Protein AF-0000000080768657 (afdb_homodimer)

Organism: Ralstonia nicotianae (strain ATCC BAA-1114 / GMI1000) (NCBI:txid267608)

pLDDT: mean 95.1, std 9.4, range [29.75, 98.92]

Secondary structure (DSSP, 8-state):
-EEEE-GGGGTTS-GGGHHHHHHHTT-SEEEE---TTSS-TTS-----HHHHHHHHHHHHHHT-EEEEE-----TT-SSHHHHHHHHHHHHHHHHHHHHTT--EEEEES--SS-HHHHHTS-TTSS-HHHHHHHHHHHHHHHHHHHHHHTPEEEEE--TTSS---HHHHHHHHHHH--TTEEEEEEGGGHHHH-S-HHHHHHHHGGGEEEEEE-B---TTSTTTTSSEEESTT-TT-EEE--BPTTSSS--HHHHHHHHHHTT--SEEEE---TTGGGHHHHHHHHHHHHHHHHHHHSGGG--/-EEEE-GGGGTTS-GGGHHHHHHHTT-SEEEE---TTSS-TTS-----HHHHHHHHHHHHHHT-EEEEE-----TT-SSHHHHHHHHHHHHHHHHHHHHHT--EEEEES--SS-HHHHHTS-TTSS-HHHHHHHHHHHHHHHHHHHHHHTPEEEEE--TTSS---HHHHHHHHHHH--TTEEEEEEGGGHHHH-S-HHHHHHHHGGGEEEEEE-B---TTSTTTTSSEEESTT-TT-EEE--BPTTSS---HHHHHHHHHHTT--SEEEE---TTGGGHHHHHHHHHHHHHHHHHHHSGGGG-

Sequence (606 aa):
MKIALDPYMIRHLPLDALPGAVAELGYDQIELSPRSDFLDWWVMPRATRERMAAFKQAMRSSGVGLASLQPMYRWASPFEDERQWAVRCWRKAIEVAVEMECGLMVSEFGRGASPERSVGERPGANPREMCEAAWFRSMDELLPMFEREGITLSVEPHPEDWIEQMQSAVDIVKNIGSTALKLSYIAPHTFYYGDDMAAMIREAAPVLAHVRVADTFDHRKSSQLRYIVNPPGSTHIRVHQHLDIGQGEIDWDVFFGALGEVGFDGVMSSCVFAWEDRAEASSRFMRGELQRYIDRYFRGAVRMKIALDPYMIRHLPLDALPGAVAELGYDQIELSPRSDFLDWWVMPRATRERMAAFKQAMRSSGVGLASLQPMYRWASPFEDERQWAVRCWRKAIEVAVEMECGLMVSEFGRGASPERSVGERPGANPREMCEAAWFRSMDELLPMFEREGITLSVEPHPEDWIEQMQSAVDIVKNIGSTALKLSYIAPHTFYYGDDMAAMIREAAPVLAHVRVADTFDHRKSSQLRYIVNPPGSTHIRVHQHLDIGQGEIDWDVFFGALGEVGFDGVMSSCVFAWEDRAEASSRFMRGELQRYIDRYFRGAVR

Foldseek 3Di:
DAEEAALQLVLVDDLLCVLQVRVVLPHQEYEYEADDCAAHAAAAGNNDPVNLVSNLVSSVVNNHAYAEYEHAHQCLALDVVRNVRRLVNVVRVLVSCLSSVHQEYEYALRLYDDPVVVVPDDPPNGALVSSVVSSVVSCVVCVVVLVVSNHAYAYEQDQNGSGLALVVVLVVQVVVPDLNYAYEAEQQSQLSHDDQLLVSCLSRLVRYAYYEDFAWANCPPPVSVVPDDPPPPPPSDDDIFGHAPPPYDGDVLSNLQSCQVSQHDHYYYYDHDPPSVPSSVRSSSNVVVVVVSCVVRNVVPVD/DAEEAALQLVLVDDLLCVLQVRVVLPHQEYEYEADDCAAHAAAAGNNDPVNLVSNLVSSVVNNHAYAEYEHAHQCLALDVVRNVRRLVNLVRVLVSCLSSVHQEYEYALRLYDDPVVVVPDDPPNGALVSSVVSSVVSCVVCVVVLVVSNHAYAYEQDQNGSGLALVVVLVVQVVVPDLSYAYEAEQQSQLSHDDQLLVSCLSRLVRYAYYEDFAWANCPPPVSVVPDDPPPPPPSDDDIFGHAPPPYDGDVLSNLQSCQVSQHDHYYYYDHDPPSVPSSVRSSSNVVVVVVSCVVRNVVPVD

Radius of gyration: 27.23 Å; Cα contacts (8 Å, |Δi|>4): 1254; chains: 2; bounding box: 53×78×62 Å

Structure (mmCIF, N/CA/C/O backbone):
data_AF-0000000080768657-model_v1
#
loop_
_entity.id
_entity.type
_entity.pdbx_description
1 polymer 'Xylose isomerase-like TIM barrel domain-containing protein'
#
loop_
_atom_site.group_PDB
_atom_site.id
_atom_site.type_symbol
_atom_site.label_atom_id
_atom_site.label_alt_id
_atom_site.label_comp_id
_atom_site.label_asym_id
_atom_site.label_entity_id
_atom_site.label_seq_id
_atom_site.pdbx_PDB_ins_code
_atom_site.Cartn_x
_atom_site.Cartn_y
_atom_site.Cartn_z
_atom_site.occupancy
_atom_site.B_iso_or_equiv
_atom_site.auth_seq_id
_atom_site.auth_comp_id
_atom_site.auth_asym_id
_atom_site.auth_atom_id
_atom_site.pdbx_PDB_model_num
ATOM 1 N N . MET A 1 1 ? -13.764 -29.087 -10.458 1 93.43 1 MET A N 1
ATOM 2 C CA . MET A 1 1 ? -13.054 -27.931 -9.918 1 93.43 1 MET A CA 1
ATOM 3 C C . MET A 1 1 ? -12.518 -28.226 -8.521 1 93.43 1 MET A C 1
ATOM 5 O O . MET A 1 1 ? -13.205 -28.843 -7.705 1 93.43 1 MET A O 1
ATOM 9 N N . LYS A 1 2 ? -11.27 -27.897 -8.261 1 97.14 2 LYS A N 1
ATOM 10 C CA . LYS A 1 2 ? -10.654 -28.035 -6.945 1 97.14 2 LYS A CA 1
ATOM 11 C C . LYS A 1 2 ? -10.623 -26.698 -6.21 1 97.14 2 LYS A C 1
ATOM 13 O O . LYS A 1 2 ? -10.279 -25.669 -6.795 1 97.14 2 LYS A O 1
ATOM 18 N N . ILE A 1 3 ? -11.057 -26.707 -5.004 1 98.34 3 ILE A N 1
ATOM 19 C CA . ILE A 1 3 ? -10.962 -25.529 -4.15 1 98.34 3 ILE A CA 1
ATOM 20 C C . ILE A 1 3 ? -9.815 -25.703 -3.157 1 98.34 3 ILE A C 1
ATOM 22 O O . ILE A 1 3 ? -9.862 -26.58 -2.292 1 98.34 3 ILE A O 1
ATOM 26 N N . ALA A 1 4 ? -8.809 -24.89 -3.244 1 98.85 4 ALA A N 1
ATOM 27 C CA . ALA A 1 4 ? -7.585 -25.079 -2.469 1 98.85 4 ALA A CA 1
ATOM 28 C C . ALA A 1 4 ? -7.352 -23.908 -1.519 1 98.85 4 ALA A C 1
ATOM 30 O O . ALA A 1 4 ? -7.932 -22.834 -1.693 1 98.85 4 ALA A O 1
ATOM 31 N N . LEU A 1 5 ? -6.589 -24.165 -0.498 1 98.89 5 LEU A N 1
ATOM 32 C CA . LEU A 1 5 ? -6.07 -23.132 0.392 1 98.89 5 LEU A CA 1
ATOM 33 C C . LEU A 1 5 ? -4.573 -22.932 0.178 1 98.89 5 LEU A C 1
ATOM 35 O O . LEU A 1 5 ? -3.808 -23.899 0.179 1 98.89 5 LEU A O 1
ATOM 39 N N . ASP A 1 6 ? -4.141 -21.775 -0.136 1 98.75 6 ASP A N 1
ATOM 40 C CA . ASP A 1 6 ? -2.75 -21.406 0.112 1 98.75 6 ASP A CA 1
ATOM 41 C C . ASP A 1 6 ? -2.501 -21.172 1.601 1 98.75 6 ASP A C 1
ATOM 43 O O . ASP A 1 6 ? -2.979 -20.188 2.168 1 98.75 6 ASP A O 1
ATOM 47 N N . PRO A 1 7 ? -1.81 -22.008 2.213 1 97.98 7 PRO A N 1
ATOM 48 C CA . PRO A 1 7 ? -1.713 -21.948 3.673 1 97.98 7 PRO A CA 1
ATOM 49 C C . PRO A 1 7 ? -0.631 -20.983 4.154 1 97.98 7 PRO A C 1
ATOM 51 O O . PRO A 1 7 ? 0.009 -21.229 5.179 1 97.98 7 PRO A O 1
ATOM 54 N N . TYR A 1 8 ? -0.363 -19.968 3.42 1 97.71 8 TYR A N 1
ATOM 55 C CA . TYR A 1 8 ? 0.682 -19.012 3.771 1 97.71 8 TYR A CA 1
ATOM 56 C C . TYR A 1 8 ? 0.482 -18.48 5.185 1 97.71 8 TYR A C 1
ATOM 58 O O . TYR A 1 8 ? 1.446 -18.317 5.936 1 97.71 8 TYR A O 1
ATOM 66 N N . MET A 1 9 ? -0.751 -18.232 5.603 1 98.29 9 MET A N 1
ATOM 67 C CA . MET A 1 9 ? -1.009 -17.568 6.877 1 98.29 9 MET A CA 1
ATOM 68 C C . MET A 1 9 ? -0.802 -18.528 8.043 1 98.29 9 MET A C 1
ATOM 70 O O . MET A 1 9 ? -0.797 -18.111 9.203 1 98.29 9 MET A O 1
ATOM 74 N N . ILE A 1 10 ? -0.571 -19.814 7.784 1 98.18 10 ILE A N 1
ATOM 75 C CA . ILE A 1 10 ? -0.295 -20.785 8.838 1 98.18 10 ILE A CA 1
ATOM 76 C C . ILE A 1 10 ? 1.019 -21.505 8.545 1 98.18 10 ILE A C 1
ATOM 78 O O . ILE A 1 10 ? 1.213 -22.649 8.962 1 98.18 10 ILE A O 1
ATOM 82 N N . ARG A 1 11 ? 1.902 -20.84 7.843 1 96.03 11 ARG A N 1
ATOM 83 C CA . ARG A 1 11 ? 3.159 -21.431 7.395 1 96.03 11 ARG A CA 1
ATOM 84 C C . ARG A 1 11 ? 4.083 -21.714 8.575 1 96.03 11 ARG A C 1
ATOM 86 O O . ARG A 1 11 ? 5.089 -22.41 8.429 1 96.03 11 ARG A O 1
ATOM 93 N N . HIS A 1 12 ? 3.758 -21.231 9.726 1 95.97 12 HIS A N 1
ATOM 94 C CA . HIS A 1 12 ? 4.548 -21.539 10.913 1 95.97 12 HIS A CA 1
ATOM 95 C C . HIS A 1 12 ? 4.46 -23.02 11.265 1 95.97 12 HIS A C 1
ATOM 97 O O . HIS A 1 12 ? 5.312 -23.542 11.987 1 95.97 12 HIS A O 1
ATOM 103 N N . LEU A 1 13 ? 3.446 -23.695 10.793 1 97.42 13 LEU A N 1
ATOM 104 C CA . LEU A 1 13 ? 3.31 -25.131 11.014 1 97.42 13 LEU A CA 1
ATOM 105 C C . LEU A 1 13 ? 4.317 -25.908 10.172 1 97.42 13 LEU A C 1
ATOM 107 O O . LEU A 1 13 ? 4.608 -25.527 9.036 1 97.42 13 LEU A O 1
ATOM 111 N N . PRO A 1 14 ? 4.777 -26.974 10.726 1 96.97 14 PRO A N 1
ATOM 112 C CA . PRO A 1 14 ? 5.638 -27.825 9.902 1 96.97 14 PRO A CA 1
ATOM 113 C C . PRO A 1 14 ? 4.9 -28.434 8.711 1 96.97 14 PRO A C 1
ATOM 115 O O . PRO A 1 14 ? 3.674 -28.57 8.744 1 96.97 14 PRO A O 1
ATOM 118 N N . LEU A 1 15 ? 5.651 -28.734 7.782 1 97.26 15 LEU A N 1
ATOM 119 C CA . LEU A 1 15 ? 5.118 -29.222 6.515 1 97.26 15 LEU A CA 1
ATOM 120 C C . LEU A 1 15 ? 4.162 -30.389 6.741 1 97.26 15 LEU A C 1
ATOM 122 O O . LEU A 1 15 ? 3.11 -30.467 6.104 1 97.26 15 LEU A O 1
ATOM 126 N N . ASP A 1 16 ? 4.463 -31.332 7.623 1 97.3 16 ASP A N 1
ATOM 127 C CA . ASP A 1 16 ? 3.668 -32.544 7.797 1 97.3 16 ASP A CA 1
ATOM 128 C C . ASP A 1 16 ? 2.452 -32.281 8.683 1 97.3 16 ASP A C 1
ATOM 130 O O . ASP A 1 16 ? 1.596 -33.153 8.846 1 97.3 16 ASP A O 1
ATOM 134 N N . ALA A 1 17 ? 2.291 -31.092 9.205 1 98.26 17 ALA A N 1
ATOM 135 C CA . ALA A 1 17 ? 1.113 -30.715 9.983 1 98.26 17 ALA A CA 1
ATOM 136 C C . ALA A 1 17 ? 0.123 -29.925 9.132 1 98.26 17 ALA A C 1
ATOM 138 O O . ALA A 1 17 ? -1.036 -29.752 9.517 1 98.26 17 ALA A O 1
ATOM 139 N N . LEU A 1 18 ? 0.543 -29.494 8.017 1 98.01 18 LEU A N 1
ATOM 140 C CA . LEU A 1 18 ? -0.237 -28.577 7.192 1 98.01 18 LEU A CA 1
ATOM 141 C C . LEU A 1 18 ? -1.511 -29.249 6.689 1 98.01 18 LEU A C 1
ATOM 143 O O . LEU A 1 18 ? -2.596 -28.668 6.767 1 98.01 18 LEU A O 1
ATOM 147 N N . PRO A 1 19 ? -1.409 -30.505 6.166 1 98.58 19 PRO A N 1
ATOM 148 C CA . PRO A 1 19 ? -2.623 -31.125 5.633 1 98.58 19 PRO A CA 1
ATOM 149 C C . PRO A 1 19 ? -3.727 -31.257 6.68 1 98.58 19 PRO A C 1
ATOM 151 O O . PRO A 1 19 ? -4.894 -30.978 6.391 1 98.58 19 PRO A O 1
ATOM 154 N N . GLY A 1 20 ? -3.395 -31.644 7.872 1 98.68 20 GLY A N 1
ATOM 155 C CA . GLY A 1 20 ? -4.381 -31.72 8.938 1 98.68 20 GLY A CA 1
ATOM 156 C C . GLY A 1 20 ? -5.022 -30.382 9.255 1 98.68 20 GLY A C 1
ATOM 157 O O . GLY A 1 20 ? -6.242 -30.294 9.414 1 98.68 20 GLY A O 1
ATOM 158 N N . ALA A 1 21 ? -4.207 -29.344 9.347 1 98.76 21 ALA A N 1
ATOM 159 C CA . ALA A 1 21 ? -4.706 -28 9.631 1 98.76 21 ALA A CA 1
ATOM 160 C C . ALA A 1 21 ? -5.627 -27.511 8.517 1 98.76 21 ALA A C 1
ATOM 162 O O . ALA A 1 21 ? -6.663 -26.897 8.784 1 98.76 21 ALA A O 1
ATOM 163 N N . VAL A 1 22 ? -5.237 -27.752 7.297 1 98.76 22 VAL A N 1
ATOM 164 C CA . VAL A 1 22 ? -6.021 -27.349 6.134 1 98.76 22 VAL A CA 1
ATOM 165 C C . VAL A 1 22 ? -7.378 -28.05 6.157 1 98.76 22 VAL A C 1
ATOM 167 O O . VAL A 1 22 ? -8.411 -27.424 5.909 1 98.76 22 VAL A O 1
ATOM 170 N N . ALA A 1 23 ? -7.399 -29.341 6.459 1 98.72 23 ALA A N 1
ATOM 171 C CA . ALA A 1 23 ? -8.642 -30.098 6.58 1 98.72 23 ALA A CA 1
ATOM 172 C C . ALA A 1 23 ? -9.55 -29.493 7.646 1 98.72 23 ALA A C 1
ATOM 174 O O . ALA A 1 23 ? -10.762 -29.376 7.445 1 98.72 23 ALA A O 1
ATOM 175 N N . GLU A 1 24 ? -8.959 -29.111 8.74 1 98.46 24 GLU A N 1
ATOM 176 C CA . GLU A 1 24 ? -9.719 -28.525 9.841 1 98.46 24 GLU A CA 1
ATOM 177 C C . GLU A 1 24 ? -10.364 -27.206 9.425 1 98.46 24 GLU A C 1
ATOM 179 O O . GLU A 1 24 ? -11.42 -26.836 9.942 1 98.46 24 GLU A O 1
ATOM 184 N N . LEU A 1 25 ? -9.769 -26.567 8.484 1 98.65 25 LEU A N 1
ATOM 185 C CA . LEU A 1 25 ? -10.266 -25.273 8.029 1 98.65 25 LEU A CA 1
ATOM 186 C C . LEU A 1 25 ? -11.333 -25.449 6.953 1 98.65 25 LEU A C 1
ATOM 188 O O . LEU A 1 25 ? -11.918 -24.469 6.487 1 98.65 25 LEU A O 1
ATOM 192 N N . GLY A 1 26 ? -11.516 -26.648 6.488 1 98.17 26 GLY A N 1
ATOM 193 C CA . GLY A 1 26 ? -12.628 -26.934 5.596 1 98.17 26 GLY A CA 1
ATOM 194 C C . GLY A 1 26 ? -12.201 -27.127 4.153 1 98.17 26 GLY A C 1
ATOM 195 O O . GLY A 1 26 ? -13.043 -27.207 3.257 1 98.17 26 GLY A O 1
ATOM 196 N N . TYR A 1 27 ? -10.889 -27.231 3.925 1 98.68 27 TYR A N 1
ATOM 197 C CA . TYR A 1 27 ? -10.383 -27.424 2.57 1 98.68 27 TYR A CA 1
ATOM 198 C C . TYR A 1 27 ? -9.901 -28.855 2.366 1 98.68 27 TYR A C 1
ATOM 200 O O . TYR A 1 27 ? -9.49 -29.52 3.32 1 98.68 27 TYR A O 1
ATOM 208 N N . ASP A 1 28 ? -9.916 -29.304 1.146 1 97.75 28 ASP A N 1
ATOM 209 C CA . ASP A 1 28 ? -9.418 -30.647 0.866 1 97.75 28 ASP A CA 1
ATOM 210 C C . ASP A 1 28 ? -8.274 -30.609 -0.144 1 97.75 28 ASP A C 1
ATOM 212 O O . ASP A 1 28 ? -7.833 -31.652 -0.631 1 97.75 28 ASP A O 1
ATOM 216 N N . GLN A 1 29 ? -7.862 -29.446 -0.489 1 98.73 29 GLN A N 1
ATOM 217 C CA . GLN A 1 29 ? -6.739 -29.245 -1.398 1 98.73 29 GLN A CA 1
ATOM 218 C C . GLN A 1 29 ? -5.8 -28.159 -0.881 1 98.73 29 GLN A C 1
ATOM 220 O O . GLN A 1 29 ? -6.245 -27.186 -0.269 1 98.73 29 GLN A O 1
ATOM 225 N N . ILE A 1 30 ? -4.491 -28.312 -1.172 1 98.84 30 ILE A N 1
ATOM 226 C CA . ILE A 1 30 ? -3.467 -27.34 -0.804 1 98.84 30 ILE A CA 1
ATOM 227 C C . ILE A 1 30 ? -2.816 -26.774 -2.063 1 98.84 30 ILE A C 1
ATOM 229 O O . ILE A 1 30 ? -2.511 -27.517 -3 1 98.84 30 ILE A O 1
ATOM 233 N N . GLU A 1 31 ? -2.766 -25.549 -2.207 1 98.78 31 GLU A N 1
ATOM 234 C CA . GLU A 1 31 ? -1.75 -24.904 -3.033 1 98.78 31 GLU A CA 1
ATOM 235 C C . GLU A 1 31 ? -0.514 -24.549 -2.212 1 98.78 31 GLU A C 1
ATOM 237 O O . GLU A 1 31 ? -0.57 -23.681 -1.339 1 98.78 31 GLU A O 1
ATOM 242 N N . LEU A 1 32 ? 0.555 -25.163 -2.496 1 98.58 32 LEU A N 1
ATOM 243 C CA . LEU A 1 32 ? 1.722 -24.971 -1.643 1 98.58 32 LEU A CA 1
ATOM 244 C C . LEU A 1 32 ? 2.612 -23.856 -2.182 1 98.58 32 LEU A C 1
ATOM 246 O O . LEU A 1 32 ? 3.386 -24.07 -3.117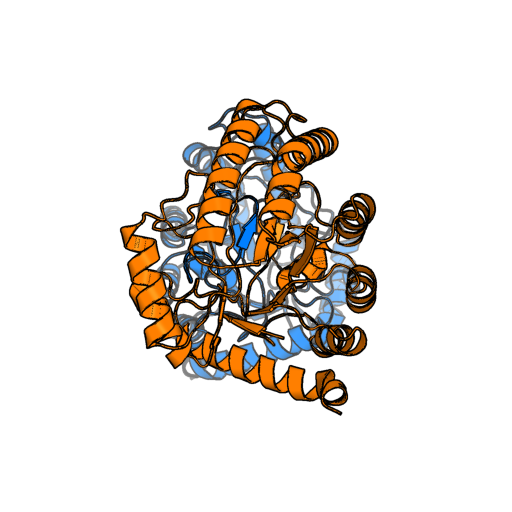 1 98.58 32 LEU A O 1
ATOM 250 N N . SER A 1 33 ? 2.527 -22.741 -1.606 1 96.65 33 SER A N 1
ATOM 251 C CA . SER A 1 33 ? 3.404 -21.615 -1.907 1 96.65 33 SER A CA 1
ATOM 252 C C . SER A 1 33 ? 4.815 -21.858 -1.382 1 96.65 33 SER A C 1
ATOM 254 O O . SER A 1 33 ? 5.036 -22.767 -0.578 1 96.65 33 SER A O 1
ATOM 256 N N . PRO A 1 34 ? 5.717 -21.041 -1.808 1 96.21 34 PRO A N 1
ATOM 257 C CA . PRO A 1 34 ? 7.11 -21.262 -1.411 1 96.21 34 PRO A CA 1
ATOM 258 C C . PRO A 1 34 ? 7.298 -21.263 0.104 1 96.21 34 PRO A C 1
ATOM 260 O O . PRO A 1 34 ? 6.679 -20.461 0.807 1 96.21 34 PRO A O 1
ATOM 263 N N . ARG A 1 35 ? 8.064 -22.11 0.535 1 96.53 35 ARG A N 1
ATOM 264 C CA . ARG A 1 35 ? 8.476 -22.202 1.932 1 96.53 35 ARG A CA 1
ATOM 265 C C . ARG A 1 35 ? 9.892 -22.754 2.051 1 96.53 35 ARG A C 1
ATOM 267 O O . ARG A 1 35 ? 10.331 -23.538 1.206 1 96.53 35 ARG A O 1
ATOM 274 N N . SER A 1 36 ? 10.532 -22.482 3.057 1 95.06 36 SER A N 1
ATOM 275 C CA . SER A 1 36 ? 11.964 -22.72 3.204 1 95.06 36 SER A CA 1
ATOM 276 C C . SER A 1 36 ? 12.269 -24.211 3.301 1 95.06 36 SER A C 1
ATOM 278 O O . SER A 1 36 ? 13.378 -24.646 2.984 1 95.06 36 SER A O 1
ATOM 280 N N . ASP A 1 37 ? 11.295 -25.023 3.67 1 96.49 37 ASP A N 1
ATOM 281 C CA . ASP A 1 37 ? 11.572 -26.438 3.902 1 96.49 37 ASP A CA 1
ATOM 282 C C . ASP A 1 37 ? 11.051 -27.295 2.751 1 96.49 37 ASP A C 1
ATOM 284 O O . ASP A 1 37 ? 10.912 -28.512 2.889 1 96.49 37 ASP A O 1
ATOM 288 N N . PHE A 1 38 ? 10.73 -26.701 1.598 1 97.89 38 PHE A N 1
ATOM 289 C CA . PHE A 1 38 ? 10.24 -27.469 0.46 1 97.89 38 PHE A CA 1
ATOM 290 C C . PHE A 1 38 ? 10.666 -26.822 -0.853 1 97.89 38 PHE A C 1
ATOM 292 O O . PHE A 1 38 ? 11.807 -26.984 -1.29 1 97.89 38 PHE A O 1
ATOM 299 N N . LEU A 1 39 ? 9.867 -25.91 -1.426 1 97.62 39 LEU A N 1
ATOM 300 C CA . LEU A 1 39 ? 10.313 -25.065 -2.527 1 97.62 39 LEU A CA 1
ATOM 301 C C . LEU A 1 39 ? 10.563 -23.638 -2.051 1 97.62 39 LEU A C 1
ATOM 303 O O . LEU A 1 39 ? 9.627 -22.842 -1.944 1 97.62 39 LEU A O 1
ATOM 307 N N . ASP A 1 40 ? 11.825 -23.312 -1.801 1 95.07 40 ASP A N 1
ATOM 308 C CA . ASP A 1 40 ? 12.202 -21.99 -1.31 1 95.07 40 ASP A CA 1
ATOM 309 C C . ASP A 1 40 ? 12.345 -20.996 -2.46 1 95.07 40 ASP A C 1
ATOM 311 O O . ASP A 1 40 ? 12.536 -21.395 -3.611 1 95.07 40 ASP A O 1
ATOM 315 N N . TRP A 1 41 ? 12.28 -19.724 -2.159 1 92.6 41 TRP A N 1
ATOM 316 C CA . TRP A 1 41 ? 12.355 -18.668 -3.163 1 92.6 41 TRP A CA 1
ATOM 317 C C . TRP A 1 41 ? 13.727 -18.648 -3.83 1 92.6 41 TRP A C 1
ATOM 319 O O . TRP A 1 41 ? 14.747 -18.474 -3.16 1 92.6 41 TRP A O 1
ATOM 329 N N . TRP A 1 42 ? 13.82 -18.891 -5.11 1 93.08 42 TRP A N 1
ATOM 330 C CA . TRP A 1 42 ? 14.922 -18.546 -6.003 1 93.08 42 TRP A CA 1
ATOM 331 C C . TRP A 1 42 ? 16.07 -19.538 -5.859 1 93.08 42 TRP A C 1
ATOM 333 O O . TRP A 1 42 ? 17.099 -19.408 -6.526 1 93.08 42 TRP A O 1
ATOM 343 N N . VAL A 1 43 ? 15.897 -20.538 -4.905 1 95.89 43 VAL A N 1
ATOM 344 C CA . VAL A 1 43 ? 17.029 -21.428 -4.665 1 95.89 43 VAL A CA 1
ATOM 345 C C . VAL A 1 43 ? 16.604 -22.877 -4.89 1 95.89 43 VAL A C 1
ATOM 347 O O . VAL A 1 43 ? 15.434 -23.151 -5.17 1 95.89 43 VAL A O 1
ATOM 350 N N . MET A 1 44 ? 17.554 -23.744 -4.762 1 97.43 44 MET A N 1
ATOM 351 C CA . MET A 1 44 ? 17.353 -25.175 -4.97 1 97.43 44 MET A CA 1
ATOM 352 C C . MET A 1 44 ? 16.305 -25.723 -4.007 1 97.43 44 MET A C 1
ATOM 354 O O . MET A 1 44 ? 16.324 -25.408 -2.816 1 97.43 44 MET A O 1
ATOM 358 N N . PRO A 1 45 ? 15.349 -26.475 -4.559 1 97.31 45 PRO A N 1
ATOM 359 C CA . PRO A 1 45 ? 14.327 -27.079 -3.701 1 97.31 45 PRO A CA 1
ATOM 360 C C . PRO A 1 45 ? 14.92 -27.789 -2.486 1 97.31 45 PRO A C 1
ATOM 362 O O . PRO A 1 45 ? 15.96 -28.442 -2.595 1 97.31 45 PRO A O 1
ATOM 365 N N . ARG A 1 46 ? 14.291 -27.692 -1.379 1 97.04 46 ARG A N 1
ATOM 366 C CA . ARG A 1 46 ? 14.669 -28.339 -0.127 1 97.04 46 ARG A CA 1
ATOM 367 C C . ARG A 1 46 ? 13.757 -29.524 0.173 1 97.04 46 ARG A C 1
ATOM 369 O O . ARG A 1 46 ? 13.757 -30.047 1.29 1 97.04 46 ARG A O 1
ATOM 376 N N . ALA A 1 47 ? 13.029 -29.902 -0.783 1 97.9 47 ALA A N 1
ATOM 377 C CA . ALA A 1 47 ? 12.13 -31.05 -0.694 1 97.9 47 ALA A CA 1
ATOM 378 C C . ALA A 1 47 ? 12.913 -32.36 -0.677 1 97.9 47 ALA A C 1
ATOM 380 O O . ALA A 1 47 ? 12.919 -33.099 -1.664 1 97.9 47 ALA A O 1
ATOM 381 N N . THR A 1 48 ? 13.439 -32.746 0.441 1 97.3 48 THR A N 1
ATOM 382 C CA . THR A 1 48 ? 14.173 -34 0.577 1 97.3 48 THR A CA 1
ATOM 383 C C . THR A 1 48 ? 13.225 -35.193 0.506 1 97.3 48 THR A C 1
ATOM 385 O O . THR A 1 48 ? 12.009 -35.034 0.633 1 97.3 48 THR A O 1
ATOM 388 N N . ARG A 1 49 ? 13.803 -36.373 0.308 1 97.71 49 ARG A N 1
ATOM 389 C CA . ARG A 1 49 ? 13.006 -37.595 0.259 1 97.71 49 ARG A CA 1
ATOM 390 C C . ARG A 1 49 ? 12.195 -37.771 1.538 1 97.71 49 ARG A C 1
ATOM 392 O O . ARG A 1 49 ? 11.033 -38.179 1.49 1 97.71 49 ARG A O 1
ATOM 399 N N . GLU A 1 50 ? 12.851 -37.43 2.637 1 97.64 50 GLU A N 1
ATOM 400 C CA . GLU A 1 50 ? 12.197 -37.565 3.936 1 97.64 50 GLU A CA 1
ATOM 401 C C . GLU A 1 50 ? 11.029 -36.592 4.069 1 97.64 50 GLU A C 1
ATOM 403 O O . GLU A 1 50 ? 9.955 -36.965 4.546 1 97.64 50 GLU A O 1
ATOM 408 N N . ARG A 1 51 ? 11.215 -35.37 3.645 1 98.04 51 ARG A N 1
ATOM 409 C CA . ARG A 1 51 ? 10.171 -34.354 3.732 1 98.04 51 ARG A CA 1
ATOM 410 C C . ARG A 1 51 ? 8.995 -34.699 2.824 1 98.04 51 ARG A C 1
ATOM 412 O O . ARG A 1 51 ? 7.837 -34.571 3.226 1 98.04 51 ARG A O 1
ATOM 419 N N . MET A 1 52 ? 9.284 -35.114 1.63 1 98.54 52 MET A N 1
ATOM 420 C CA . MET A 1 52 ? 8.231 -35.493 0.692 1 98.54 52 MET A CA 1
ATOM 421 C C . MET A 1 52 ? 7.436 -36.683 1.218 1 98.54 52 MET A C 1
ATOM 423 O O . MET A 1 52 ? 6.206 -36.696 1.143 1 98.54 52 MET A O 1
ATOM 427 N N . ALA A 1 53 ? 8.144 -37.654 1.742 1 98.37 53 ALA A N 1
ATOM 428 C CA . ALA A 1 53 ? 7.476 -38.837 2.279 1 98.37 53 ALA A CA 1
ATOM 429 C C . ALA A 1 53 ? 6.551 -38.466 3.435 1 98.37 53 ALA A C 1
ATOM 431 O O . ALA A 1 53 ? 5.409 -38.929 3.498 1 98.37 53 ALA A O 1
ATOM 432 N N . ALA A 1 54 ? 7.104 -37.681 4.328 1 98.35 54 ALA A N 1
ATOM 433 C CA . ALA A 1 54 ? 6.315 -37.254 5.481 1 98.35 54 ALA A CA 1
ATOM 434 C C . ALA A 1 54 ? 5.097 -36.446 5.043 1 98.35 54 ALA A C 1
ATOM 436 O O . ALA A 1 54 ? 4.007 -36.606 5.597 1 98.35 54 ALA A O 1
ATOM 437 N N . PHE A 1 55 ? 5.286 -35.594 4.134 1 98.47 55 PHE A N 1
ATOM 438 C CA . PHE A 1 55 ? 4.211 -34.758 3.614 1 98.47 55 PHE A CA 1
ATOM 439 C C . PHE A 1 55 ? 3.139 -35.609 2.944 1 98.47 55 PHE A C 1
ATOM 441 O O . PHE A 1 55 ? 1.946 -35.421 3.19 1 98.47 55 PHE A O 1
ATOM 448 N N . LYS A 1 56 ? 3.502 -36.546 2.136 1 98.34 56 LYS A N 1
ATOM 449 C CA . LYS A 1 56 ? 2.568 -37.458 1.482 1 98.34 56 LYS A CA 1
ATOM 450 C C . LYS A 1 56 ? 1.765 -38.252 2.508 1 98.34 56 LYS A C 1
ATOM 452 O O . LYS A 1 56 ? 0.557 -38.438 2.349 1 98.34 56 LYS A O 1
ATOM 457 N N . GLN A 1 57 ? 2.464 -38.701 3.474 1 98.51 57 GLN A N 1
ATOM 458 C CA . GLN A 1 57 ? 1.784 -39.459 4.519 1 98.51 57 GLN A CA 1
ATOM 459 C C . GLN A 1 57 ? 0.743 -38.601 5.233 1 98.51 57 GLN A C 1
ATOM 461 O O . GLN A 1 57 ? -0.358 -39.069 5.527 1 98.51 57 GLN A O 1
ATOM 466 N N . ALA A 1 58 ? 1.124 -37.407 5.57 1 98.61 58 ALA A N 1
ATOM 467 C CA . ALA A 1 58 ? 0.205 -36.485 6.232 1 98.61 58 ALA A CA 1
ATOM 468 C C . ALA A 1 58 ? -1.01 -36.196 5.355 1 98.61 58 ALA A C 1
ATOM 470 O O . ALA A 1 58 ? -2.135 -36.106 5.852 1 98.61 58 ALA A O 1
ATOM 471 N N . MET A 1 59 ? -0.784 -36.016 4.084 1 98.59 59 MET A N 1
ATOM 472 C CA . MET A 1 59 ? -1.875 -35.78 3.143 1 98.59 59 MET A CA 1
ATOM 473 C C . MET A 1 59 ? -2.821 -36.975 3.095 1 98.59 59 MET A C 1
ATOM 475 O O . MET A 1 59 ? -4.04 -36.809 3.153 1 98.59 59 MET A O 1
ATOM 479 N N . ARG A 1 60 ? -2.303 -38.185 3.012 1 98 60 ARG A N 1
ATOM 480 C CA . ARG A 1 60 ? -3.113 -39.399 3.002 1 98 60 ARG A CA 1
ATOM 481 C C . ARG A 1 60 ? -3.947 -39.512 4.274 1 98 60 ARG A C 1
ATOM 483 O O . ARG A 1 60 ? -5.135 -39.834 4.217 1 98 60 ARG A O 1
ATOM 490 N N . SER A 1 61 ? -3.328 -39.213 5.351 1 98.18 61 SER A N 1
ATOM 491 C CA . SER A 1 61 ? -3.981 -39.361 6.647 1 98.18 61 SER A CA 1
ATOM 492 C C . SER A 1 61 ? -5.113 -38.353 6.815 1 98.18 61 SER A C 1
ATOM 494 O O . SER A 1 61 ? -6.104 -38.631 7.493 1 98.18 61 SER A O 1
ATOM 496 N N . SER A 1 62 ? -4.984 -37.201 6.243 1 98.16 62 SER A N 1
ATOM 497 C CA . SER A 1 62 ? -5.957 -36.131 6.442 1 98.16 62 SER A CA 1
ATOM 498 C C . SER A 1 62 ? -6.973 -36.091 5.306 1 98.16 62 SER A C 1
ATOM 500 O O . SER A 1 62 ? -7.987 -35.395 5.398 1 98.16 62 SER A O 1
ATOM 502 N N . GLY A 1 63 ? -6.612 -36.771 4.222 1 97.84 63 GLY A N 1
ATOM 503 C CA . GLY A 1 63 ? -7.488 -36.747 3.062 1 97.84 63 GLY A CA 1
ATOM 504 C C . GLY A 1 63 ? -7.388 -35.46 2.265 1 97.84 63 GLY A C 1
ATOM 505 O O . GLY A 1 63 ? -8.343 -35.065 1.592 1 97.84 63 GLY A O 1
ATOM 506 N N . VAL A 1 64 ? -6.352 -34.768 2.426 1 98.42 64 VAL A N 1
ATOM 507 C CA . VAL A 1 64 ? -6.125 -33.505 1.732 1 98.42 64 VAL A CA 1
ATOM 508 C C . VAL A 1 64 ? -5.149 -33.717 0.577 1 98.42 64 VAL A C 1
ATOM 510 O O . VAL A 1 64 ? -4.153 -34.431 0.721 1 98.42 64 VAL A O 1
ATOM 513 N N . GLY A 1 65 ? -5.495 -33.225 -0.579 1 98.47 65 GLY A N 1
ATOM 514 C CA . GLY A 1 65 ? -4.644 -33.363 -1.75 1 98.47 65 GLY A CA 1
ATOM 515 C C . GLY A 1 65 ? -3.761 -32.154 -1.992 1 98.47 65 GLY A C 1
ATOM 516 O O . GLY A 1 65 ? -3.911 -31.126 -1.328 1 98.47 65 GLY A O 1
ATOM 517 N N . LEU A 1 66 ? -2.866 -32.255 -2.87 1 98.75 66 LEU A N 1
ATOM 518 C CA . LEU A 1 66 ? -1.979 -31.194 -3.335 1 98.75 66 LEU A CA 1
ATOM 519 C C . LEU A 1 66 ? -2.399 -30.7 -4.715 1 98.75 66 LEU A C 1
ATOM 521 O O . LEU A 1 66 ? -2.128 -31.356 -5.724 1 98.75 66 LEU A O 1
ATOM 525 N N . ALA A 1 67 ? -3.027 -29.553 -4.703 1 98.79 67 ALA A N 1
ATOM 526 C CA . ALA A 1 67 ? -3.624 -29.049 -5.937 1 98.79 67 ALA A CA 1
ATOM 527 C C . ALA A 1 67 ? -2.565 -28.435 -6.848 1 98.79 67 ALA A C 1
ATOM 529 O O . ALA A 1 67 ? -2.677 -28.505 -8.075 1 98.79 67 ALA A O 1
ATOM 530 N N . SER A 1 68 ? -1.611 -27.812 -6.225 1 98.84 68 SER A N 1
ATOM 531 C CA . SER A 1 68 ? -0.586 -27.15 -7.026 1 98.84 68 SER A CA 1
ATOM 532 C C . SER A 1 68 ? 0.656 -26.849 -6.194 1 98.84 68 SER A C 1
ATOM 534 O O . SER A 1 68 ? 0.582 -26.762 -4.966 1 98.84 68 SER A O 1
ATOM 536 N N . LEU A 1 69 ? 1.776 -26.788 -6.842 1 98.79 69 LEU A N 1
ATOM 537 C CA . LEU A 1 69 ? 3.043 -26.296 -6.314 1 98.79 69 LEU A CA 1
ATOM 538 C C . LEU A 1 69 ? 3.418 -24.963 -6.954 1 98.79 69 LEU A C 1
ATOM 540 O O . LEU A 1 69 ? 3.187 -24.756 -8.147 1 98.79 69 LEU A O 1
ATOM 544 N N . GLN A 1 70 ? 4.035 -24.14 -6.176 1 98.31 70 GLN A N 1
ATOM 545 C CA . GLN A 1 70 ? 4.338 -22.811 -6.695 1 98.31 70 GLN A CA 1
ATOM 546 C C . GLN A 1 70 ? 5.835 -22.52 -6.621 1 98.31 70 GLN A C 1
ATOM 548 O O . GLN A 1 70 ? 6.284 -21.769 -5.752 1 98.31 70 GLN A O 1
ATOM 55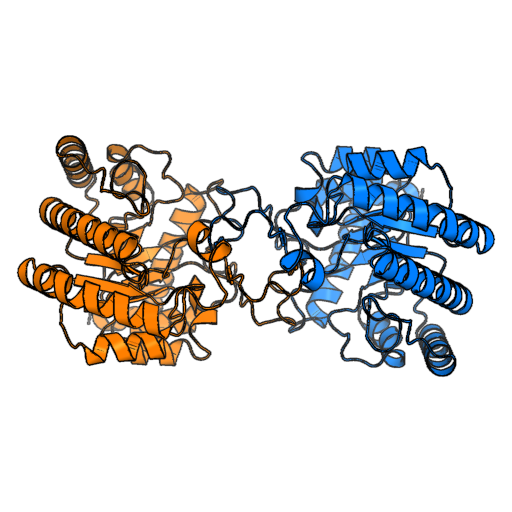3 N N . PRO A 1 71 ? 6.604 -22.968 -7.549 1 97.97 71 PRO A N 1
ATOM 554 C CA . PRO A 1 71 ? 8.004 -22.544 -7.622 1 97.97 71 PRO A CA 1
ATOM 555 C C . PRO A 1 71 ? 8.163 -21.122 -8.156 1 97.97 71 PRO A C 1
ATOM 557 O O . PRO A 1 71 ? 7.412 -20.704 -9.04 1 97.97 71 PRO A O 1
ATOM 560 N N . MET A 1 72 ? 9.096 -20.422 -7.608 1 96.72 72 MET A N 1
ATOM 561 C CA . MET A 1 72 ? 9.427 -19.073 -8.058 1 96.72 72 MET A CA 1
ATOM 562 C C . MET A 1 72 ? 10.917 -18.95 -8.357 1 96.72 72 MET A C 1
ATOM 564 O O . MET A 1 72 ? 11.747 -19.042 -7.451 1 96.72 72 MET A O 1
ATOM 568 N N . TYR A 1 73 ? 11.239 -18.745 -9.622 1 97.08 73 TYR A N 1
ATOM 569 C CA . TYR A 1 73 ? 12.628 -18.649 -10.057 1 97.08 73 TYR A CA 1
ATOM 570 C C . TYR A 1 73 ? 12.8 -17.541 -11.089 1 97.08 73 TYR A C 1
ATOM 572 O O . TYR A 1 73 ? 11.84 -17.153 -11.758 1 97.08 73 TYR A O 1
ATOM 580 N N . ARG A 1 74 ? 14.006 -17.072 -11.304 1 95.76 74 ARG A N 1
ATOM 581 C CA . ARG A 1 74 ? 14.307 -15.962 -12.203 1 95.76 74 ARG A CA 1
ATOM 582 C C . ARG A 1 74 ? 14.659 -16.467 -13.598 1 95.76 74 ARG A C 1
ATOM 584 O O . ARG A 1 74 ? 15.705 -16.113 -14.146 1 95.76 74 ARG A O 1
ATOM 591 N N . TRP A 1 75 ? 13.742 -17.135 -14.165 1 97.66 75 TRP A N 1
ATOM 592 C CA . TRP A 1 75 ? 14.006 -17.819 -15.426 1 97.66 75 TRP A CA 1
ATOM 593 C C . TRP A 1 75 ? 13.824 -16.873 -16.608 1 97.66 75 TRP A C 1
ATOM 595 O O . TRP A 1 75 ? 14.047 -17.257 -17.758 1 97.66 75 TRP A O 1
ATOM 605 N N . ALA A 1 76 ? 13.486 -15.56 -16.352 1 96.53 76 ALA A N 1
ATOM 606 C CA . ALA A 1 76 ? 13.431 -14.516 -17.372 1 96.53 76 ALA A CA 1
ATOM 607 C C . ALA A 1 76 ? 14.56 -13.506 -17.185 1 96.53 76 ALA A C 1
ATOM 609 O O . ALA A 1 76 ? 14.543 -12.429 -17.785 1 96.53 76 ALA A O 1
ATOM 610 N N . SER A 1 77 ? 15.516 -13.829 -16.352 1 94.63 77 SER A N 1
ATOM 611 C CA . SER A 1 77 ? 16.626 -12.905 -16.148 1 94.63 77 SER A CA 1
ATOM 612 C C . SER A 1 77 ? 17.472 -12.77 -17.41 1 94.63 77 SER A C 1
ATOM 614 O O . SER A 1 77 ? 17.836 -13.771 -18.03 1 94.63 77 SER A O 1
ATOM 616 N N . PRO A 1 78 ? 17.822 -11.532 -17.764 1 92.22 78 PRO A N 1
ATOM 617 C CA . PRO A 1 78 ? 18.714 -11.356 -18.912 1 92.22 78 PRO A CA 1
ATOM 618 C C . PRO A 1 78 ? 20.161 -11.73 -18.598 1 92.22 78 PRO A C 1
ATOM 620 O O . PRO A 1 78 ? 20.99 -11.82 -19.507 1 92.22 78 PRO A O 1
ATOM 623 N N . PHE A 1 79 ? 20.427 -11.895 -17.368 1 92.18 79 PHE A N 1
ATOM 624 C CA . PHE A 1 79 ? 21.749 -12.364 -16.97 1 92.18 79 PHE A CA 1
ATOM 625 C C . PHE A 1 79 ? 21.819 -13.886 -17.014 1 92.18 79 PHE A C 1
ATOM 627 O O . PHE A 1 79 ? 21.196 -14.565 -16.194 1 92.18 79 PHE A O 1
ATOM 634 N N . GLU A 1 80 ? 22.695 -14.338 -17.793 1 94.67 80 GLU A N 1
ATOM 635 C CA . GLU A 1 80 ? 22.679 -15.748 -18.172 1 94.67 80 GLU A CA 1
ATOM 636 C C . GLU A 1 80 ? 22.995 -16.644 -16.979 1 94.67 80 GLU A C 1
ATOM 638 O O . GLU A 1 80 ? 22.454 -17.746 -16.862 1 94.67 80 GLU A O 1
ATOM 643 N N . ASP A 1 81 ? 23.83 -16.203 -16.098 1 95.3 81 ASP A N 1
ATOM 644 C CA . ASP A 1 81 ? 24.139 -17.019 -14.928 1 95.3 81 ASP A CA 1
ATOM 645 C C . ASP A 1 81 ? 22.913 -17.181 -14.032 1 95.3 81 ASP A C 1
ATOM 647 O O . ASP A 1 81 ? 22.644 -18.275 -13.531 1 95.3 81 ASP A O 1
ATOM 651 N N . GLU A 1 82 ? 22.107 -16.142 -13.876 1 94.91 82 GLU A N 1
ATOM 652 C CA . GLU A 1 82 ? 20.862 -16.213 -13.117 1 94.91 82 GLU A CA 1
ATOM 653 C C . GLU A 1 82 ? 19.841 -17.109 -13.814 1 94.91 82 GLU A C 1
ATOM 655 O O . GLU A 1 82 ? 19.187 -17.931 -13.169 1 94.91 82 GLU A O 1
ATOM 660 N N . ARG A 1 83 ? 19.743 -16.92 -15.086 1 97 83 ARG A N 1
ATOM 661 C CA . ARG A 1 83 ? 18.774 -17.703 -15.845 1 97 83 ARG A CA 1
ATOM 662 C C . ARG A 1 83 ? 19.105 -19.19 -15.787 1 97 83 ARG A C 1
ATOM 664 O O . ARG A 1 83 ? 18.221 -20.02 -15.565 1 97 83 ARG A O 1
ATOM 671 N N . GLN A 1 84 ? 20.353 -19.542 -15.95 1 97.95 84 GLN A N 1
ATOM 672 C CA . GLN A 1 84 ? 20.778 -20.938 -15.941 1 97.95 84 GLN A CA 1
ATOM 673 C C . GLN A 1 84 ? 20.551 -21.574 -14.572 1 97.95 84 GLN A C 1
ATOM 675 O O . GLN A 1 84 ? 20.154 -22.737 -14.48 1 97.95 84 GLN A O 1
ATOM 680 N N . TRP A 1 85 ? 20.868 -20.814 -13.573 1 97.6 85 TRP A N 1
ATOM 681 C CA . TRP A 1 85 ? 20.602 -21.302 -12.224 1 97.6 85 TRP A CA 1
ATOM 682 C C . TRP A 1 85 ? 19.114 -21.57 -12.026 1 97.6 85 TRP A C 1
ATOM 684 O O . TRP A 1 85 ? 18.73 -22.616 -11.496 1 97.6 85 TRP A O 1
ATOM 694 N N . ALA A 1 86 ? 18.299 -20.651 -12.5 1 98.14 86 ALA A N 1
ATOM 695 C CA . ALA A 1 86 ? 16.85 -20.797 -12.389 1 98.14 86 ALA A CA 1
ATOM 696 C C . ALA A 1 86 ? 16.367 -22.046 -13.12 1 98.14 86 ALA A C 1
ATOM 698 O O . ALA A 1 86 ? 15.546 -22.802 -12.595 1 98.14 86 ALA A O 1
ATOM 699 N N . VAL A 1 87 ? 16.89 -22.292 -14.268 1 98.51 87 VAL A N 1
ATOM 700 C CA . VAL A 1 87 ? 16.508 -23.453 -15.065 1 98.51 87 VAL A CA 1
ATOM 701 C C . VAL A 1 87 ? 16.903 -24.734 -14.334 1 98.51 87 VAL A C 1
ATOM 703 O O . VAL A 1 87 ? 16.148 -25.71 -14.325 1 98.51 87 VAL A O 1
ATOM 706 N N . ARG A 1 88 ? 18.015 -24.715 -13.742 1 98.5 88 ARG A N 1
ATOM 707 C CA . ARG A 1 88 ? 18.447 -25.865 -12.954 1 98.5 88 ARG A CA 1
ATOM 708 C C . ARG A 1 88 ? 17.492 -26.124 -11.794 1 98.5 88 ARG A C 1
ATOM 710 O O . ARG A 1 88 ? 17.137 -27.272 -11.519 1 98.5 88 ARG A O 1
ATOM 717 N N . CYS A 1 89 ? 17.131 -25.108 -11.128 1 98.56 89 CYS A N 1
ATOM 718 C CA . CYS A 1 89 ? 16.191 -25.233 -10.021 1 98.56 89 CYS A CA 1
ATOM 719 C C . CYS A 1 89 ? 14.839 -25.741 -10.508 1 98.56 89 CYS A C 1
ATOM 721 O O . CYS A 1 89 ? 14.207 -26.568 -9.849 1 98.56 89 CYS A O 1
ATOM 723 N N . TRP A 1 90 ? 14.425 -25.288 -11.667 1 98.66 90 TRP A N 1
ATOM 724 C CA . TRP A 1 90 ? 13.171 -25.734 -12.266 1 98.66 90 TRP A CA 1
ATOM 725 C C . TRP A 1 90 ? 13.197 -27.236 -12.526 1 98.66 90 TRP A C 1
ATOM 727 O O . TRP A 1 90 ? 12.221 -27.937 -12.249 1 98.66 90 TRP A O 1
ATOM 737 N N . ARG A 1 91 ? 14.243 -27.729 -13.064 1 98.58 91 ARG A N 1
ATOM 738 C CA . ARG A 1 91 ? 14.337 -29.158 -13.342 1 98.58 91 ARG A CA 1
ATOM 739 C C . ARG A 1 91 ? 14.112 -29.978 -12.076 1 98.58 91 ARG A C 1
ATOM 741 O O . ARG A 1 91 ? 13.361 -30.956 -12.089 1 98.58 91 ARG A O 1
ATOM 748 N N . LYS A 1 92 ? 14.768 -29.49 -11.044 1 98.53 92 LYS A N 1
ATOM 749 C CA . LYS A 1 92 ? 14.59 -30.189 -9.775 1 98.53 92 LYS A CA 1
ATOM 750 C C . LYS A 1 92 ? 13.156 -30.057 -9.27 1 98.53 92 LYS A C 1
ATOM 752 O O . LYS A 1 92 ? 12.598 -31.005 -8.713 1 98.53 92 LYS A O 1
ATOM 757 N N . ALA A 1 93 ? 12.542 -28.901 -9.4 1 98.76 93 ALA A N 1
ATOM 758 C CA . ALA A 1 93 ? 11.165 -28.685 -8.964 1 98.76 93 ALA A CA 1
ATOM 759 C C . ALA A 1 93 ? 10.201 -29.599 -9.716 1 98.76 93 ALA A C 1
ATOM 761 O O . ALA A 1 93 ? 9.225 -30.088 -9.142 1 98.76 93 ALA A O 1
ATOM 762 N N . ILE A 1 94 ? 10.446 -29.826 -11.002 1 98.77 94 ILE A N 1
ATOM 763 C CA . ILE A 1 94 ? 9.623 -30.725 -11.805 1 98.77 94 ILE A CA 1
ATOM 764 C C . ILE A 1 94 ? 9.744 -32.15 -11.271 1 98.77 94 ILE A C 1
ATOM 766 O O . ILE A 1 94 ? 8.744 -32.861 -11.148 1 98.77 94 ILE A O 1
ATOM 770 N N . GLU A 1 95 ? 10.937 -32.517 -10.906 1 98.62 95 GLU A N 1
ATOM 771 C CA . GLU A 1 95 ? 11.124 -33.829 -10.293 1 98.62 95 GLU A CA 1
ATOM 772 C C . GLU A 1 95 ? 10.31 -33.959 -9.008 1 98.62 95 GLU A C 1
ATOM 774 O O . GLU A 1 95 ? 9.719 -35.008 -8.745 1 98.62 95 GLU A O 1
ATOM 779 N N . VAL A 1 96 ? 10.356 -32.936 -8.24 1 98.77 96 VAL A N 1
ATOM 780 C CA . VAL A 1 96 ? 9.6 -32.914 -6.992 1 98.77 96 VAL A CA 1
ATOM 781 C C . VAL A 1 96 ? 8.11 -33.067 -7.288 1 98.77 96 VAL A C 1
ATOM 783 O O . VAL A 1 96 ? 7.413 -33.831 -6.616 1 98.77 96 VAL A O 1
ATOM 786 N N . ALA A 1 97 ? 7.622 -32.338 -8.281 1 98.8 97 ALA A N 1
ATOM 787 C CA . ALA A 1 97 ? 6.212 -32.419 -8.653 1 98.8 97 ALA A CA 1
ATOM 788 C C . ALA A 1 97 ? 5.83 -33.841 -9.054 1 98.8 97 ALA A C 1
ATOM 790 O O . ALA A 1 97 ? 4.763 -34.332 -8.681 1 98.8 97 ALA A O 1
ATOM 791 N N . VAL A 1 98 ? 6.68 -34.495 -9.848 1 98.65 98 VAL A N 1
ATOM 792 C CA . VAL A 1 98 ? 6.447 -35.874 -10.263 1 98.65 98 VAL A CA 1
ATOM 793 C C . VAL A 1 98 ? 6.362 -36.776 -9.034 1 98.65 98 VAL A C 1
ATOM 795 O O . VAL A 1 98 ? 5.417 -37.556 -8.893 1 98.65 98 VAL A O 1
ATOM 798 N N . GLU A 1 99 ? 7.331 -36.638 -8.179 1 98.42 99 GLU A N 1
ATOM 799 C CA . GLU A 1 99 ? 7.375 -37.463 -6.975 1 98.42 99 GLU A CA 1
ATOM 800 C C . GLU A 1 99 ? 6.146 -37.23 -6.101 1 98.42 99 GLU A C 1
ATOM 802 O O . GLU A 1 99 ? 5.611 -38.171 -5.51 1 98.42 99 GLU A O 1
ATOM 807 N N . MET A 1 100 ? 5.684 -36.047 -5.994 1 98.63 100 MET A N 1
ATOM 808 C CA . MET A 1 100 ? 4.553 -35.671 -5.15 1 98.63 100 MET A CA 1
ATOM 809 C C . MET A 1 100 ? 3.231 -35.944 -5.859 1 98.63 100 MET A C 1
ATOM 811 O O . MET A 1 100 ? 2.16 -35.75 -5.281 1 98.63 100 MET A O 1
ATOM 815 N N . GLU A 1 101 ? 3.332 -36.315 -7.117 1 97.76 101 GLU A N 1
ATOM 816 C CA . GLU A 1 101 ? 2.159 -36.577 -7.947 1 97.76 101 GLU A CA 1
ATOM 817 C C . GLU A 1 101 ? 1.273 -35.339 -8.056 1 97.76 101 GLU A C 1
ATOM 819 O O . GLU A 1 101 ? 0.053 -35.428 -7.91 1 97.76 101 GLU A O 1
ATOM 824 N N . CYS A 1 102 ? 1.879 -34.217 -8.145 1 98.44 102 CYS A N 1
ATOM 825 C CA . CYS A 1 102 ? 1.191 -32.948 -8.359 1 98.44 102 CYS A CA 1
ATOM 826 C C . CYS A 1 102 ? 1.233 -32.546 -9.828 1 98.44 102 CYS A C 1
ATOM 828 O O . CYS A 1 102 ? 2.299 -32.224 -10.358 1 98.44 102 CYS A O 1
ATOM 830 N N . GLY A 1 103 ? 0.163 -32.454 -10.459 1 98.45 103 GLY A N 1
ATOM 831 C CA . GLY A 1 103 ? 0.101 -32.291 -11.903 1 98.45 103 GLY A CA 1
ATOM 832 C C . GLY A 1 103 ? 0.057 -30.838 -12.338 1 98.45 103 GLY A C 1
ATOM 833 O O . GLY A 1 103 ? 0.085 -30.542 -13.534 1 98.45 103 GLY A O 1
ATOM 834 N N . LEU A 1 104 ? -0.001 -29.893 -11.388 1 98.88 104 LEU A N 1
ATOM 835 C CA . LEU A 1 104 ? -0.117 -28.477 -11.716 1 98.88 104 LEU A CA 1
ATOM 836 C C . LEU A 1 104 ? 0.929 -27.658 -10.966 1 98.88 104 LEU A C 1
ATOM 838 O O . LEU A 1 104 ? 1.023 -27.738 -9.74 1 98.88 104 LEU A O 1
ATOM 842 N N . MET A 1 105 ? 1.756 -26.987 -11.685 1 98.89 105 MET A N 1
ATOM 843 C CA . MET A 1 105 ? 2.692 -26.016 -11.126 1 98.89 105 MET A CA 1
ATOM 844 C C . MET A 1 105 ? 2.32 -24.598 -11.544 1 98.89 105 MET A C 1
ATOM 846 O O . MET A 1 105 ? 1.99 -24.355 -12.706 1 98.89 105 MET A O 1
ATOM 850 N N . VAL A 1 106 ? 2.283 -23.69 -10.592 1 98.81 106 VAL A N 1
ATOM 851 C CA . VAL A 1 106 ? 1.905 -22.302 -10.836 1 98.81 106 VAL A CA 1
ATOM 852 C C . VAL A 1 106 ? 3.114 -21.393 -10.63 1 98.81 106 VAL A C 1
ATOM 854 O O . VAL A 1 106 ? 3.823 -21.51 -9.627 1 98.81 106 VAL A O 1
ATOM 857 N N . SER A 1 107 ? 3.371 -20.525 -11.557 1 98.2 107 SER A N 1
ATOM 858 C CA . SER A 1 107 ? 4.485 -19.591 -11.427 1 98.2 107 SER A CA 1
ATOM 859 C C . SER A 1 107 ? 4.195 -18.28 -12.15 1 98.2 107 SER A C 1
ATOM 861 O O . SER A 1 107 ? 3.088 -18.074 -12.652 1 98.2 107 SER A O 1
ATOM 863 N N . GLU A 1 108 ? 5.076 -17.36 -12.039 1 97.55 108 GLU A N 1
ATOM 864 C CA . GLU A 1 108 ? 5.065 -16.118 -12.806 1 97.55 108 GLU A CA 1
ATOM 865 C C . GLU A 1 108 ? 5.952 -16.225 -14.043 1 97.55 108 GLU A C 1
ATOM 867 O O . GLU A 1 108 ? 6.471 -17.3 -14.35 1 97.55 108 GLU A O 1
ATOM 872 N N . PHE A 1 109 ? 6.061 -15.125 -14.791 1 96.78 109 PHE A N 1
ATOM 873 C CA . PHE A 1 109 ? 6.891 -15.127 -15.99 1 96.78 109 PHE A CA 1
ATOM 874 C C . PHE A 1 109 ? 8.355 -14.894 -15.636 1 96.78 109 PHE A C 1
ATOM 876 O O . PHE A 1 109 ? 9.157 -14.53 -16.498 1 96.78 109 PHE A O 1
ATOM 883 N N . GLY A 1 110 ? 8.699 -15.02 -14.343 1 93.36 110 GLY A N 1
ATOM 884 C CA . GLY A 1 110 ? 10.088 -15.093 -13.918 1 93.36 110 GLY A CA 1
ATOM 885 C C . GLY A 1 110 ? 10.651 -13.752 -13.487 1 93.36 110 GLY A C 1
ATOM 886 O O . GLY A 1 110 ? 11.82 -13.657 -13.105 1 93.36 110 GLY A O 1
ATOM 887 N N . ARG A 1 111 ? 10.051 -12.466 -13.38 1 85.8 111 ARG A N 1
ATOM 888 C CA . ARG A 1 111 ? 10.316 -11.139 -12.833 1 85.8 111 ARG A CA 1
ATOM 889 C C . ARG A 1 111 ? 11.61 -10.562 -13.399 1 85.8 111 ARG A C 1
ATOM 891 O O . ARG A 1 111 ? 12.036 -9.476 -13.004 1 85.8 111 ARG A O 1
ATOM 898 N N . GLY A 1 112 ? 12.338 -11.147 -14.183 1 87.45 112 GLY A N 1
ATOM 899 C CA . GLY A 1 112 ? 13.599 -10.64 -14.699 1 87.45 112 GLY A CA 1
ATOM 900 C C . GLY A 1 112 ? 14.756 -10.825 -13.735 1 87.45 112 GLY A C 1
ATOM 901 O O . GLY A 1 112 ? 14.839 -11.843 -13.045 1 87.45 112 GLY A O 1
ATOM 902 N N . ALA A 1 113 ? 15.619 -9.722 -13.641 1 86.52 113 ALA A N 1
ATOM 903 C CA . ALA A 1 113 ? 16.828 -9.795 -12.826 1 86.52 113 ALA A CA 1
ATOM 904 C C . ALA A 1 113 ? 16.518 -9.519 -11.357 1 86.52 113 ALA A C 1
ATOM 906 O O . ALA A 1 113 ? 15.519 -8.871 -11.038 1 86.52 113 ALA A O 1
ATOM 907 N N . SER A 1 114 ? 17.452 -10.015 -10.474 1 84.39 114 SER A N 1
ATOM 908 C CA . SER A 1 114 ? 17.323 -9.693 -9.056 1 84.39 114 SER A CA 1
ATOM 909 C C . SER A 1 114 ? 17.415 -8.19 -8.82 1 84.39 114 SER A C 1
ATOM 911 O O . SER A 1 114 ? 18.161 -7.492 -9.51 1 84.39 114 SER A O 1
ATOM 913 N N . PRO A 1 115 ? 16.651 -7.756 -7.879 1 76.91 115 PRO A N 1
ATOM 914 C CA . PRO A 1 115 ? 16.714 -6.324 -7.58 1 76.91 115 PRO A CA 1
ATOM 915 C C . PRO A 1 115 ? 18.125 -5.856 -7.23 1 76.91 115 PRO A C 1
ATOM 917 O O . PRO A 1 115 ? 18.526 -4.753 -7.611 1 76.91 115 PRO A O 1
ATOM 920 N N . GLU A 1 116 ? 18.823 -6.633 -6.518 1 73.6 116 GLU A N 1
ATOM 921 C CA . GLU A 1 116 ? 20.182 -6.28 -6.118 1 73.6 116 GLU A CA 1
ATOM 922 C C . GLU A 1 116 ? 21.077 -6.064 -7.335 1 73.6 116 GLU A C 1
ATOM 924 O O . GLU A 1 116 ? 21.954 -5.197 -7.322 1 73.6 116 GLU A O 1
ATOM 929 N N . ARG A 1 117 ? 20.837 -6.86 -8.268 1 76.92 117 ARG A N 1
ATOM 930 C CA . ARG A 1 117 ? 21.646 -6.758 -9.478 1 76.92 117 ARG A CA 1
ATOM 931 C C . ARG A 1 117 ? 21.195 -5.585 -10.342 1 76.92 117 ARG A C 1
ATOM 933 O O . ARG A 1 117 ? 22.018 -4.925 -10.98 1 76.92 117 ARG A O 1
ATOM 940 N N . SER A 1 118 ? 19.963 -5.251 -10.329 1 69.01 118 SER A N 1
ATOM 941 C CA . SER A 1 118 ? 19.39 -4.2 -11.164 1 69.01 118 SER A CA 1
ATOM 942 C C . SER A 1 118 ? 19.773 -2.816 -10.65 1 69.01 118 SER A C 1
ATOM 944 O O . SER A 1 118 ? 19.903 -1.872 -11.432 1 69.01 118 SER A O 1
ATOM 946 N N . VAL A 1 119 ? 19.774 -2.59 -9.344 1 61.52 119 VAL A N 1
ATOM 947 C CA . VAL A 1 119 ? 20.141 -1.301 -8.767 1 61.52 119 VAL A CA 1
ATOM 948 C C . VAL A 1 119 ? 21.553 -0.921 -9.207 1 61.52 119 VAL A C 1
ATOM 950 O O . VAL A 1 119 ? 21.835 0.252 -9.465 1 61.52 119 VAL A O 1
ATOM 953 N N . GLY A 1 120 ? 22.387 -1.915 -9.32 1 56.95 120 GLY A N 1
ATOM 954 C CA . GLY A 1 120 ? 23.776 -1.652 -9.66 1 56.95 120 GLY A CA 1
ATOM 955 C C . GLY A 1 120 ? 24.017 -1.555 -11.154 1 56.95 120 GLY A C 1
ATOM 956 O O . GLY A 1 120 ? 25.106 -1.176 -11.589 1 56.95 120 GLY A O 1
ATOM 957 N N . GLU A 1 121 ? 22.952 -1.856 -11.775 1 60.6 121 GLU A N 1
ATOM 958 C CA . GLU A 1 121 ? 23.21 -1.929 -13.21 1 60.6 121 GLU A CA 1
ATOM 959 C C . GLU A 1 121 ? 22.746 -0.661 -13.92 1 60.6 121 GLU A C 1
ATOM 961 O O . GLU A 1 121 ? 22.007 0.143 -13.347 1 60.6 121 GLU A O 1
ATOM 966 N N . ARG A 1 122 ? 23.303 -0.487 -14.996 1 57.18 122 ARG A N 1
ATOM 967 C CA . ARG A 1 122 ? 22.95 0.659 -15.827 1 57.18 122 ARG A CA 1
ATOM 968 C C . ARG A 1 122 ? 21.459 0.666 -16.147 1 57.18 122 ARG A C 1
ATOM 970 O O . ARG A 1 122 ? 20.827 -0.391 -16.206 1 57.18 122 ARG A O 1
ATOM 977 N N . PRO A 1 123 ? 20.891 1.832 -16.176 1 59.53 123 PRO A N 1
ATOM 978 C CA . PRO A 1 123 ? 19.52 1.903 -16.689 1 59.53 123 PRO A CA 1
ATOM 979 C C . PRO A 1 123 ? 19.326 1.091 -17.967 1 59.53 123 PRO A C 1
ATOM 981 O O . PRO A 1 123 ? 20.193 1.098 -18.845 1 59.53 123 PRO A O 1
ATOM 984 N N . GLY A 1 124 ? 18.425 0.152 -17.939 1 63.11 124 GLY A N 1
ATOM 985 C CA . GLY A 1 124 ? 18.166 -0.636 -19.133 1 63.11 124 GLY A CA 1
ATOM 986 C C . GLY A 1 124 ? 18.7 -2.053 -19.041 1 63.11 124 GLY A C 1
ATOM 987 O O . GLY A 1 124 ? 18.648 -2.807 -20.015 1 63.11 124 GLY A O 1
ATOM 988 N N . ALA A 1 125 ? 19.228 -2.381 -17.98 1 65.11 125 ALA A N 1
ATOM 989 C CA . ALA A 1 125 ? 19.849 -3.698 -17.861 1 65.11 125 ALA A CA 1
ATOM 990 C C . ALA A 1 125 ? 18.794 -4.797 -17.786 1 65.11 125 ALA A C 1
ATOM 992 O O . ALA A 1 125 ? 19.085 -5.966 -18.052 1 65.11 125 ALA A O 1
ATOM 993 N N . ASN A 1 126 ? 17.551 -4.385 -17.596 1 79.65 126 ASN A N 1
ATOM 994 C CA . ASN A 1 126 ? 16.469 -5.353 -17.453 1 79.65 126 ASN A CA 1
ATOM 995 C C . ASN A 1 126 ? 15.257 -4.968 -18.296 1 79.65 126 ASN A C 1
ATOM 997 O O . ASN A 1 126 ? 14.145 -4.857 -17.777 1 79.65 126 ASN A O 1
ATOM 1001 N N . PRO A 1 127 ? 15.628 -4.806 -19.587 1 82.41 127 PRO A N 1
ATOM 1002 C CA . PRO A 1 127 ? 14.503 -4.386 -20.425 1 82.41 127 PRO A CA 1
ATOM 1003 C C . PRO A 1 127 ? 13.521 -5.521 -20.707 1 82.41 127 PRO A C 1
ATOM 1005 O O . PRO A 1 127 ? 13.909 -6.692 -20.709 1 82.41 127 PRO A O 1
ATOM 1008 N N . ARG A 1 128 ? 12.365 -5.197 -20.989 1 88.28 128 ARG A N 1
ATOM 1009 C CA . ARG A 1 128 ? 11.282 -6.14 -21.25 1 88.28 128 ARG A CA 1
ATOM 1010 C C . ARG A 1 128 ? 11.668 -7.127 -22.346 1 88.28 128 ARG A C 1
ATOM 1012 O O . ARG A 1 128 ? 11.441 -8.331 -22.212 1 88.28 128 ARG A O 1
ATOM 1019 N N . GLU A 1 129 ? 12.246 -6.666 -23.416 1 91.94 129 GLU A N 1
ATOM 1020 C CA . GLU A 1 129 ? 12.582 -7.5 -24.566 1 91.94 129 GLU A CA 1
ATOM 1021 C C . GLU A 1 129 ? 13.605 -8.569 -24.192 1 91.94 129 GLU A C 1
ATOM 1023 O O . GLU A 1 129 ? 13.52 -9.707 -24.657 1 91.94 129 GLU A O 1
ATOM 1028 N N . MET A 1 130 ? 14.526 -8.187 -23.364 1 92.2 130 MET A N 1
ATOM 1029 C CA . MET A 1 130 ? 15.56 -9.14 -22.973 1 92.2 130 MET A CA 1
ATOM 1030 C C . MET A 1 130 ? 15.016 -10.153 -21.972 1 92.2 130 MET A C 1
ATOM 1032 O O . MET A 1 130 ? 15.437 -11.311 -21.963 1 92.2 130 MET A O 1
ATOM 1036 N N . CYS A 1 131 ? 14.12 -9.74 -21.151 1 94.5 131 CYS A N 1
ATOM 1037 C CA . CYS A 1 131 ? 13.469 -10.663 -20.228 1 94.5 131 CYS A CA 1
ATOM 1038 C C . CYS A 1 131 ? 12.625 -11.683 -20.983 1 94.5 131 CYS A C 1
ATOM 1040 O O . CYS A 1 131 ? 12.671 -12.878 -20.682 1 94.5 131 CYS A O 1
ATOM 1042 N N . GLU A 1 132 ? 11.887 -11.172 -21.958 1 95.83 132 GLU A N 1
ATOM 1043 C CA . GLU A 1 132 ? 11.086 -12.079 -22.775 1 95.83 132 GLU A CA 1
ATOM 1044 C C . GLU A 1 132 ? 11.967 -13.097 -23.493 1 95.83 132 GLU A C 1
ATOM 1046 O O . GLU A 1 132 ? 11.656 -14.29 -23.514 1 95.83 132 GLU A O 1
ATOM 1051 N N . ALA A 1 133 ? 13.027 -12.62 -24.098 1 96.35 133 ALA A N 1
ATOM 1052 C CA . ALA A 1 133 ? 13.955 -13.506 -24.795 1 96.35 133 ALA A CA 1
ATOM 1053 C C . ALA A 1 133 ? 14.495 -14.582 -23.858 1 96.35 133 ALA A C 1
ATOM 1055 O O . ALA A 1 133 ? 14.577 -15.755 -24.23 1 96.35 133 ALA A O 1
ATOM 1056 N N . ALA A 1 134 ? 14.861 -14.138 -22.704 1 97.21 134 ALA A N 1
ATOM 1057 C CA . ALA A 1 134 ? 15.387 -15.073 -21.712 1 97.21 134 ALA A CA 1
ATOM 1058 C C . ALA A 1 134 ? 14.331 -16.1 -21.312 1 97.21 134 ALA A C 1
ATOM 1060 O O . ALA A 1 134 ? 14.626 -17.291 -21.197 1 97.21 134 ALA A O 1
ATOM 1061 N N . TRP A 1 135 ? 13.146 -15.661 -21.132 1 97.93 135 TRP A N 1
ATOM 1062 C CA . TRP A 1 135 ? 12.057 -16.559 -20.759 1 97.93 135 TRP A CA 1
ATOM 1063 C C . TRP A 1 135 ? 11.832 -17.616 -21.834 1 97.93 135 TRP A C 1
ATOM 1065 O O . TRP A 1 135 ? 11.664 -18.799 -21.525 1 97.93 135 TRP A O 1
ATOM 1075 N N . PHE A 1 136 ? 11.838 -17.257 -23.065 1 97.83 136 PHE A N 1
ATOM 1076 C CA . PHE A 1 136 ? 11.637 -18.197 -24.162 1 97.83 136 PHE A CA 1
ATOM 1077 C C . PHE A 1 136 ? 12.779 -19.204 -24.228 1 97.83 136 PHE A C 1
ATOM 1079 O O . PHE A 1 136 ? 12.556 -20.386 -24.497 1 97.83 136 PHE A O 1
ATOM 1086 N N . ARG A 1 137 ? 13.964 -18.778 -23.967 1 98.06 137 ARG A N 1
ATOM 1087 C CA . ARG A 1 137 ? 15.084 -19.713 -23.913 1 98.06 137 ARG A CA 1
ATOM 1088 C C . ARG A 1 137 ? 14.884 -20.744 -22.808 1 98.06 137 ARG A C 1
ATOM 1090 O O . ARG A 1 137 ? 15.175 -21.927 -22.996 1 98.06 137 ARG A O 1
ATOM 1097 N N . SER A 1 138 ? 14.432 -20.251 -21.7 1 98.54 138 SER A N 1
ATOM 1098 C CA . SER A 1 138 ? 14.141 -21.162 -20.598 1 98.54 138 SER A CA 1
ATOM 1099 C C . SER A 1 138 ? 13.034 -22.143 -20.968 1 98.54 138 SER A C 1
ATOM 1101 O O . SER A 1 138 ? 13.135 -23.338 -20.683 1 98.54 138 SER A O 1
ATOM 1103 N N . MET A 1 139 ? 12.01 -21.65 -21.654 1 98.03 139 MET A N 1
ATOM 1104 C CA . MET A 1 139 ? 10.883 -22.487 -22.056 1 98.03 139 MET A CA 1
ATOM 1105 C C . MET A 1 139 ? 11.316 -23.521 -23.091 1 98.03 139 MET A C 1
ATOM 1107 O O . MET A 1 139 ? 10.813 -24.646 -23.099 1 98.03 139 MET A O 1
ATOM 1111 N N . ASP A 1 140 ? 12.211 -23.148 -23.931 1 97.89 140 ASP A N 1
ATOM 1112 C CA . ASP A 1 140 ? 12.737 -24.1 -24.904 1 97.89 140 ASP A CA 1
ATOM 1113 C C . ASP A 1 140 ? 13.333 -25.322 -24.209 1 97.89 140 ASP A C 1
ATOM 1115 O O . ASP A 1 140 ? 13.234 -26.441 -24.716 1 97.89 140 ASP A O 1
ATOM 1119 N N . GLU A 1 141 ? 13.858 -25.102 -23.095 1 98.12 141 GLU A N 1
ATOM 1120 C CA . GLU A 1 141 ? 14.514 -26.176 -22.354 1 98.12 141 GLU A CA 1
ATOM 1121 C C . GLU A 1 141 ? 13.519 -26.926 -21.473 1 98.12 141 GLU A C 1
ATOM 1123 O O . GLU A 1 141 ? 13.611 -28.146 -21.323 1 98.12 141 GLU A O 1
ATOM 1128 N N . LEU A 1 142 ? 12.616 -26.221 -20.9 1 98.75 142 LEU A N 1
ATOM 1129 C CA . LEU A 1 142 ? 11.817 -26.783 -19.816 1 98.75 142 LEU A CA 1
ATOM 1130 C C . LEU A 1 142 ? 10.496 -27.332 -20.343 1 98.75 142 LEU A C 1
ATOM 1132 O O . LEU A 1 142 ? 9.954 -28.293 -19.791 1 98.75 142 LEU A O 1
ATOM 1136 N N . LEU A 1 143 ? 9.943 -26.746 -21.408 1 98.56 143 LEU A N 1
ATOM 1137 C CA . LEU A 1 143 ? 8.618 -27.121 -21.89 1 98.56 143 LEU A CA 1
ATOM 1138 C C . LEU A 1 143 ? 8.576 -28.598 -22.27 1 98.56 143 LEU A C 1
ATOM 1140 O O . LEU A 1 143 ? 7.635 -29.309 -21.91 1 98.56 143 LEU A O 1
ATOM 1144 N N . PRO A 1 144 ? 9.576 -29.118 -22.94 1 98.55 144 PRO A N 1
ATOM 1145 C CA . PRO A 1 144 ? 9.567 -30.548 -23.255 1 98.55 144 PRO A CA 1
ATOM 1146 C C . PRO A 1 144 ? 9.516 -31.427 -22.007 1 98.55 144 PRO A C 1
ATOM 1148 O O . PRO A 1 144 ? 8.934 -32.514 -22.036 1 98.55 144 PRO A O 1
ATOM 1151 N N . MET A 1 145 ? 10.125 -30.982 -20.996 1 98.45 145 MET A N 1
ATOM 1152 C CA . MET A 1 145 ? 10.097 -31.742 -19.749 1 98.45 145 MET A CA 1
ATOM 1153 C C . MET A 1 145 ? 8.693 -31.761 -19.154 1 98.45 145 MET A C 1
ATOM 1155 O O . MET A 1 145 ? 8.225 -32.803 -18.692 1 98.45 145 MET A O 1
ATOM 1159 N N . PHE A 1 146 ? 8.036 -30.624 -19.134 1 98.74 146 PHE A N 1
ATOM 1160 C CA . PHE A 1 146 ? 6.652 -30.56 -18.678 1 98.74 146 PHE A CA 1
ATOM 1161 C C . PHE A 1 146 ? 5.772 -31.507 -19.484 1 98.74 146 PHE A C 1
ATOM 1163 O O . PHE A 1 146 ? 4.979 -32.261 -18.916 1 98.74 146 PHE A O 1
ATOM 1170 N N . GLU A 1 147 ? 5.932 -31.513 -20.782 1 98.56 147 GLU A N 1
ATOM 1171 C CA . GLU A 1 147 ? 5.144 -32.353 -21.678 1 98.56 147 GLU A CA 1
ATOM 1172 C C . GLU A 1 147 ? 5.408 -33.834 -21.422 1 98.56 147 GLU A C 1
ATOM 1174 O O . GLU A 1 147 ? 4.471 -34.629 -21.323 1 98.56 147 GLU A O 1
ATOM 1179 N N . ARG A 1 148 ? 6.609 -34.136 -21.263 1 98.42 148 ARG A N 1
ATOM 1180 C CA . ARG A 1 148 ? 7.001 -35.527 -21.057 1 98.42 148 ARG A CA 1
ATOM 1181 C C . ARG A 1 148 ? 6.43 -36.068 -19.751 1 98.42 148 ARG A C 1
ATOM 1183 O O . ARG A 1 148 ? 5.972 -37.211 -19.694 1 98.42 148 ARG A O 1
ATOM 1190 N N . GLU A 1 149 ? 6.471 -35.229 -18.732 1 98.39 149 GLU A N 1
ATOM 1191 C CA . GLU A 1 149 ? 6.078 -35.684 -17.401 1 98.39 149 GLU A CA 1
ATOM 1192 C C . GLU A 1 149 ? 4.578 -35.514 -17.18 1 98.39 149 GLU A C 1
ATOM 1194 O O . GLU A 1 149 ? 4.046 -35.93 -16.149 1 98.39 149 GLU A O 1
ATOM 1199 N N . GLY A 1 150 ? 3.91 -34.883 -18.13 1 98.1 150 GLY A N 1
ATOM 1200 C CA . GLY A 1 150 ? 2.477 -34.671 -18.003 1 98.1 150 GLY A CA 1
ATOM 1201 C C . GLY A 1 150 ? 2.116 -33.647 -16.944 1 98.1 150 GLY A C 1
ATOM 1202 O O . GLY A 1 150 ? 1.12 -33.803 -16.235 1 98.1 150 GLY A O 1
ATOM 1203 N N . ILE A 1 151 ? 2.932 -32.721 -16.695 1 98.68 151 ILE A N 1
ATOM 1204 C CA . ILE A 1 151 ? 2.711 -31.646 -15.734 1 98.68 151 ILE A CA 1
ATOM 1205 C C . ILE A 1 151 ? 2.272 -30.381 -16.467 1 98.68 151 ILE A C 1
ATOM 1207 O O . ILE A 1 151 ? 2.823 -30.041 -17.517 1 98.68 151 ILE A O 1
ATOM 1211 N N . THR A 1 152 ? 1.277 -29.737 -15.995 1 98.85 152 THR A N 1
ATOM 1212 C CA . THR A 1 152 ? 0.836 -28.452 -16.525 1 98.85 152 THR A CA 1
ATOM 1213 C C . THR A 1 152 ? 1.513 -27.301 -15.787 1 98.85 152 THR A C 1
ATOM 1215 O O . THR A 1 152 ? 1.527 -27.269 -14.555 1 98.85 152 THR A O 1
ATOM 1218 N N . LEU A 1 153 ? 2.161 -26.453 -16.486 1 98.89 153 LEU A N 1
ATOM 1219 C CA . LEU A 1 153 ? 2.65 -25.181 -15.966 1 98.89 153 LEU A CA 1
ATOM 1220 C C . LEU A 1 153 ? 1.637 -24.068 -16.209 1 98.89 153 LEU A C 1
ATOM 1222 O O . LEU A 1 153 ? 1.236 -23.825 -17.35 1 98.89 153 LEU A O 1
ATOM 1226 N N . SER A 1 154 ? 1.178 -23.476 -15.198 1 98.85 154 SER A N 1
ATOM 1227 C CA . SER A 1 154 ? 0.295 -22.32 -15.299 1 98.85 154 SER A CA 1
ATOM 1228 C C . SER A 1 154 ? 1.02 -21.034 -14.915 1 98.85 154 SER A C 1
ATOM 1230 O O . SER A 1 154 ? 1.436 -20.87 -13.766 1 98.85 154 SER A O 1
ATOM 1232 N N . VAL A 1 155 ? 1.162 -20.055 -15.816 1 98.72 155 VAL A N 1
ATOM 1233 C CA . VAL A 1 155 ? 1.904 -18.828 -15.548 1 98.72 155 VAL A CA 1
ATOM 1234 C C . VAL A 1 155 ? 0.934 -17.657 -15.41 1 98.72 155 VAL A C 1
ATOM 1236 O O . VAL A 1 155 ? -0.139 -17.656 -16.019 1 98.72 155 VAL A O 1
ATOM 1239 N N . GLU A 1 156 ? 1.327 -16.711 -14.63 1 98.06 156 GLU A N 1
ATOM 1240 C CA . GLU A 1 156 ? 0.516 -15.511 -14.445 1 98.06 156 GLU A CA 1
ATOM 1241 C C . GLU A 1 156 ? 1.316 -14.25 -14.758 1 98.06 156 GLU A C 1
ATOM 1243 O O . GLU A 1 156 ? 2.51 -14.175 -14.458 1 98.06 156 GLU A O 1
ATOM 1248 N N . PRO A 1 157 ? 0.653 -13.27 -15.409 1 97.7 157 PRO A N 1
ATOM 1249 C CA . PRO A 1 157 ? 1.226 -11.926 -15.319 1 97.7 157 PRO A CA 1
ATOM 1250 C C . PRO A 1 157 ? 1.198 -11.366 -13.898 1 97.7 157 PRO A C 1
ATOM 1252 O O . PRO A 1 157 ? 0.249 -11.615 -13.151 1 97.7 157 PRO A O 1
ATOM 1255 N N . HIS A 1 158 ? 2.201 -10.749 -13.52 1 96.91 158 HIS A N 1
ATOM 1256 C CA . HIS A 1 158 ? 2.345 -10.309 -12.137 1 96.91 158 HIS A CA 1
ATOM 1257 C C . HIS A 1 158 ? 2.806 -8.857 -12.065 1 96.91 158 HIS A C 1
ATOM 1259 O O . HIS A 1 158 ? 3.667 -8.436 -12.841 1 96.91 158 HIS A O 1
ATOM 1265 N N . PRO A 1 159 ? 2.225 -8.071 -11.07 1 94.88 159 PRO A N 1
ATOM 1266 C CA . PRO A 1 159 ? 2.75 -6.717 -10.885 1 94.88 159 PRO A CA 1
ATOM 1267 C C . PRO A 1 159 ? 4.265 -6.693 -10.692 1 94.88 159 PRO A C 1
ATOM 1269 O O . PRO A 1 159 ? 4.796 -7.424 -9.853 1 94.88 159 PRO A O 1
ATOM 1272 N N . GLU A 1 160 ? 5.012 -5.848 -11.405 1 89.97 160 GLU A N 1
ATOM 1273 C CA . GLU A 1 160 ? 6.46 -5.661 -11.382 1 89.97 160 GLU A CA 1
ATOM 1274 C C . GLU A 1 160 ? 7.15 -6.571 -12.394 1 89.97 160 GLU A C 1
ATOM 1276 O O . GLU A 1 160 ? 8.31 -6.349 -12.747 1 89.97 160 GLU A O 1
ATOM 1281 N N . ASP A 1 161 ? 6.475 -7.681 -12.808 1 92.81 161 ASP A N 1
ATOM 1282 C CA . ASP A 1 161 ? 7.071 -8.544 -13.824 1 92.81 161 ASP A CA 1
ATOM 1283 C C . ASP A 1 161 ? 7.178 -7.821 -15.165 1 92.81 161 ASP A C 1
ATOM 1285 O O . ASP A 1 161 ? 6.604 -6.745 -15.343 1 92.81 161 ASP A O 1
ATOM 1289 N N . TRP A 1 162 ? 7.945 -8.37 -16.098 1 92.4 162 TRP A N 1
ATOM 1290 C CA . TRP A 1 162 ? 8.104 -7.751 -17.41 1 92.4 162 TRP A CA 1
ATOM 1291 C C . TRP A 1 162 ? 6.819 -7.86 -18.222 1 92.4 162 TRP A C 1
ATOM 1293 O O . TRP A 1 162 ? 6.665 -7.188 -19.245 1 92.4 162 TRP A O 1
ATOM 1303 N N . ILE A 1 163 ? 5.874 -8.651 -17.757 1 95.01 163 ILE A N 1
ATOM 1304 C CA . ILE A 1 163 ? 4.516 -8.738 -18.282 1 95.01 163 ILE A CA 1
ATOM 1305 C C . ILE A 1 163 ? 3.511 -8.573 -17.144 1 95.01 163 ILE A C 1
ATOM 1307 O O . ILE A 1 163 ? 3.493 -9.371 -16.203 1 95.01 163 ILE A O 1
ATOM 1311 N N . GLU A 1 164 ? 2.647 -7.579 -17.23 1 95.85 164 GLU A N 1
ATOM 1312 C CA . GLU A 1 164 ? 1.677 -7.334 -16.166 1 95.85 164 GLU A CA 1
ATOM 1313 C C . GLU A 1 164 ? 0.247 -7.445 -16.687 1 95.85 164 GLU A C 1
ATOM 1315 O O . GLU A 1 164 ? -0.683 -7.69 -15.915 1 95.85 164 GLU A O 1
ATOM 1320 N N . GLN A 1 165 ? 0.095 -7.358 -17.988 1 97.09 165 GLN A N 1
ATOM 1321 C CA . GLN A 1 165 ? -1.232 -7.332 -18.595 1 97.09 165 GLN A CA 1
ATOM 1322 C C . GLN A 1 165 ? -1.68 -8.734 -18.999 1 97.09 165 GLN A C 1
ATOM 1324 O O . GLN A 1 165 ? -0.876 -9.533 -19.484 1 97.09 165 GLN A O 1
ATOM 1329 N N . MET A 1 166 ? -2.953 -8.981 -18.844 1 97.98 166 MET A N 1
ATOM 1330 C CA . MET A 1 166 ? -3.508 -10.306 -19.107 1 97.98 166 MET A CA 1
ATOM 1331 C C . MET A 1 166 ? -3.463 -10.628 -20.597 1 97.98 166 MET A C 1
ATOM 1333 O O . MET A 1 166 ? -3.091 -11.737 -20.985 1 97.98 166 MET A O 1
ATOM 1337 N N . GLN A 1 167 ? -3.834 -9.655 -21.456 1 97.25 167 GLN A N 1
ATOM 1338 C CA . GLN A 1 167 ? -3.897 -9.909 -22.892 1 97.25 167 GLN A CA 1
ATOM 1339 C C . GLN A 1 167 ? -2.544 -10.365 -23.43 1 97.25 167 GLN A C 1
ATOM 1341 O O . GLN A 1 167 ? -2.472 -11.302 -24.227 1 97.25 167 GLN A O 1
ATOM 1346 N N . SER A 1 168 ? -1.489 -9.695 -23.008 1 96.96 168 SER A N 1
ATOM 1347 C CA . SER A 1 168 ? -0.146 -10.053 -23.452 1 96.96 168 SER A CA 1
ATOM 1348 C C . SER A 1 168 ? 0.219 -11.47 -23.023 1 96.96 168 SER A C 1
ATOM 1350 O O . SER A 1 168 ? 0.848 -12.212 -23.781 1 96.96 168 SER A O 1
ATOM 1352 N N . ALA A 1 169 ? -0.153 -11.828 -21.812 1 98.15 169 ALA A N 1
ATOM 1353 C CA . ALA A 1 169 ? 0.116 -13.168 -21.298 1 98.15 169 ALA A CA 1
ATOM 1354 C C . ALA A 1 169 ? -0.646 -14.225 -22.093 1 98.15 169 ALA A C 1
ATOM 1356 O O . ALA A 1 169 ? -0.082 -15.256 -22.466 1 98.15 169 ALA A O 1
ATOM 1357 N N . VAL A 1 170 ? -1.903 -13.925 -22.368 1 98.37 170 VAL A N 1
ATOM 1358 C CA . VAL A 1 170 ? -2.744 -14.83 -23.144 1 98.37 170 VAL A CA 1
ATOM 1359 C C . VAL A 1 170 ? -2.129 -15.051 -24.524 1 98.37 170 VAL A C 1
ATOM 1361 O O . VAL A 1 170 ? -2.032 -16.187 -24.993 1 98.37 170 VAL A O 1
ATOM 1364 N N . ASP A 1 171 ? -1.693 -13.993 -25.16 1 97.95 171 ASP A N 1
ATOM 1365 C CA . ASP A 1 171 ? -1.111 -14.068 -26.496 1 97.95 171 ASP A CA 1
ATOM 1366 C C . ASP A 1 171 ? 0.112 -14.983 -26.511 1 97.95 171 ASP A C 1
ATOM 1368 O O . ASP A 1 171 ? 0.266 -15.808 -27.414 1 97.95 171 ASP A O 1
ATOM 1372 N N . ILE A 1 172 ? 0.914 -14.879 -25.51 1 97.85 172 ILE A N 1
ATOM 1373 C CA . ILE A 1 172 ? 2.142 -15.663 -25.444 1 97.85 172 ILE A CA 1
ATOM 1374 C C . ILE A 1 172 ? 1.801 -17.142 -25.276 1 97.85 172 ILE A C 1
ATOM 1376 O O . ILE A 1 172 ? 2.311 -17.99 -26.012 1 97.85 172 ILE A O 1
ATOM 1380 N N . VAL A 1 173 ? 0.936 -17.45 -24.363 1 98.47 173 VAL A N 1
ATOM 1381 C CA . VAL A 1 173 ? 0.601 -18.832 -24.035 1 98.47 173 VAL A CA 1
ATOM 1382 C C . VAL A 1 173 ? -0.107 -19.488 -25.218 1 98.47 173 VAL A C 1
ATOM 1384 O O . VAL A 1 173 ? 0.219 -20.615 -25.599 1 98.47 173 VAL A O 1
ATOM 1387 N N . LYS A 1 174 ? -1.008 -18.77 -25.847 1 97.59 174 LYS A N 1
ATOM 1388 C CA . LYS A 1 174 ? -1.728 -19.304 -27 1 97.59 174 LYS A CA 1
ATOM 1389 C C . LYS A 1 174 ? -0.796 -19.484 -28.195 1 97.59 174 LYS A C 1
ATOM 1391 O O . LYS A 1 174 ? -0.947 -20.431 -28.97 1 97.59 174 LYS A O 1
ATOM 1396 N N . ASN A 1 175 ? 0.109 -18.599 -28.341 1 96.68 175 ASN A N 1
ATOM 1397 C CA . ASN A 1 175 ? 1.057 -18.693 -29.445 1 96.68 175 ASN A CA 1
ATOM 1398 C C . ASN A 1 175 ? 1.928 -19.941 -29.332 1 96.68 175 ASN A C 1
ATOM 1400 O O . ASN A 1 175 ? 2.206 -20.602 -30.334 1 96.68 175 ASN A O 1
ATOM 1404 N N . ILE A 1 176 ? 2.407 -20.208 -28.147 1 97.35 176 ILE A N 1
ATOM 1405 C CA . ILE A 1 176 ? 3.199 -21.414 -27.929 1 97.35 176 ILE A CA 1
ATOM 1406 C C . ILE A 1 176 ? 2.337 -22.65 -28.175 1 97.35 176 ILE A C 1
ATOM 1408 O O . ILE A 1 176 ? 2.798 -23.628 -28.767 1 97.35 176 ILE A O 1
ATOM 1412 N N . GLY A 1 177 ? 1.115 -22.642 -27.659 1 96.84 177 GLY A N 1
ATOM 1413 C CA . GLY A 1 177 ? 0.094 -23.606 -28.04 1 96.84 177 GLY A CA 1
ATOM 1414 C C . GLY A 1 177 ? 0.3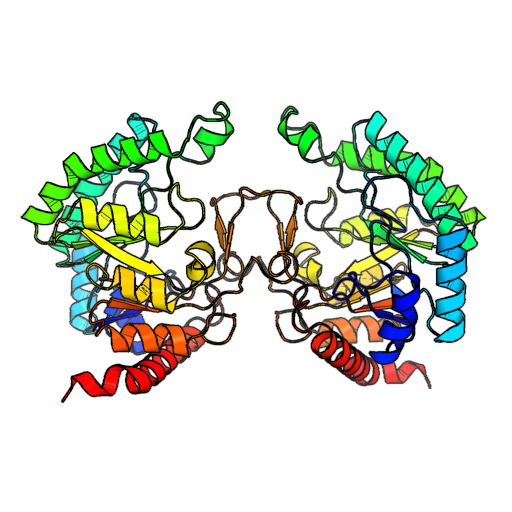15 -24.979 -27.435 1 96.84 177 GLY A C 1
ATOM 1415 O O . GLY A 1 177 ? -0.19 -25.979 -27.951 1 96.84 177 GLY A O 1
ATOM 1416 N N . SER A 1 178 ? 1.149 -25.118 -26.462 1 97.86 178 SER A N 1
ATOM 1417 C CA . SER A 1 178 ? 1.354 -26.395 -25.785 1 97.86 178 SER A CA 1
ATOM 1418 C C . SER A 1 178 ? 0.231 -26.68 -24.793 1 97.86 178 SER A C 1
ATOM 1420 O O . SER A 1 178 ? -0.231 -25.776 -24.093 1 97.86 178 SER A O 1
ATOM 1422 N N . THR A 1 179 ? -0.174 -27.873 -24.683 1 96.69 179 THR A N 1
ATOM 1423 C CA . THR A 1 179 ? -1.193 -28.269 -23.717 1 96.69 179 THR A CA 1
ATOM 1424 C C . THR A 1 179 ? -0.625 -28.27 -22.301 1 96.69 179 THR A C 1
ATOM 1426 O O . THR A 1 179 ? -1.377 -28.3 -21.325 1 96.69 179 THR A O 1
ATOM 1429 N N . ALA A 1 180 ? 0.712 -28.256 -22.152 1 98.68 180 ALA A N 1
ATOM 1430 C CA . ALA A 1 180 ? 1.367 -28.272 -20.847 1 98.68 180 ALA A CA 1
ATOM 1431 C C . ALA A 1 180 ? 1.547 -26.857 -20.305 1 98.68 180 ALA A C 1
ATOM 1433 O O . ALA A 1 180 ? 2 -26.672 -19.173 1 98.68 180 ALA A O 1
ATOM 1434 N N . LEU A 1 181 ? 1.259 -25.867 -21.077 1 98.79 181 LEU A N 1
ATOM 1435 C CA . LEU A 1 181 ? 1.404 -24.472 -20.675 1 98.79 181 LEU A CA 1
ATOM 1436 C C . LEU A 1 181 ? 0.049 -23.771 -20.648 1 98.79 181 LEU A C 1
ATOM 1438 O O . LEU A 1 181 ? -0.649 -23.722 -21.663 1 98.79 181 LEU A O 1
ATOM 1442 N N . LYS A 1 182 ? -0.305 -23.278 -19.523 1 98.83 182 LYS A N 1
ATOM 1443 C CA . LYS A 1 182 ? -1.596 -22.638 -19.288 1 98.83 182 LYS A CA 1
ATOM 1444 C C . LYS A 1 182 ? -1.426 -21.313 -18.55 1 98.83 182 LYS A C 1
ATOM 1446 O O . LYS A 1 182 ? -0.308 -20.811 -18.413 1 98.83 182 LYS A O 1
ATOM 1451 N N . LEU A 1 183 ? -2.586 -20.716 -18.142 1 98.72 183 LEU A N 1
ATOM 1452 C CA . LEU A 1 183 ? -2.566 -19.407 -17.497 1 98.72 183 LEU A CA 1
ATOM 1453 C C . LEU A 1 183 ? -3.276 -19.455 -16.148 1 98.72 183 LEU A C 1
ATOM 1455 O O . LEU A 1 183 ? -4.195 -20.254 -15.953 1 98.72 183 LEU A O 1
ATOM 1459 N N . SER A 1 184 ? -2.798 -18.623 -15.301 1 98.75 184 SER A N 1
ATOM 1460 C CA . SER A 1 184 ? -3.469 -18.362 -14.032 1 98.75 184 SER A CA 1
ATOM 1461 C C . SER A 1 184 ? -4.045 -16.95 -13.992 1 98.75 184 SER A C 1
ATOM 1463 O O . SER A 1 184 ? -3.416 -16.003 -14.467 1 98.75 184 SER A O 1
ATOM 1465 N N . TYR A 1 185 ? -5.202 -16.79 -13.501 1 98.78 185 TYR A N 1
ATOM 1466 C CA . TYR A 1 185 ? -5.784 -15.484 -13.212 1 98.78 185 TYR A CA 1
ATOM 1467 C C . TYR A 1 185 ? -5.78 -15.204 -11.714 1 98.78 185 TYR A C 1
ATOM 1469 O O . TYR A 1 185 ? -6.459 -15.89 -10.947 1 98.78 185 TYR A O 1
ATOM 1477 N N . ILE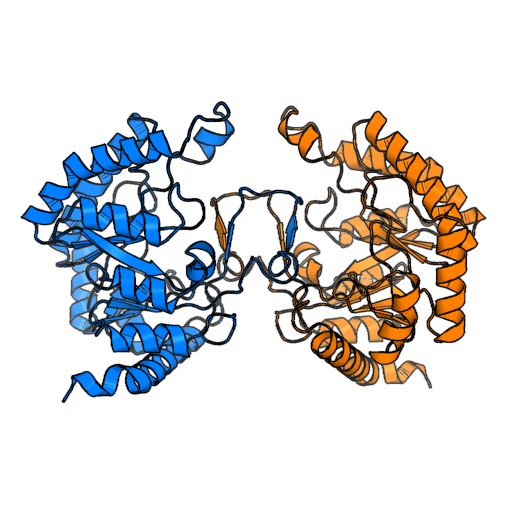 A 1 186 ? -5.084 -14.266 -11.316 1 98.73 186 ILE A N 1
ATOM 1478 C CA . ILE A 1 186 ? -4.962 -13.879 -9.915 1 98.73 186 ILE A CA 1
ATOM 1479 C C . ILE A 1 186 ? -5.831 -12.654 -9.64 1 98.73 186 ILE A C 1
ATOM 1481 O O . ILE A 1 186 ? -5.458 -11.53 -9.984 1 98.73 186 ILE A O 1
ATOM 1485 N N . ALA A 1 187 ? -6.885 -12.798 -8.988 1 98.76 187 ALA A N 1
ATOM 1486 C CA . ALA A 1 187 ? -7.896 -11.756 -8.835 1 98.76 187 ALA A CA 1
ATOM 1487 C C . ALA A 1 187 ? -7.307 -10.513 -8.174 1 98.76 187 ALA A C 1
ATOM 1489 O O . ALA A 1 187 ? -7.584 -9.387 -8.595 1 98.76 187 ALA A O 1
ATOM 1490 N N . PRO A 1 188 ? -6.472 -10.647 -7.174 1 98.51 188 PRO A N 1
ATOM 1491 C CA . PRO A 1 188 ? -5.952 -9.445 -6.518 1 98.51 188 PRO A CA 1
ATOM 1492 C C . PRO A 1 188 ? -5.018 -8.639 -7.418 1 98.51 188 PRO A C 1
ATOM 1494 O O . PRO A 1 188 ? -4.619 -7.527 -7.062 1 98.51 188 PRO A O 1
ATOM 1497 N N . HIS A 1 189 ? -4.673 -9.163 -8.598 1 98.55 189 HIS A N 1
ATOM 1498 C CA . HIS A 1 189 ? -3.839 -8.449 -9.558 1 98.55 189 HIS A CA 1
ATOM 1499 C C . HIS A 1 189 ? -4.68 -7.853 -10.682 1 98.55 189 HIS A C 1
ATOM 1501 O O . HIS A 1 189 ? -4.141 -7.252 -11.614 1 98.55 189 HIS A O 1
ATOM 1507 N N . THR A 1 190 ? -5.944 -7.938 -10.606 1 98.56 190 THR A N 1
ATOM 1508 C CA . THR A 1 190 ? -6.838 -7.679 -11.729 1 98.56 190 THR A CA 1
ATOM 1509 C C . THR A 1 190 ? -6.678 -6.246 -12.228 1 98.56 190 THR A C 1
ATOM 1511 O O . THR A 1 190 ? -6.761 -5.989 -13.431 1 98.56 190 THR A O 1
ATOM 1514 N N . PHE A 1 191 ? -6.386 -5.359 -11.38 1 98.47 191 PHE A N 1
ATOM 1515 C CA . PHE A 1 191 ? -6.362 -3.953 -11.768 1 98.47 191 PHE A CA 1
ATOM 1516 C C . PHE A 1 191 ? -5.062 -3.612 -12.485 1 98.47 191 PHE A C 1
ATOM 1518 O O . PHE A 1 191 ? -4.932 -2.532 -13.065 1 98.47 191 PHE A O 1
ATOM 1525 N N . TYR A 1 192 ? -4.126 -4.502 -12.447 1 97.94 192 TYR A N 1
ATOM 1526 C CA . TYR A 1 192 ? -2.924 -4.371 -13.263 1 97.94 192 TYR A CA 1
ATOM 1527 C C . TYR A 1 192 ? -3.111 -5.034 -14.622 1 97.94 192 TYR A C 1
ATOM 1529 O O . TYR A 1 192 ? -2.371 -4.75 -15.566 1 97.94 192 TYR A O 1
ATOM 1537 N N . TYR A 1 193 ? -4.1 -5.935 -14.681 1 98.09 193 TYR A N 1
ATOM 1538 C CA . TYR A 1 193 ? -4.29 -6.764 -15.866 1 98.09 193 TYR A CA 1
ATOM 1539 C C . TYR A 1 193 ? -4.926 -5.963 -16.996 1 98.09 193 TYR A C 1
ATOM 1541 O O . TYR A 1 193 ? -4.621 -6.184 -18.17 1 98.09 193 TYR A O 1
ATOM 1549 N N . GLY A 1 194 ? -5.894 -5.138 -16.671 1 96.07 194 GLY A N 1
ATOM 1550 C CA . GLY A 1 194 ? -6.715 -4.407 -17.622 1 96.07 194 GLY A CA 1
ATOM 1551 C C . GLY A 1 194 ? -8.017 -3.905 -17.026 1 96.07 194 GLY A C 1
ATOM 1552 O O . GLY A 1 194 ? -8.204 -3.946 -15.808 1 96.07 194 GLY A O 1
ATOM 1553 N N . ASP A 1 195 ? -8.953 -3.533 -17.827 1 95.12 195 ASP A N 1
ATOM 1554 C CA . ASP A 1 195 ? -10.101 -2.775 -17.338 1 95.12 195 ASP A CA 1
ATOM 1555 C C . ASP A 1 195 ? -11.354 -3.647 -17.291 1 95.12 195 ASP A C 1
ATOM 1557 O O . ASP A 1 195 ? -12.266 -3.391 -16.501 1 95.12 195 ASP A O 1
ATOM 1561 N N . ASP A 1 196 ? -11.437 -4.666 -18.131 1 97.81 196 ASP A N 1
ATOM 1562 C CA . ASP A 1 196 ? -12.646 -5.477 -18.24 1 97.81 196 ASP A CA 1
ATOM 1563 C C . ASP A 1 196 ? -12.392 -6.907 -17.77 1 97.81 196 ASP A C 1
ATOM 1565 O O . ASP A 1 196 ? -12.004 -7.767 -18.563 1 97.81 196 ASP A O 1
ATOM 1569 N N . MET A 1 197 ? -12.665 -7.117 -16.547 1 98.36 197 MET A N 1
ATOM 1570 C CA . MET A 1 197 ? -12.367 -8.393 -15.902 1 98.36 197 MET A CA 1
ATOM 1571 C C . MET A 1 197 ? -13.076 -9.541 -16.614 1 98.36 197 MET A C 1
ATOM 1573 O O . MET A 1 197 ? -12.462 -10.569 -16.907 1 98.36 197 MET A O 1
ATOM 1577 N N . ALA A 1 198 ? -14.334 -9.395 -16.892 1 98.57 198 ALA A N 1
ATOM 1578 C CA . ALA A 1 198 ? -15.097 -10.447 -17.56 1 98.57 198 ALA A CA 1
ATOM 1579 C C . ALA A 1 198 ? -14.497 -10.776 -18.925 1 98.57 198 ALA A C 1
ATOM 1581 O O . ALA A 1 198 ? -14.349 -11.948 -19.278 1 98.57 198 ALA A O 1
ATOM 1582 N N . ALA A 1 199 ? -14.168 -9.738 -19.674 1 98.39 199 ALA A N 1
ATOM 1583 C CA . ALA A 1 199 ? -13.573 -9.939 -20.993 1 98.39 199 ALA A CA 1
ATOM 1584 C C . ALA A 1 199 ? -12.234 -10.662 -20.886 1 98.39 199 ALA A C 1
ATOM 1586 O O . ALA A 1 199 ? -11.924 -11.532 -21.703 1 98.39 199 ALA A O 1
ATOM 1587 N N . MET A 1 200 ? -11.437 -10.279 -19.903 1 98.49 200 MET A N 1
ATOM 1588 C CA . MET A 1 200 ? -10.129 -10.9 -19.717 1 98.49 200 MET A CA 1
ATOM 1589 C C . MET A 1 200 ? -10.273 -12.381 -19.382 1 98.49 200 MET A C 1
ATOM 1591 O O . MET A 1 200 ? -9.536 -13.216 -19.91 1 98.49 200 MET A O 1
ATOM 1595 N N . ILE A 1 201 ? -11.241 -12.699 -18.511 1 98.64 201 ILE A N 1
ATOM 1596 C CA . ILE A 1 201 ? -11.471 -14.087 -18.126 1 98.64 201 ILE A CA 1
ATOM 1597 C C . ILE A 1 201 ? -11.958 -14.884 -19.334 1 98.64 201 ILE A C 1
ATOM 1599 O O . ILE A 1 201 ? -11.486 -15.995 -19.584 1 98.64 201 ILE A O 1
ATOM 1603 N N . ARG A 1 202 ? -12.845 -14.332 -20.13 1 98.14 202 ARG A N 1
ATOM 1604 C CA . ARG A 1 202 ? -13.353 -14.998 -21.325 1 98.14 202 ARG A CA 1
ATOM 1605 C C . ARG A 1 202 ? -12.229 -15.268 -22.32 1 98.14 202 ARG A C 1
ATOM 1607 O O . ARG A 1 202 ? -12.161 -16.349 -22.909 1 98.14 202 ARG A O 1
ATOM 1614 N N . GLU A 1 203 ? -11.427 -14.295 -22.444 1 97.28 203 GLU A N 1
ATOM 1615 C CA . GLU A 1 203 ? -10.321 -14.432 -23.387 1 97.28 203 GLU A CA 1
ATOM 1616 C C . GLU A 1 203 ? -9.321 -15.484 -22.915 1 97.28 203 GLU A C 1
ATOM 1618 O O . GLU A 1 203 ? -8.738 -16.203 -23.729 1 97.28 203 GLU A O 1
ATOM 1623 N N . ALA A 1 204 ? -9.096 -15.585 -21.636 1 98.34 204 ALA A N 1
ATOM 1624 C CA . ALA A 1 204 ? -8.126 -16.511 -21.057 1 98.34 204 ALA A CA 1
ATOM 1625 C C . ALA A 1 204 ? -8.706 -17.918 -20.954 1 98.34 204 ALA A C 1
ATOM 1627 O O . ALA A 1 204 ? -7.968 -18.888 -20.763 1 98.34 204 ALA A O 1
ATOM 1628 N N . ALA A 1 205 ? -10.008 -18.08 -21.116 1 98.18 205 ALA A N 1
ATOM 1629 C CA . ALA A 1 205 ? -10.766 -19.281 -20.778 1 98.18 205 ALA A CA 1
ATOM 1630 C C . ALA A 1 205 ? -10.153 -20.518 -21.429 1 98.18 205 ALA A C 1
ATOM 1632 O O . ALA A 1 205 ? -9.955 -21.541 -20.769 1 98.18 205 ALA A O 1
ATOM 1633 N N . PRO A 1 206 ? -9.707 -20.466 -22.691 1 97.81 206 PRO A N 1
ATOM 1634 C CA . PRO A 1 206 ? -9.219 -21.685 -23.34 1 97.81 206 PRO A CA 1
ATOM 1635 C C . PRO A 1 206 ? -7.92 -22.201 -22.725 1 97.81 206 PRO A C 1
ATOM 1637 O O . PRO A 1 206 ? -7.568 -23.369 -22.907 1 97.81 206 PRO A O 1
ATOM 1640 N N . VAL A 1 207 ? -7.208 -21.308 -21.996 1 98.5 207 VAL A N 1
ATOM 1641 C CA . VAL A 1 207 ? -5.919 -21.717 -21.447 1 98.5 207 VAL A CA 1
ATOM 1642 C C . VAL A 1 207 ? -5.895 -21.462 -19.942 1 98.5 207 VAL A C 1
ATOM 1644 O O . VAL A 1 207 ? -4.825 -21.429 -19.329 1 98.5 207 VAL A O 1
ATOM 1647 N N . LEU A 1 208 ? -7.012 -21.261 -19.323 1 98.71 208 LEU A N 1
ATOM 1648 C CA . LEU A 1 208 ? -7.098 -20.946 -17.902 1 98.71 208 LEU A CA 1
ATOM 1649 C C . LEU A 1 208 ? -7.154 -22.219 -17.065 1 98.71 208 LEU A C 1
ATOM 1651 O O . LEU A 1 208 ? -8.096 -23.006 -17.185 1 98.71 208 LEU A O 1
ATOM 1655 N N . ALA A 1 209 ? -6.177 -22.414 -16.235 1 98.75 209 ALA A N 1
ATOM 1656 C CA . ALA A 1 209 ? -6.12 -23.651 -15.461 1 98.75 209 ALA A CA 1
ATOM 1657 C C . ALA A 1 209 ? -6.249 -23.37 -13.966 1 98.75 209 ALA A C 1
ATOM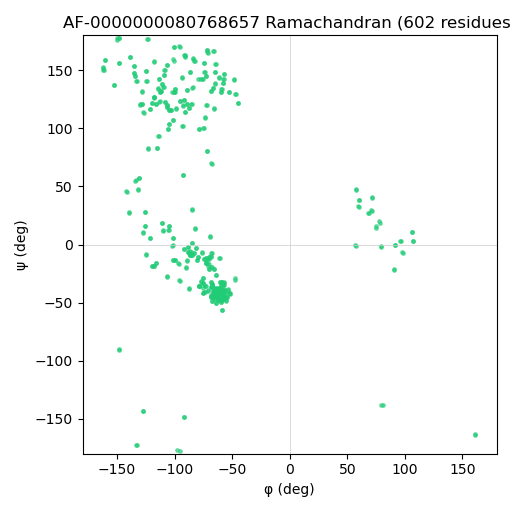 1659 O O . ALA A 1 209 ? -6.509 -24.281 -13.177 1 98.75 209 ALA A O 1
ATOM 1660 N N . HIS A 1 210 ? -6.063 -22.122 -13.594 1 98.81 210 HIS A N 1
ATOM 1661 C CA . HIS A 1 210 ? -5.882 -21.79 -12.186 1 98.81 210 HIS A CA 1
ATOM 1662 C C . HIS A 1 210 ? -6.339 -20.365 -11.892 1 98.81 210 HIS A C 1
ATOM 1664 O O . HIS A 1 210 ? -6.09 -19.453 -12.684 1 98.81 210 HIS A O 1
ATOM 1670 N N . VAL A 1 211 ? -7.046 -20.149 -10.776 1 98.88 211 VAL A N 1
ATOM 1671 C CA . VAL A 1 211 ? -7.412 -18.808 -10.331 1 98.88 211 VAL A CA 1
ATOM 1672 C C . VAL A 1 211 ? -7.134 -18.665 -8.837 1 98.88 211 VAL A C 1
ATOM 1674 O O . VAL A 1 211 ? -7.289 -19.623 -8.076 1 98.88 211 VAL A O 1
ATOM 1677 N N . ARG A 1 212 ? -6.736 -17.517 -8.413 1 98.84 212 ARG A N 1
ATOM 1678 C CA . ARG A 1 212 ? -6.585 -17.188 -6.999 1 98.84 212 ARG A CA 1
ATOM 1679 C C . ARG A 1 212 ? -7.595 -16.128 -6.573 1 98.84 212 ARG A C 1
ATOM 1681 O O . ARG A 1 212 ? -7.879 -15.195 -7.327 1 98.84 212 ARG A O 1
ATOM 1688 N N . VAL A 1 213 ? -8.052 -16.33 -5.37 1 98.92 213 VAL A N 1
ATOM 1689 C CA . VAL A 1 213 ? -9.11 -15.455 -4.875 1 98.92 213 VAL A CA 1
ATOM 1690 C C . VAL A 1 213 ? -8.646 -14.751 -3.602 1 98.92 213 VAL A C 1
ATOM 1692 O O . VAL A 1 213 ? -8.385 -15.4 -2.586 1 98.92 213 VAL A O 1
ATOM 1695 N N . ALA A 1 214 ? -8.54 -13.536 -3.601 1 98.9 214 ALA A N 1
ATOM 1696 C CA . ALA A 1 214 ? -8.344 -12.547 -2.545 1 98.9 214 ALA A CA 1
ATOM 1697 C C . ALA A 1 214 ? -8.732 -11.15 -3.021 1 98.9 214 ALA A C 1
ATOM 1699 O O . ALA A 1 214 ? -8.638 -10.846 -4.213 1 98.9 214 ALA A O 1
ATOM 1700 N N . ASP A 1 215 ? -9.164 -10.356 -2.172 1 98.79 215 ASP A N 1
ATOM 1701 C CA . ASP A 1 215 ? -9.656 -9.032 -2.542 1 98.79 215 ASP A CA 1
ATOM 1702 C C . ASP A 1 215 ? -8.536 -7.996 -2.494 1 98.79 215 ASP A C 1
ATOM 1704 O O . ASP A 1 215 ? -7.475 -8.248 -1.92 1 98.79 215 ASP A O 1
ATOM 1708 N N . THR A 1 216 ? -8.739 -6.876 -3.149 1 98.63 216 THR A N 1
ATOM 1709 C CA . THR A 1 216 ? -7.748 -5.808 -3.228 1 98.63 216 THR A CA 1
ATOM 1710 C C . THR A 1 216 ? -8.406 -4.486 -3.611 1 98.63 216 THR A C 1
ATOM 1712 O O . THR A 1 216 ? -9.547 -4.467 -4.077 1 98.63 216 THR A O 1
ATOM 1715 N N . PHE A 1 217 ? -7.754 -3.382 -3.317 1 98.27 217 PHE A N 1
ATOM 1716 C CA . PHE A 1 217 ? -8.217 -2.08 -3.783 1 98.27 217 PHE A CA 1
ATOM 1717 C C . PHE A 1 217 ? -7.68 -1.781 -5.177 1 98.27 217 PHE A C 1
ATOM 1719 O O . PHE A 1 217 ? -6.614 -2.273 -5.556 1 98.27 217 PHE A O 1
ATOM 1726 N N . ASP A 1 218 ? -8.467 -1.036 -5.956 1 98.1 218 ASP A N 1
ATOM 1727 C CA . ASP A 1 218 ? -8.029 -0.562 -7.266 1 98.1 218 ASP A CA 1
ATOM 1728 C C . ASP A 1 218 ? -7.033 0.588 -7.129 1 98.1 218 ASP A C 1
ATOM 1730 O O . ASP A 1 218 ? -7.429 1.739 -6.933 1 98.1 218 ASP A O 1
ATOM 1734 N N . HIS A 1 219 ? -5.728 0.31 -7.264 1 96.95 219 HIS A N 1
ATOM 1735 C CA . HIS A 1 219 ? -4.64 1.25 -7.019 1 96.95 219 HIS A CA 1
ATOM 1736 C C . HIS A 1 219 ? -4.734 2.456 -7.948 1 96.95 219 HIS A C 1
ATOM 1738 O O . HIS A 1 219 ? -4.095 3.482 -7.706 1 96.95 219 HIS A O 1
ATOM 1744 N N . ARG A 1 220 ? -5.583 2.472 -9.015 1 96.66 220 ARG A N 1
ATOM 1745 C CA . ARG A 1 220 ? -5.675 3.528 -10.018 1 96.66 220 ARG A CA 1
ATOM 1746 C C . ARG A 1 220 ? -6.672 4.601 -9.594 1 96.66 220 ARG A C 1
ATOM 1748 O O . ARG A 1 220 ? -6.729 5.676 -10.196 1 96.66 220 ARG A O 1
ATOM 1755 N N . LYS A 1 221 ? -7.45 4.267 -8.609 1 97.39 221 LYS A N 1
ATOM 1756 C CA . LYS A 1 221 ? -8.582 5.129 -8.281 1 97.39 221 LYS A CA 1
ATOM 1757 C C . LYS A 1 221 ? -8.196 6.17 -7.235 1 97.39 221 LYS A C 1
ATOM 1759 O O . LYS A 1 221 ? -7.129 6.077 -6.623 1 97.39 221 LYS A O 1
ATOM 1764 N N . SER A 1 222 ? -9.031 7.223 -7.117 1 97.32 222 SER A N 1
ATOM 1765 C CA . SER A 1 222 ? -8.894 8.337 -6.186 1 97.32 222 SER A CA 1
ATOM 1766 C C . SER A 1 222 ? -7.561 9.053 -6.371 1 97.32 222 SER A C 1
ATOM 1768 O O . SER A 1 222 ? -6.802 9.221 -5.414 1 97.32 222 SER A O 1
ATOM 1770 N N . SER A 1 223 ? -7.247 9.343 -7.62 1 95.18 223 SER A N 1
ATOM 1771 C CA . SER A 1 223 ? -5.994 10.005 -7.969 1 95.18 223 SER A CA 1
ATOM 1772 C C . SER A 1 223 ? -4.791 9.18 -7.525 1 95.18 223 SER A C 1
ATOM 1774 O O . SER A 1 223 ? -3.806 9.727 -7.025 1 95.18 223 SER A O 1
ATOM 1776 N N . GLN A 1 224 ? -4.941 7.757 -7.555 1 95.02 224 GLN A N 1
ATOM 1777 C CA . GLN A 1 224 ? -3.926 6.765 -7.219 1 95.02 224 GLN A CA 1
ATOM 1778 C C . GLN A 1 224 ? -3.598 6.796 -5.729 1 95.02 224 GLN A C 1
ATOM 1780 O O . GLN A 1 224 ? -2.468 6.505 -5.33 1 95.02 224 GLN A O 1
ATOM 1785 N N . LEU A 1 225 ? -4.619 7.234 -4.924 1 96.4 225 LEU A N 1
ATOM 1786 C CA . LEU A 1 225 ? -4.356 7.364 -3.495 1 96.4 225 LEU A CA 1
ATOM 1787 C C . LEU A 1 225 ? -5.127 6.315 -2.702 1 96.4 225 LEU A C 1
ATOM 1789 O O . LEU A 1 225 ? -5.355 6.481 -1.501 1 96.4 225 LEU A O 1
ATOM 1793 N N . ARG A 1 226 ? -5.555 5.242 -3.486 1 97.61 226 ARG A N 1
ATOM 1794 C CA . ARG A 1 226 ? -5.961 4.081 -2.7 1 97.61 226 ARG A CA 1
ATOM 1795 C C . ARG A 1 226 ? -4.837 3.625 -1.776 1 97.61 226 ARG A C 1
ATOM 1797 O O . ARG A 1 226 ? -5.089 3.2 -0.646 1 97.61 226 ARG A O 1
ATOM 1804 N N . TYR A 1 227 ? -3.655 3.67 -2.347 1 97.08 227 TYR A N 1
ATOM 1805 C CA . TYR A 1 227 ? -2.408 3.471 -1.618 1 97.08 227 TYR A CA 1
ATOM 1806 C C . TYR A 1 227 ? -1.516 4.703 -1.716 1 97.08 227 TYR A C 1
ATOM 1808 O O . TYR A 1 227 ? -1.192 5.156 -2.816 1 97.08 227 TYR A O 1
ATOM 1816 N N . ILE A 1 228 ? -1.182 5.24 -0.612 1 96.87 228 ILE A N 1
ATOM 1817 C CA . ILE A 1 228 ? -0.215 6.332 -0.615 1 96.87 228 ILE A CA 1
ATOM 1818 C C . ILE A 1 228 ? 1.199 5.769 -0.493 1 96.87 228 ILE A C 1
ATOM 1820 O O . ILE A 1 228 ? 1.518 5.082 0.481 1 96.87 228 ILE A O 1
ATOM 1824 N N . VAL A 1 229 ? 1.995 6.038 -1.436 1 95.43 229 VAL A N 1
ATOM 1825 C CA . VAL A 1 229 ? 3.353 5.511 -1.517 1 95.43 229 VAL A CA 1
ATOM 1826 C C . VAL A 1 229 ? 4.36 6.648 -1.352 1 95.43 229 VAL A C 1
ATOM 1828 O O . VAL A 1 229 ? 4.291 7.654 -2.062 1 95.43 229 VAL A O 1
ATOM 1831 N N . ASN A 1 230 ? 5.191 6.564 -0.449 1 92.97 230 ASN A N 1
ATOM 1832 C CA . ASN A 1 230 ? 6.281 7.507 -0.226 1 92.97 230 ASN A CA 1
ATOM 1833 C C . ASN A 1 230 ? 7.642 6.853 -0.446 1 92.97 230 ASN A C 1
ATOM 1835 O O . ASN A 1 230 ? 7.886 5.743 0.03 1 92.97 230 ASN A O 1
ATOM 1839 N N . PRO A 1 231 ? 8.533 7.467 -1.13 1 89.62 231 PRO A N 1
ATOM 1840 C CA . PRO A 1 231 ? 8.47 8.829 -1.665 1 89.62 231 PRO A CA 1
ATOM 1841 C C . PRO A 1 231 ? 7.532 8.949 -2.864 1 89.62 231 PRO A C 1
ATOM 1843 O O . PRO A 1 231 ? 7.385 7.997 -3.635 1 89.62 231 PRO A O 1
ATOM 1846 N N . PRO A 1 232 ? 6.97 10.07 -2.961 1 84 232 PRO A N 1
ATOM 1847 C CA . PRO A 1 232 ? 6.141 10.289 -4.15 1 84 232 PRO A CA 1
ATOM 1848 C C . PRO A 1 232 ? 6.914 10.093 -5.452 1 84 232 PRO A C 1
ATOM 1850 O O . PRO A 1 232 ? 8.116 10.368 -5.508 1 84 232 PRO A O 1
ATOM 1853 N N . GLY A 1 233 ? 6.271 9.619 -6.466 1 79.59 233 GLY A N 1
ATOM 1854 C CA . GLY A 1 233 ? 6.915 9.449 -7.758 1 79.59 233 GLY A CA 1
ATOM 1855 C C . GLY A 1 233 ? 7.542 8.08 -7.937 1 79.59 233 GLY A C 1
ATOM 1856 O O . GLY A 1 233 ? 8.18 7.811 -8.958 1 79.59 233 GLY A O 1
ATOM 1857 N N . SER A 1 234 ? 7.422 7.246 -6.914 1 85.95 234 SER A N 1
ATOM 1858 C CA . SER A 1 234 ? 7.919 5.878 -7.023 1 85.95 234 SER A CA 1
ATOM 1859 C C . SER A 1 234 ? 7.091 5.067 -8.014 1 85.95 234 SER A C 1
ATOM 1861 O O . SER A 1 234 ? 6.447 4.086 -7.636 1 85.95 234 SER A O 1
ATOM 1863 N N . THR A 1 235 ? 7.206 5.373 -9.235 1 82.78 235 THR A N 1
ATOM 1864 C CA . THR A 1 235 ? 6.351 4.828 -10.283 1 82.78 235 THR A CA 1
ATOM 1865 C C . THR A 1 235 ? 6.69 3.364 -10.551 1 82.78 235 THR A C 1
ATOM 1867 O O . THR A 1 235 ? 5.903 2.641 -11.165 1 82.78 235 THR A O 1
ATOM 1870 N N . HIS A 1 236 ? 7.813 2.885 -10.104 1 84.56 236 HIS A N 1
ATOM 1871 C CA . HIS A 1 236 ? 8.244 1.511 -10.333 1 84.56 236 HIS A CA 1
ATOM 1872 C C . HIS A 1 236 ? 7.683 0.572 -9.27 1 84.56 236 HIS A C 1
ATOM 1874 O O . HIS A 1 236 ? 7.833 -0.648 -9.371 1 84.56 236 HIS A O 1
ATOM 1880 N N . ILE A 1 237 ? 7.097 1.148 -8.272 1 92.08 237 ILE A N 1
ATOM 1881 C CA . ILE A 1 237 ? 6.576 0.358 -7.162 1 92.08 237 ILE A CA 1
ATOM 1882 C C . ILE A 1 237 ? 5.137 -0.061 -7.457 1 92.08 237 ILE A C 1
ATOM 1884 O O . ILE A 1 237 ? 4.339 0.741 -7.947 1 92.08 237 ILE A O 1
ATOM 1888 N N . ARG A 1 238 ? 4.866 -1.3 -7.236 1 95.92 238 ARG A N 1
ATOM 1889 C CA . ARG A 1 238 ? 3.509 -1.834 -7.29 1 95.92 238 ARG A CA 1
ATOM 1890 C C . ARG A 1 238 ? 3.011 -2.204 -5.897 1 95.92 238 ARG A C 1
ATOM 1892 O O . ARG A 1 238 ? 3.753 -2.778 -5.099 1 95.92 238 ARG A O 1
ATOM 1899 N N . VAL A 1 239 ? 1.782 -1.82 -5.644 1 97.51 239 VAL A N 1
ATOM 1900 C CA . VAL A 1 239 ? 1.192 -2.132 -4.346 1 97.51 239 VAL A CA 1
ATOM 1901 C C . VAL A 1 239 ? -0.162 -2.809 -4.543 1 97.51 239 VAL A C 1
ATOM 1903 O O . VAL A 1 239 ? -0.96 -2.383 -5.382 1 97.51 239 VAL A O 1
ATOM 1906 N N . HIS A 1 240 ? -0.399 -3.868 -3.9 1 98.02 240 HIS A N 1
ATOM 1907 C CA . HIS A 1 240 ? -1.705 -4.512 -3.822 1 98.02 240 HIS A CA 1
ATOM 1908 C C . HIS A 1 240 ? -1.894 -5.213 -2.481 1 98.02 240 HIS A C 1
ATOM 1910 O O . HIS A 1 240 ? -1.007 -5.176 -1.625 1 98.02 240 HIS A O 1
ATOM 1916 N N . GLN A 1 241 ? -3.026 -5.787 -2.247 1 98.5 241 GLN A N 1
ATOM 1917 C CA . GLN A 1 241 ? -3.354 -6.485 -1.008 1 98.5 241 GLN A CA 1
ATOM 1918 C C . GLN A 1 241 ? -4.04 -7.818 -1.293 1 98.5 241 GLN A C 1
ATOM 1920 O O . GLN A 1 241 ? -4.522 -8.049 -2.404 1 98.5 241 GLN A O 1
ATOM 1925 N N . HIS A 1 242 ? -3.96 -8.762 -0.454 1 98.75 242 HIS A N 1
ATOM 1926 C CA . HIS A 1 242 ? -4.705 -10.017 -0.443 1 98.75 242 HIS A CA 1
ATOM 1927 C C . HIS A 1 242 ? -5.621 -10.102 0.773 1 98.75 242 HIS A C 1
ATOM 1929 O O . HIS A 1 242 ? -5.256 -10.695 1.791 1 98.75 242 HIS A O 1
ATOM 1935 N N . LEU A 1 243 ? -6.788 -9.486 0.62 1 98.76 243 LEU A N 1
ATOM 1936 C CA . LEU A 1 243 ? -7.772 -9.364 1.69 1 98.76 243 LEU A CA 1
ATOM 1937 C C . LEU A 1 243 ? -8.882 -10.396 1.528 1 98.76 243 LEU A C 1
ATOM 1939 O O . LEU A 1 243 ? -8.952 -11.085 0.508 1 98.76 243 LEU A O 1
ATOM 1943 N N . ASP A 1 244 ? -9.711 -10.508 2.552 1 98.77 244 ASP A N 1
ATOM 1944 C CA . ASP A 1 244 ? -10.91 -11.332 2.429 1 98.77 244 ASP A CA 1
ATOM 1945 C C . ASP A 1 244 ? -11.869 -10.755 1.391 1 98.77 244 ASP A C 1
ATOM 1947 O O . ASP A 1 244 ? -11.924 -9.539 1.197 1 98.77 244 ASP A O 1
ATOM 1951 N N . ILE A 1 245 ? -12.577 -11.633 0.763 1 98.81 245 ILE A N 1
ATOM 1952 C CA . ILE A 1 245 ? -13.66 -11.214 -0.121 1 98.81 245 ILE A CA 1
ATOM 1953 C C . ILE A 1 245 ? -14.518 -10.162 0.578 1 98.81 245 ILE A C 1
ATOM 1955 O O . ILE A 1 245 ? -14.9 -10.334 1.738 1 98.81 245 ILE A O 1
ATOM 1959 N N . GLY A 1 246 ? -14.74 -9.065 -0.108 1 98 246 GLY A N 1
ATOM 1960 C CA . GLY A 1 246 ? -15.617 -8.033 0.42 1 98 246 GLY A CA 1
ATOM 1961 C C . GLY A 1 246 ? -14.867 -6.899 1.093 1 98 246 GLY A C 1
ATOM 1962 O O . GLY A 1 246 ? -15.463 -5.882 1.455 1 98 246 GLY A O 1
ATOM 1963 N N . GLN A 1 247 ? -13.582 -7.05 1.241 1 97.68 247 GLN A N 1
ATOM 1964 C CA . GLN A 1 247 ? -12.807 -6.036 1.949 1 97.68 247 GLN A CA 1
ATOM 1965 C C . GLN A 1 247 ? -12.059 -5.134 0.973 1 97.68 247 GLN A C 1
ATOM 1967 O O . GLN A 1 247 ? -11.268 -4.283 1.387 1 97.68 247 GLN A O 1
ATOM 1972 N N . GLY A 1 248 ? -12.188 -5.375 -0.306 1 97.58 248 GLY A N 1
ATOM 1973 C CA . GLY A 1 248 ? -11.599 -4.557 -1.355 1 97.58 248 GLY A CA 1
ATOM 1974 C C . GLY A 1 248 ? -12.603 -4.117 -2.404 1 97.58 248 GLY A C 1
ATOM 1975 O O . GLY A 1 248 ? -13.728 -3.738 -2.073 1 97.58 248 GLY A O 1
ATOM 1976 N N . GLU A 1 249 ? -12.152 -4.076 -3.677 1 97.97 249 GLU A N 1
ATOM 1977 C CA . GLU A 1 249 ? -13.023 -3.453 -4.669 1 97.97 249 GLU A CA 1
ATOM 1978 C C . GLU A 1 249 ? -13.249 -4.376 -5.862 1 97.97 249 GLU A C 1
ATOM 1980 O O . GLU A 1 249 ? -13.779 -3.951 -6.891 1 97.97 249 GLU A O 1
ATOM 1985 N N . ILE A 1 250 ? -12.849 -5.587 -5.746 1 98.59 250 ILE A N 1
ATOM 1986 C CA . ILE A 1 250 ? -13.109 -6.526 -6.833 1 98.59 250 ILE A CA 1
ATOM 1987 C C . ILE A 1 250 ? -14.606 -6.812 -6.92 1 98.59 250 ILE A C 1
ATOM 1989 O O . ILE A 1 250 ? -15.266 -7.02 -5.899 1 98.59 250 ILE A O 1
ATOM 1993 N N . ASP A 1 251 ? -15.136 -6.745 -8.053 1 98.63 251 ASP A N 1
ATOM 1994 C CA . ASP A 1 251 ? -16.521 -7.146 -8.284 1 98.63 251 ASP A CA 1
ATOM 1995 C C . ASP A 1 251 ? -16.644 -8.665 -8.384 1 98.63 251 ASP A C 1
ATOM 1997 O O . ASP A 1 251 ? -16.467 -9.237 -9.462 1 98.63 251 ASP A O 1
ATOM 2001 N N . TRP A 1 252 ? -17.033 -9.252 -7.35 1 98.79 252 TRP A N 1
ATOM 2002 C CA . TRP A 1 252 ? -17.002 -10.706 -7.242 1 98.79 252 TRP A CA 1
ATOM 2003 C C . TRP A 1 252 ? -18.132 -11.336 -8.05 1 98.79 252 TRP A C 1
ATOM 2005 O O . TRP A 1 252 ? -18.003 -12.463 -8.536 1 98.79 252 TRP A O 1
ATOM 2015 N N . ASP A 1 253 ? -19.245 -10.616 -8.201 1 98.73 253 ASP A N 1
ATOM 2016 C CA . ASP A 1 253 ? -20.3 -11.12 -9.074 1 98.73 253 ASP A CA 1
ATOM 2017 C C . ASP A 1 253 ? -19.806 -11.254 -10.513 1 98.73 253 ASP A C 1
ATOM 2019 O O . ASP A 1 253 ? -20.089 -12.249 -11.182 1 98.73 253 ASP A O 1
ATOM 2023 N N . VAL A 1 254 ? -19.064 -10.279 -10.946 1 98.79 254 VAL A N 1
ATOM 2024 C CA . VAL A 1 254 ? -18.513 -10.317 -12.297 1 98.79 254 VAL A CA 1
ATOM 2025 C C . VAL A 1 254 ? -17.466 -11.423 -12.398 1 98.79 254 VAL A C 1
ATOM 2027 O O . VAL A 1 254 ? -17.442 -12.178 -13.373 1 98.79 254 VAL A O 1
ATOM 2030 N N . PHE A 1 255 ? -16.599 -11.524 -11.431 1 98.82 255 PHE A N 1
ATOM 2031 C CA . PHE A 1 255 ? -15.522 -12.507 -11.431 1 98.82 255 PHE A CA 1
ATOM 2032 C C . PHE A 1 255 ? -16.079 -13.922 -11.513 1 98.82 255 PHE A C 1
ATOM 2034 O O . PHE A 1 255 ? -15.765 -14.666 -12.444 1 98.82 255 PHE A O 1
ATOM 2041 N N . PHE A 1 256 ? -16.947 -14.262 -10.565 1 98.76 256 PHE A N 1
ATOM 2042 C CA . PHE A 1 256 ? -17.476 -15.62 -10.5 1 98.76 256 PHE A CA 1
ATOM 2043 C C . PHE A 1 256 ? -18.474 -15.867 -11.624 1 98.76 256 PHE A C 1
ATOM 2045 O O . PHE A 1 256 ? -18.567 -16.981 -12.144 1 98.76 256 PHE A O 1
ATOM 2052 N N . GLY A 1 257 ? -19.238 -14.822 -11.96 1 98.66 257 GLY A N 1
ATOM 2053 C CA . GLY A 1 257 ? -20.119 -14.954 -13.109 1 98.66 257 GLY A CA 1
ATOM 2054 C C . GLY A 1 257 ? -19.386 -15.317 -14.386 1 98.66 257 GLY A C 1
ATOM 2055 O O . GLY A 1 257 ? -19.805 -16.219 -15.114 1 98.66 257 GLY A O 1
ATOM 2056 N N . ALA A 1 258 ? -18.305 -14.639 -14.666 1 98.76 258 ALA A N 1
ATOM 2057 C CA . ALA A 1 258 ? -17.504 -14.901 -15.859 1 98.76 258 ALA A CA 1
ATOM 2058 C C . ALA A 1 258 ? -16.911 -16.307 -15.824 1 98.76 258 ALA A C 1
ATOM 2060 O O . ALA A 1 258 ? -16.909 -17.012 -16.836 1 98.76 258 ALA A O 1
ATOM 2061 N N . LEU A 1 259 ? -16.37 -16.701 -14.665 1 98.69 259 LEU A N 1
ATOM 2062 C CA . LEU A 1 259 ? -15.808 -18.04 -14.529 1 98.69 259 LEU A CA 1
ATOM 2063 C C . LEU A 1 259 ? -16.871 -19.104 -14.785 1 98.69 259 LEU A C 1
ATOM 2065 O O . LEU A 1 259 ? -16.606 -20.103 -15.457 1 98.69 259 LEU A O 1
ATOM 2069 N N . GLY A 1 260 ? -18.037 -18.894 -14.186 1 98.3 260 GLY A N 1
ATOM 2070 C CA . GLY A 1 260 ? -19.135 -19.817 -14.424 1 98.3 260 GLY A CA 1
ATOM 2071 C C . GLY A 1 260 ? -19.533 -19.907 -15.885 1 98.3 260 GLY A C 1
ATOM 2072 O O . GLY A 1 260 ? -19.776 -21 -16.401 1 98.3 260 GLY A O 1
ATOM 2073 N N . GLU A 1 261 ? -19.634 -18.797 -16.528 1 97.83 261 GLU A N 1
ATOM 2074 C CA . GLU A 1 261 ? -20.034 -18.716 -17.93 1 97.83 261 GLU A CA 1
ATOM 2075 C C . GLU A 1 261 ? -19.093 -19.522 -18.82 1 97.83 261 GLU A C 1
ATOM 2077 O O . GLU A 1 261 ? -19.537 -20.19 -19.757 1 97.83 261 GLU A O 1
ATOM 2082 N N . VAL A 1 262 ? -17.795 -19.457 -18.508 1 97.91 262 VAL A N 1
ATOM 2083 C CA . VAL A 1 262 ? -16.836 -20.123 -19.383 1 97.91 262 VAL A CA 1
ATOM 2084 C C . VAL A 1 262 ? -16.649 -21.571 -18.938 1 97.91 262 VAL A C 1
ATOM 2086 O O . VAL A 1 262 ? -15.856 -22.311 -19.526 1 97.91 262 VAL A O 1
ATOM 2089 N N . GLY A 1 263 ? -17.308 -21.98 -17.858 1 97.4 263 GLY A N 1
ATOM 2090 C CA . GLY A 1 263 ? -17.247 -23.358 -17.396 1 97.4 263 GLY A CA 1
ATOM 2091 C C . GLY A 1 263 ? -15.906 -23.726 -16.791 1 97.4 263 GLY A C 1
ATOM 2092 O O . GLY A 1 263 ? -15.39 -24.819 -17.03 1 97.4 263 GLY A O 1
ATOM 2093 N N . PHE A 1 264 ? -15.377 -22.824 -16.053 1 98.08 264 PHE A N 1
ATOM 2094 C CA . PHE A 1 264 ? -14.083 -23.084 -15.433 1 98.08 264 PHE A CA 1
ATOM 2095 C C . PHE A 1 264 ? -14.151 -24.31 -14.531 1 98.08 264 PHE A C 1
ATOM 2097 O O . PHE A 1 264 ? -15.045 -24.418 -13.688 1 98.08 264 PHE A O 1
ATOM 2104 N N . ASP A 1 265 ? -13.184 -25.159 -14.663 1 97.19 265 ASP A N 1
ATOM 2105 C CA . ASP A 1 265 ? -13.149 -26.387 -13.876 1 97.19 265 ASP A CA 1
ATOM 2106 C C . ASP A 1 265 ? -11.729 -26.697 -13.405 1 97.19 265 ASP A C 1
ATOM 2108 O O . ASP A 1 265 ? -11.378 -27.861 -13.201 1 97.19 265 ASP A O 1
ATOM 2112 N N . GLY A 1 266 ? -10.92 -25.673 -13.245 1 98.14 266 GLY A N 1
ATOM 2113 C CA . GLY A 1 266 ? -9.551 -25.836 -12.78 1 98.14 266 GLY A CA 1
ATOM 2114 C C . GLY A 1 266 ? -9.414 -25.716 -11.274 1 98.14 266 GLY A C 1
ATOM 2115 O O . GLY A 1 266 ? -10.282 -26.176 -10.528 1 98.14 266 GLY A O 1
ATOM 2116 N N . VAL A 1 267 ? -8.274 -25.215 -10.8 1 98.77 267 VAL A N 1
ATOM 2117 C CA . VAL A 1 267 ? -8.001 -25.033 -9.378 1 98.77 267 VAL A CA 1
ATOM 2118 C C . VAL A 1 267 ? -8.338 -23.601 -8.967 1 98.77 267 VAL A C 1
ATOM 2120 O O . VAL A 1 267 ? -7.879 -22.644 -9.594 1 98.77 267 VAL A O 1
ATOM 2123 N N . MET A 1 268 ? -9.144 -23.443 -8.045 1 98.81 268 MET A N 1
ATOM 2124 C CA . MET A 1 268 ? -9.447 -22.169 -7.399 1 98.81 268 MET A CA 1
ATOM 2125 C C . MET A 1 268 ? -8.839 -22.109 -6.002 1 98.81 268 MET A C 1
ATOM 2127 O O . MET A 1 268 ? -9.189 -22.91 -5.134 1 98.81 268 MET A O 1
ATOM 2131 N N . SER A 1 269 ? -7.983 -21.167 -5.78 1 98.82 269 SER A N 1
ATOM 2132 C CA . SER A 1 269 ? -7.227 -21.135 -4.532 1 98.82 269 SER A CA 1
ATOM 2133 C C . SER A 1 269 ? -7.534 -19.873 -3.732 1 98.82 269 SER A C 1
ATOM 2135 O O . SER A 1 269 ? -7.468 -18.763 -4.264 1 98.82 269 SER A O 1
ATOM 2137 N N . SER A 1 270 ? -7.907 -20.062 -2.489 1 98.87 270 SER A N 1
ATOM 2138 C CA . SER A 1 270 ? -7.952 -18.94 -1.557 1 98.87 270 SER A CA 1
ATOM 2139 C C . SER A 1 270 ? -6.548 -18.489 -1.167 1 98.87 270 SER A C 1
ATOM 2141 O O . SER A 1 270 ? -5.773 -19.268 -0.607 1 98.87 270 SER A O 1
ATOM 2143 N N . CYS A 1 271 ? -6.226 -17.259 -1.449 1 98.7 271 CYS A N 1
ATOM 2144 C CA . CYS A 1 271 ? -4.853 -16.804 -1.26 1 98.7 271 CYS A CA 1
ATOM 2145 C C . CYS A 1 271 ? -4.815 -15.489 -0.491 1 98.7 271 CYS A C 1
ATOM 2147 O O . CYS A 1 271 ? -4.23 -14.509 -0.956 1 98.7 271 CYS A O 1
ATOM 2149 N N . VAL A 1 272 ? -5.37 -15.457 0.66 1 98.8 272 VAL A N 1
ATOM 2150 C CA . VAL A 1 272 ? -5.334 -14.302 1.551 1 98.8 272 VAL A CA 1
ATOM 2151 C C . VAL A 1 272 ? -4.046 -14.323 2.372 1 98.8 272 VAL A C 1
ATOM 2153 O O . VAL A 1 272 ? -3.678 -15.356 2.935 1 98.8 272 VAL A O 1
ATOM 2156 N N . PHE A 1 273 ? -3.397 -13.163 2.471 1 98.01 273 PHE A N 1
ATOM 2157 C CA . PHE A 1 273 ? -2.132 -13.063 3.189 1 98.01 273 PHE A CA 1
ATOM 2158 C C . PHE A 1 273 ? -2.207 -11.994 4.272 1 98.01 273 PHE A C 1
ATOM 2160 O O . PHE A 1 273 ? -1.349 -11.936 5.155 1 98.01 273 PHE A O 1
ATOM 2167 N N . ALA A 1 274 ? -3.198 -11.264 4.323 1 97.94 274 ALA A N 1
ATOM 2168 C CA . ALA A 1 274 ? -3.245 -10.024 5.094 1 97.94 274 ALA A CA 1
ATOM 2169 C C . ALA A 1 274 ? -3.624 -10.295 6.547 1 97.94 274 ALA A C 1
ATOM 2171 O O . ALA A 1 274 ? -3.483 -9.421 7.405 1 97.94 274 ALA A O 1
ATOM 2172 N N . TRP A 1 275 ? -4.038 -11.501 6.928 1 98.31 275 TRP A N 1
ATOM 2173 C CA . TRP A 1 275 ? -4.724 -11.704 8.2 1 98.31 275 TRP A CA 1
ATOM 2174 C C . TRP A 1 275 ? -4.12 -12.879 8.963 1 98.31 275 TRP A C 1
ATOM 2176 O O . TRP A 1 275 ? -4.846 -13.745 9.457 1 98.31 275 TRP A O 1
ATOM 2186 N N . GLU A 1 276 ? -2.822 -12.868 9.021 1 97.48 276 GLU A N 1
ATOM 2187 C CA . GLU A 1 276 ? -2.149 -13.915 9.784 1 97.48 276 GLU A CA 1
ATOM 2188 C C . GLU A 1 276 ? -2.618 -13.928 11.236 1 97.48 276 GLU A C 1
ATOM 2190 O O . GLU A 1 276 ? -2.701 -14.989 11.857 1 97.48 276 GLU A O 1
ATOM 2195 N N . ASP A 1 277 ? -2.933 -12.78 11.788 1 97.03 277 ASP A N 1
ATOM 2196 C CA . ASP A 1 277 ? -3.349 -12.643 13.18 1 97.03 277 ASP A CA 1
ATOM 2197 C C . ASP A 1 277 ? -4.74 -13.234 13.399 1 97.03 277 ASP A C 1
ATOM 2199 O O . ASP A 1 277 ? -5.157 -13.448 14.539 1 97.03 277 ASP A O 1
ATOM 2203 N N . ARG A 1 278 ? -5.47 -13.544 12.346 1 97.9 278 ARG A N 1
ATOM 2204 C CA . ARG A 1 278 ? -6.764 -14.217 12.401 1 97.9 278 ARG A CA 1
ATOM 2205 C C . ARG A 1 278 ? -6.912 -15.213 11.255 1 97.9 278 ARG A C 1
ATOM 2207 O O . ARG A 1 278 ? -7.947 -15.249 10.587 1 97.9 278 ARG A O 1
ATOM 2214 N N . ALA A 1 279 ? -5.918 -15.946 11.061 1 98.53 279 ALA A N 1
ATOM 2215 C CA . ALA A 1 279 ? -5.79 -16.832 9.907 1 98.53 279 ALA A CA 1
ATOM 2216 C C . ALA A 1 279 ? -6.943 -17.83 9.851 1 98.53 279 ALA A C 1
ATOM 2218 O O . ALA A 1 279 ? -7.495 -18.091 8.779 1 98.53 279 ALA A O 1
ATOM 2219 N N . GLU A 1 280 ? -7.329 -18.418 10.991 1 98.45 280 GLU A N 1
ATOM 2220 C CA . GLU A 1 280 ? -8.393 -19.417 11.011 1 98.45 280 GLU A CA 1
ATOM 2221 C C . GLU A 1 280 ? -9.726 -18.811 10.582 1 98.45 280 GLU A C 1
ATOM 2223 O O . GLU A 1 280 ? -10.396 -19.34 9.693 1 98.45 280 GLU A O 1
ATOM 2228 N N . ALA A 1 281 ? -10.054 -17.69 11.214 1 98.7 281 ALA A N 1
ATOM 2229 C CA . ALA A 1 281 ? -11.318 -17.033 10.894 1 98.7 281 ALA A CA 1
ATOM 2230 C C . ALA A 1 281 ? -11.361 -16.611 9.428 1 98.7 281 ALA A C 1
ATOM 2232 O O . ALA A 1 281 ? -12.381 -16.781 8.756 1 98.7 281 ALA A O 1
ATOM 2233 N N . SER A 1 282 ? -10.286 -16.039 8.968 1 98.75 282 SER A N 1
ATOM 2234 C CA . SER A 1 282 ? -10.193 -15.601 7.579 1 98.75 282 SER A CA 1
ATOM 2235 C C . SER A 1 282 ? -10.343 -16.776 6.618 1 98.75 282 SER A C 1
ATOM 2237 O O . SER A 1 282 ? -11.107 -16.701 5.653 1 98.75 282 SER A O 1
ATOM 2239 N N . SER A 1 283 ? -9.648 -17.869 6.864 1 98.86 283 SER A N 1
ATOM 2240 C CA . SER A 1 283 ? -9.67 -19.028 5.978 1 98.86 283 SER A CA 1
ATOM 2241 C C . SER A 1 283 ? -11.054 -19.665 5.935 1 98.86 283 SER A C 1
ATOM 2243 O O . SER A 1 283 ? -11.534 -20.05 4.867 1 98.86 283 SER A O 1
ATOM 2245 N N . ARG A 1 284 ? -11.706 -19.77 7.084 1 98.82 284 ARG A N 1
ATOM 2246 C CA . ARG A 1 284 ? -13.049 -20.34 7.128 1 98.82 284 ARG A CA 1
ATOM 2247 C C . ARG A 1 284 ? -14.051 -19.437 6.418 1 98.82 284 ARG A C 1
ATOM 2249 O O . ARG A 1 284 ? -14.93 -19.919 5.7 1 98.82 284 ARG A O 1
ATOM 2256 N N . PHE A 1 285 ? -13.937 -18.148 6.698 1 98.87 285 PHE A N 1
ATOM 2257 C CA . PHE A 1 285 ? -14.795 -17.184 6.019 1 98.87 285 PHE A CA 1
ATOM 2258 C C . PHE A 1 285 ? -14.663 -17.312 4.506 1 98.87 285 PHE A C 1
ATOM 2260 O O . PHE A 1 285 ? -15.666 -17.373 3.793 1 98.87 285 PHE A O 1
ATOM 2267 N N . MET A 1 286 ? -13.405 -17.357 4.015 1 98.91 286 MET A N 1
ATOM 2268 C CA . MET A 1 286 ? -13.14 -17.464 2.583 1 98.91 286 MET A CA 1
ATOM 2269 C C . MET A 1 286 ? -13.733 -18.748 2.014 1 98.91 286 MET A C 1
ATOM 2271 O O . MET A 1 286 ? -14.324 -18.738 0.933 1 98.91 286 MET A O 1
ATOM 2275 N N . ARG A 1 287 ? -13.562 -19.85 2.707 1 98.84 287 ARG A N 1
ATOM 2276 C CA . ARG A 1 287 ? -14.106 -21.124 2.245 1 98.84 287 ARG A CA 1
ATOM 2277 C C . ARG A 1 287 ? -15.617 -21.04 2.064 1 98.84 287 ARG A C 1
ATOM 2279 O O . ARG A 1 287 ? -16.157 -21.533 1.071 1 98.84 287 ARG A O 1
ATOM 2286 N N . GLY A 1 288 ? -16.264 -20.452 3.073 1 98.7 288 GLY A N 1
ATOM 2287 C CA . GLY A 1 288 ? -17.703 -20.266 2.989 1 98.7 288 GLY A CA 1
ATOM 2288 C C . GLY A 1 288 ? -18.123 -19.366 1.842 1 98.7 288 GLY A C 1
ATOM 2289 O O . GLY A 1 288 ? -19.062 -19.683 1.109 1 98.7 288 GLY A O 1
ATOM 2290 N N . GLU A 1 289 ? -17.432 -18.276 1.673 1 98.7 289 GLU A N 1
ATOM 2291 C CA . GLU A 1 289 ? -17.761 -17.328 0.613 1 98.7 289 GLU A CA 1
ATOM 2292 C C . GLU A 1 289 ? -17.534 -17.942 -0.766 1 98.7 289 GLU A C 1
ATOM 2294 O O . GLU A 1 289 ? -18.324 -17.722 -1.687 1 98.7 289 GLU A O 1
ATOM 2299 N N . LEU A 1 290 ? -16.411 -18.681 -0.933 1 98.58 290 LEU A N 1
ATOM 2300 C CA . LEU A 1 290 ? -16.159 -19.354 -2.202 1 98.58 290 LEU A CA 1
ATOM 2301 C C . LEU A 1 290 ? -17.311 -20.287 -2.561 1 98.58 290 LEU A C 1
ATOM 2303 O O . LEU A 1 290 ? -17.794 -20.275 -3.696 1 98.58 290 LEU A O 1
ATOM 2307 N N . GLN A 1 291 ? -17.755 -21.044 -1.582 1 97.98 291 GLN A N 1
ATOM 2308 C CA . GLN A 1 291 ? -18.851 -21.975 -1.829 1 97.98 291 GLN A CA 1
ATOM 2309 C C . GLN A 1 291 ? -20.127 -21.232 -2.217 1 97.98 291 GLN A C 1
ATOM 2311 O O . GLN A 1 291 ? -20.85 -21.66 -3.119 1 97.98 291 GLN A O 1
ATOM 2316 N N . ARG A 1 292 ? -20.407 -20.134 -1.518 1 98.1 292 ARG A N 1
ATOM 2317 C CA . ARG A 1 292 ? -21.593 -19.337 -1.815 1 98.1 292 ARG A CA 1
ATOM 2318 C C . ARG A 1 292 ? -21.584 -18.862 -3.264 1 98.1 292 ARG A C 1
ATOM 2320 O O . ARG A 1 292 ? -22.59 -18.978 -3.967 1 98.1 292 ARG A O 1
ATOM 2327 N N . TYR A 1 293 ? -20.471 -18.356 -3.755 1 98.45 293 TYR A N 1
ATOM 2328 C CA . TYR A 1 293 ? -20.373 -17.844 -5.118 1 98.45 293 TYR A CA 1
ATOM 2329 C C . TYR A 1 293 ? -20.412 -18.982 -6.131 1 98.45 293 TYR A C 1
ATOM 2331 O O . TYR A 1 293 ? -21.001 -18.844 -7.206 1 98.45 293 TYR A O 1
ATOM 2339 N N . ILE A 1 294 ? -19.764 -20.091 -5.825 1 97.74 294 ILE A N 1
ATOM 2340 C CA . ILE A 1 294 ? -19.787 -21.244 -6.719 1 97.74 294 ILE A CA 1
ATOM 2341 C C . ILE A 1 294 ? -21.221 -21.743 -6.881 1 97.74 294 ILE A C 1
ATOM 2343 O O . ILE A 1 294 ? -21.667 -22.018 -7.997 1 97.74 294 ILE A O 1
ATOM 2347 N N . ASP A 1 295 ? -21.954 -21.868 -5.752 1 97.49 295 ASP A N 1
ATOM 2348 C CA . ASP A 1 295 ? -23.343 -22.311 -5.797 1 97.49 295 ASP A CA 1
ATOM 2349 C C . ASP A 1 295 ? -24.192 -21.373 -6.652 1 97.49 295 ASP A C 1
ATOM 2351 O O . ASP A 1 295 ? -25.116 -21.815 -7.337 1 97.49 295 ASP A O 1
ATOM 2355 N N . ARG A 1 296 ? -23.834 -20.189 -6.62 1 97.23 296 ARG A N 1
ATOM 2356 C CA . ARG A 1 296 ? -24.623 -19.178 -7.316 1 97.23 296 ARG A CA 1
ATOM 2357 C C . ARG A 1 296 ? -24.332 -19.193 -8.813 1 97.23 296 ARG A C 1
ATOM 2359 O O . ARG A 1 296 ? -25.243 -19.043 -9.63 1 97.23 296 ARG A O 1
ATOM 2366 N N . TYR A 1 297 ? -23.101 -19.456 -9.181 1 97.36 297 TYR A N 1
ATOM 2367 C CA . TYR A 1 297 ? -22.751 -19.128 -10.558 1 97.36 297 TYR A CA 1
ATOM 2368 C C . TYR A 1 297 ? -22.365 -20.381 -11.336 1 97.36 297 TYR A C 1
ATOM 2370 O O . TYR A 1 297 ? -22.296 -20.358 -12.567 1 97.36 297 TYR A O 1
ATOM 2378 N N . PHE A 1 298 ? -22.027 -21.477 -10.655 1 93.45 298 PHE A N 1
ATOM 2379 C CA . PHE A 1 298 ? -21.588 -22.682 -11.349 1 93.45 298 PHE A CA 1
ATOM 2380 C C . PHE A 1 298 ? -22.715 -23.706 -11.422 1 93.45 298 PHE A C 1
ATOM 2382 O O . PHE A 1 298 ? -22.542 -24.788 -11.987 1 93.45 298 PHE A O 1
ATOM 2389 N N . ARG A 1 299 ? -23.937 -23.688 -10.685 1 72.51 299 ARG A N 1
ATOM 2390 C CA . ARG A 1 299 ? -25.015 -24.668 -10.601 1 72.51 299 ARG A CA 1
ATOM 2391 C C . ARG A 1 299 ? -25.423 -25.154 -11.987 1 72.51 299 ARG A C 1
ATOM 2393 O O . ARG A 1 299 ? -25.87 -26.292 -12.145 1 72.51 299 ARG A O 1
ATOM 2400 N N . GLY A 1 300 ? -25.376 -24.523 -13.04 1 51.34 300 GLY A N 1
ATOM 2401 C CA . GLY A 1 300 ? -25.913 -25.226 -14.194 1 51.34 300 GLY A CA 1
ATOM 2402 C C . GLY A 1 300 ? -25.043 -26.384 -14.645 1 51.34 300 GLY A C 1
ATOM 2403 O O . GLY A 1 300 ? -25.354 -27.053 -15.632 1 51.34 300 GLY A O 1
ATOM 2404 N N . ALA A 1 301 ? -23.843 -26.553 -14.307 1 43.03 301 ALA A N 1
ATOM 2405 C CA . ALA A 1 301 ? -23.02 -27.592 -14.92 1 43.03 301 ALA A CA 1
ATOM 2406 C C . ALA A 1 301 ? -23.384 -28.972 -14.378 1 43.03 301 ALA A C 1
ATOM 2408 O O . ALA A 1 301 ? -22.942 -29.992 -14.912 1 43.03 301 ALA A O 1
ATOM 2409 N N . VAL A 1 302 ? -23.733 -29.188 -13.061 1 37.79 302 VAL A N 1
ATOM 2410 C CA . VAL A 1 302 ? -24.093 -30.548 -12.673 1 37.79 302 VAL A CA 1
ATOM 2411 C C . VAL A 1 302 ? -25.43 -30.93 -13.304 1 37.79 302 VAL A C 1
ATOM 2413 O O . VAL A 1 302 ? -25.907 -32.054 -13.13 1 37.79 302 VAL A O 1
ATOM 2416 N N . ARG A 1 303 ? -26.059 -30.201 -14.154 1 29.96 303 ARG A N 1
ATOM 2417 C CA . ARG A 1 303 ? -27.131 -31.022 -14.708 1 29.96 303 ARG A CA 1
ATOM 2418 C C . ARG A 1 303 ? -26.595 -31.978 -15.769 1 29.96 303 ARG A C 1
ATOM 2420 O O . ARG A 1 303 ? -25.722 -31.611 -16.559 1 29.96 303 ARG A O 1
ATOM 2427 N N . MET B 1 1 ? -12.202 23.519 20.277 1 93.69 1 MET B N 1
ATOM 2428 C CA . MET B 1 1 ? -11.695 22.606 19.256 1 93.69 1 MET B CA 1
ATOM 2429 C C . MET B 1 1 ? -12.358 22.874 17.909 1 93.69 1 MET B C 1
ATOM 2431 O O . MET B 1 1 ? -13.566 23.11 17.842 1 93.69 1 MET B O 1
ATOM 2435 N N . LYS B 1 2 ? -11.59 22.951 16.85 1 97.2 2 LYS B N 1
ATOM 2436 C CA . LYS B 1 2 ? -12.096 23.111 15.49 1 97.2 2 LYS B CA 1
ATOM 2437 C C . LYS B 1 2 ? -12.108 21.778 14.747 1 97.2 2 LYS B C 1
ATOM 2439 O O . LYS B 1 2 ? -11.143 21.015 14.815 1 97.2 2 LYS B O 1
ATOM 2444 N N . ILE B 1 3 ? -13.196 21.475 14.139 1 98.35 3 ILE B N 1
ATOM 2445 C CA . ILE B 1 3 ? -13.299 20.297 13.285 1 98.35 3 ILE B CA 1
ATOM 2446 C C . ILE B 1 3 ? -13.243 20.717 11.818 1 98.35 3 ILE B C 1
ATOM 2448 O O . ILE B 1 3 ? -14.14 21.408 11.329 1 98.35 3 ILE B O 1
ATOM 2452 N N . ALA B 1 4 ? -12.244 20.31 11.113 1 98.85 4 ALA B N 1
ATOM 2453 C CA . ALA B 1 4 ? -12.001 20.794 9.757 1 98.85 4 ALA B CA 1
ATOM 2454 C C . ALA B 1 4 ? -12.079 19.654 8.745 1 98.85 4 ALA B C 1
ATOM 2456 O O . ALA B 1 4 ? -11.984 18.481 9.114 1 98.85 4 ALA B O 1
ATOM 2457 N N . LEU B 1 5 ? -12.335 20.022 7.522 1 98.89 5 LEU B N 1
ATOM 2458 C CA . LEU B 1 5 ? -12.226 19.116 6.384 1 98.89 5 LEU B CA 1
ATOM 2459 C C . LEU B 1 5 ? -11.014 19.465 5.526 1 98.89 5 LEU B C 1
ATOM 2461 O O . LEU B 1 5 ? -10.827 20.625 5.151 1 98.89 5 LEU B O 1
ATOM 2465 N N . ASP B 1 6 ? -10.129 18.567 5.316 1 98.75 6 ASP B N 1
ATOM 2466 C CA . ASP B 1 6 ? -9.236 18.657 4.165 1 98.75 6 ASP B CA 1
ATOM 2467 C C . ASP B 1 6 ? -9.973 18.32 2.871 1 98.75 6 ASP B C 1
ATOM 2469 O O . ASP B 1 6 ? -10.329 17.164 2.636 1 98.75 6 ASP B O 1
ATOM 2473 N N . PRO B 1 7 ? -10.203 19.255 2.073 1 97.96 7 PRO B N 1
ATOM 2474 C CA . PRO B 1 7 ? -11.081 19.03 0.923 1 97.96 7 PRO B CA 1
ATOM 2475 C C . PRO B 1 7 ? -10.345 18.433 -0.274 1 97.96 7 PRO B C 1
ATOM 2477 O O . PRO B 1 7 ? -10.668 18.749 -1.422 1 97.96 7 PRO B O 1
ATOM 2480 N N . TYR B 1 8 ? -9.345 17.669 -0.039 1 97.68 8 TYR B N 1
ATOM 2481 C CA . TYR B 1 8 ? -8.554 17.082 -1.114 1 97.68 8 TYR B CA 1
ATOM 2482 C C . TYR B 1 8 ? -9.443 16.333 -2.1 1 97.68 8 TYR B C 1
ATOM 2484 O O . TYR B 1 8 ? -9.235 16.406 -3.313 1 97.68 8 TYR B O 1
ATOM 2492 N N . MET B 1 9 ? -10.459 15.633 -1.628 1 98.28 9 MET B N 1
ATOM 2493 C CA . MET B 1 9 ? -11.249 14.757 -2.488 1 98.28 9 MET B CA 1
ATOM 2494 C C . MET B 1 9 ? -12.203 15.567 -3.361 1 98.28 9 MET B C 1
ATOM 2496 O O . MET B 1 9 ? -12.827 15.025 -4.274 1 98.28 9 MET B O 1
ATOM 2500 N N . ILE B 1 10 ? -12.31 16.877 -3.156 1 98.18 10 ILE B N 1
ATOM 2501 C CA . ILE B 1 10 ? -13.149 17.734 -3.987 1 98.18 10 ILE B CA 1
ATOM 2502 C C . ILE B 1 10 ? -12.318 18.887 -4.544 1 98.18 10 ILE B C 1
ATOM 2504 O O . ILE B 1 10 ? -12.85 19.964 -4.826 1 98.18 10 ILE B O 1
ATOM 2508 N N . ARG B 1 11 ? -11.04 18.661 -4.699 1 95.97 11 ARG B N 1
ATOM 2509 C CA . ARG B 1 11 ? -10.102 19.697 -5.12 1 95.97 11 ARG B CA 1
ATOM 2510 C C . ARG B 1 11 ? -10.357 20.111 -6.566 1 95.97 11 ARG B C 1
ATOM 2512 O O . ARG B 1 11 ? -9.822 21.12 -7.031 1 95.97 11 ARG B O 1
ATOM 2519 N N . HIS B 1 12 ? -11.173 19.402 -7.257 1 95.93 12 HIS B N 1
ATOM 2520 C CA . HIS B 1 12 ? -11.535 19.795 -8.614 1 95.93 12 HIS B CA 1
ATOM 2521 C C . HIS B 1 12 ? -12.328 21.097 -8.619 1 95.93 12 HIS B C 1
ATOM 2523 O O . HIS B 1 12 ? -12.411 21.775 -9.645 1 95.93 12 HIS B O 1
ATOM 2529 N N . LEU B 1 13 ? -12.927 21.445 -7.515 1 97.39 13 LEU B N 1
ATOM 2530 C CA . LEU B 1 13 ? -13.65 22.706 -7.398 1 97.39 13 LEU B CA 1
ATOM 2531 C C . LEU B 1 13 ? -12.683 23.884 -7.34 1 97.39 13 LEU B C 1
ATOM 2533 O O . LEU B 1 13 ? -11.606 23.779 -6.749 1 97.39 13 LEU B O 1
ATOM 2537 N N . PRO B 1 14 ? -13.1 24.954 -7.909 1 96.97 14 PRO B N 1
ATOM 2538 C CA . PRO B 1 14 ? -12.267 26.148 -7.757 1 96.97 14 PRO B CA 1
ATOM 2539 C C . PRO B 1 14 ? -12.174 26.622 -6.308 1 96.97 14 PRO B C 1
ATOM 2541 O O . PRO B 1 14 ? -13.061 26.33 -5.501 1 96.97 14 PRO B O 1
ATOM 2544 N N . LEU B 1 15 ? -11.154 27.281 -6.077 1 97.24 15 LEU B N 1
ATOM 2545 C CA . LEU B 1 15 ? -10.836 27.726 -4.724 1 97.24 15 LEU B CA 1
ATOM 2546 C C . LEU B 1 15 ? -12.018 28.461 -4.102 1 97.24 15 LEU B C 1
ATOM 2548 O O . LEU B 1 15 ? -12.324 28.268 -2.923 1 97.24 15 LEU B O 1
ATOM 2552 N N . ASP B 1 16 ? -12.718 29.329 -4.825 1 97.28 16 ASP B N 1
ATOM 2553 C CA . ASP B 1 16 ? -13.774 30.168 -4.267 1 97.28 16 ASP B CA 1
ATOM 2554 C C . ASP B 1 16 ? -15.084 29.394 -4.146 1 97.28 16 ASP B C 1
ATOM 2556 O O . ASP B 1 16 ? -16.057 29.895 -3.578 1 97.28 16 ASP B O 1
ATOM 2560 N N . ALA B 1 17 ? -15.137 28.16 -4.584 1 98.27 17 ALA B N 1
ATOM 2561 C CA . ALA B 1 17 ? -16.312 27.306 -4.427 1 98.27 17 ALA B CA 1
ATOM 2562 C C . ALA B 1 17 ? -16.144 26.353 -3.247 1 98.27 17 ALA B C 1
ATOM 2564 O O . ALA B 1 17 ? -17.117 25.755 -2.78 1 98.27 17 ALA B O 1
ATOM 2565 N N . LEU B 1 18 ? -14.983 26.235 -2.766 1 97.97 18 LEU B N 1
ATOM 2566 C CA . LEU B 1 18 ? -14.65 25.231 -1.762 1 97.97 18 LEU B CA 1
ATOM 2567 C C . LEU B 1 18 ? -15.395 25.497 -0.459 1 97.97 18 LEU B C 1
ATOM 2569 O O . LEU B 1 18 ? -15.976 24.581 0.127 1 97.97 18 LEU B O 1
ATOM 2573 N N . PRO B 1 19 ? -15.404 26.773 0.028 1 98.55 19 PRO B N 1
ATOM 2574 C CA . PRO B 1 19 ? -16.075 27.015 1.307 1 98.55 19 PRO B CA 1
ATOM 2575 C C . PRO B 1 19 ? -17.551 26.624 1.283 1 98.55 19 PRO B C 1
ATOM 2577 O O . PRO B 1 19 ? -18.047 26.011 2.232 1 98.55 19 PRO B O 1
ATOM 2580 N N . GLY B 1 20 ? -18.251 26.938 0.231 1 98.68 20 GLY B N 1
ATOM 2581 C CA . GLY B 1 20 ? -19.642 26.533 0.107 1 98.68 20 GLY B CA 1
ATOM 2582 C C . GLY B 1 20 ? -19.828 25.027 0.119 1 98.68 20 GLY B C 1
ATOM 2583 O O . GLY B 1 20 ? -20.724 24.513 0.791 1 98.68 20 GLY B O 1
ATOM 2584 N N . ALA B 1 21 ? -18.991 24.321 -0.627 1 98.76 21 ALA B N 1
ATOM 2585 C CA . ALA B 1 21 ? -19.057 22.863 -0.686 1 98.76 21 ALA B CA 1
ATOM 2586 C C . ALA B 1 21 ? -18.774 22.246 0.681 1 98.76 21 ALA B C 1
ATOM 2588 O O . ALA B 1 21 ? -19.437 21.289 1.086 1 98.76 21 ALA B O 1
ATOM 2589 N N . VAL B 1 22 ? -17.788 22.77 1.359 1 98.76 22 VAL B N 1
ATOM 2590 C CA . VAL B 1 22 ? -17.409 22.287 2.682 1 98.76 22 VAL B CA 1
ATOM 2591 C C . VAL B 1 22 ? -18.569 22.481 3.656 1 98.76 22 VAL B C 1
ATOM 2593 O O . VAL B 1 22 ? -18.886 21.584 4.441 1 98.76 22 VAL B O 1
ATOM 2596 N N . ALA B 1 23 ? -19.22 23.63 3.616 1 98.72 23 ALA B N 1
ATOM 2597 C CA . ALA B 1 23 ? -20.388 23.901 4.45 1 98.72 23 ALA B CA 1
ATOM 2598 C C . ALA B 1 23 ? -21.499 22.889 4.184 1 98.72 23 ALA B C 1
ATOM 2600 O O . ALA B 1 23 ? -22.14 22.402 5.118 1 98.72 23 ALA B O 1
ATOM 2601 N N . GLU B 1 24 ? -21.695 22.592 2.934 1 98.46 24 GLU B N 1
ATOM 2602 C CA . GLU B 1 24 ? -22.735 21.644 2.545 1 98.46 24 GLU B CA 1
ATOM 2603 C C . GLU B 1 24 ? -22.449 20.252 3.101 1 98.46 24 GLU B C 1
ATOM 2605 O O . GLU B 1 24 ? -23.374 19.482 3.369 1 98.46 24 GLU B O 1
ATOM 2610 N N . LEU B 1 25 ? -21.214 19.976 3.32 1 98.65 25 LEU B N 1
ATOM 2611 C CA . LEU B 1 25 ? -20.811 18.662 3.809 1 98.65 25 LEU B CA 1
ATOM 2612 C C . LEU B 1 25 ? -20.872 18.607 5.332 1 98.65 25 LEU B C 1
ATOM 2614 O O . LEU B 1 25 ? -20.621 17.558 5.93 1 98.65 25 LEU B O 1
ATOM 2618 N N . GLY B 1 26 ? -21.086 19.723 5.952 1 98.19 26 GLY B N 1
ATOM 2619 C CA . GLY B 1 26 ? -21.335 19.732 7.385 1 98.19 26 GLY B CA 1
ATOM 2620 C C . GLY B 1 26 ? -20.158 20.246 8.192 1 98.19 26 GLY B C 1
ATOM 2621 O O . GLY B 1 26 ? -20.152 20.15 9.421 1 98.19 26 GLY B O 1
ATOM 2622 N N . TYR B 1 27 ? -19.172 20.824 7.501 1 98.69 27 TYR B N 1
ATOM 2623 C CA . TYR B 1 27 ? -18 21.355 8.19 1 98.69 27 TYR B CA 1
ATOM 2624 C C . TYR B 1 27 ? -18.026 22.878 8.214 1 98.69 27 TYR B C 1
ATOM 2626 O O . TYR B 1 27 ? -18.608 23.51 7.329 1 98.69 27 TYR B O 1
ATOM 2634 N N . ASP B 1 28 ? -17.379 23.454 9.189 1 97.76 28 ASP B N 1
ATOM 2635 C CA . ASP B 1 28 ? -17.314 24.911 9.248 1 97.76 28 ASP B CA 1
ATOM 2636 C C . ASP B 1 28 ? -15.866 25.397 9.231 1 97.76 28 ASP B C 1
ATOM 2638 O O . ASP B 1 28 ? -15.602 26.583 9.441 1 97.76 28 ASP B O 1
ATOM 2642 N N . GLN B 1 29 ? -14.968 24.503 9.059 1 98.73 29 GLN B N 1
ATOM 2643 C CA . GLN B 1 29 ? -13.546 24.817 8.961 1 98.73 29 GLN B CA 1
ATOM 2644 C C . GLN B 1 29 ? -12.892 24.052 7.814 1 98.73 29 GLN B C 1
ATOM 2646 O O . GLN B 1 29 ? -13.267 22.913 7.527 1 98.73 29 GLN B O 1
ATOM 2651 N N . ILE B 1 30 ? -11.878 24.674 7.187 1 98.84 30 ILE B N 1
ATOM 2652 C CA . ILE B 1 30 ? -11.108 24.066 6.107 1 98.84 30 ILE B CA 1
ATOM 2653 C C . ILE B 1 30 ? -9.647 23.929 6.53 1 98.84 30 ILE B C 1
ATOM 2655 O O . ILE B 1 30 ? -9.077 24.848 7.123 1 98.84 30 ILE B O 1
ATOM 2659 N N . GLU B 1 31 ? -9.104 22.821 6.436 1 98.78 31 GLU B N 1
ATOM 2660 C CA . GLU B 1 31 ? -7.659 22.677 6.288 1 98.78 31 GLU B CA 1
ATOM 2661 C C . GLU B 1 31 ? -7.255 22.651 4.816 1 98.78 31 GLU B C 1
ATOM 2663 O O . GLU B 1 31 ? -7.578 21.704 4.096 1 98.78 31 GLU B O 1
ATOM 2668 N N . LEU B 1 32 ? -6.556 23.628 4.403 1 98.57 32 LEU B N 1
ATOM 2669 C CA . LEU B 1 32 ? -6.271 23.727 2.976 1 98.57 32 LEU B CA 1
ATOM 2670 C C . LEU B 1 32 ? -4.942 23.059 2.64 1 98.57 32 LEU B C 1
ATOM 2672 O O . LEU B 1 32 ? -3.877 23.647 2.844 1 98.57 32 LEU B O 1
ATOM 2676 N N . SER B 1 33 ? -5.004 21.908 2.123 1 96.61 33 SER B N 1
ATOM 2677 C CA . SER B 1 33 ? -3.837 21.193 1.616 1 96.61 33 SER B CA 1
ATOM 2678 C C . SER B 1 33 ? -3.322 21.821 0.325 1 96.61 33 SER B C 1
ATOM 2680 O O . SER B 1 33 ? -4.014 22.63 -0.297 1 96.61 33 SER B O 1
ATOM 2682 N N . PRO B 1 34 ? -2.155 21.429 -0.067 1 96.18 34 PRO B N 1
ATOM 2683 C CA . PRO B 1 34 ? -1.559 22.049 -1.253 1 96.18 34 PRO B CA 1
ATOM 2684 C C . PRO B 1 34 ? -2.434 21.908 -2.496 1 96.18 34 PRO B C 1
ATOM 2686 O O . PRO B 1 34 ? -3.041 20.855 -2.712 1 96.18 34 PRO B O 1
ATOM 2689 N N . ARG B 1 35 ? -2.496 22.891 -3.205 1 96.47 35 ARG B N 1
ATOM 2690 C CA . ARG B 1 35 ? -3.178 22.928 -4.494 1 96.47 35 ARG B CA 1
ATOM 2691 C C . ARG B 1 35 ? -2.495 23.904 -5.447 1 96.47 35 ARG B C 1
ATOM 2693 O O . ARG B 1 35 ? -1.905 24.895 -5.011 1 96.47 35 ARG B O 1
ATOM 2700 N N . SER B 1 36 ? -2.647 23.736 -6.65 1 95.07 36 SER B N 1
ATOM 2701 C CA . SER B 1 36 ? -1.866 24.419 -7.676 1 95.07 36 SER B CA 1
ATOM 2702 C C . SER B 1 36 ? -2.226 25.899 -7.751 1 95.07 36 SER B C 1
ATOM 2704 O O . SER B 1 36 ? -1.42 26.718 -8.197 1 95.07 36 SER B O 1
ATOM 2706 N N . ASP B 1 37 ? -3.391 26.273 -7.268 1 96.48 37 ASP B N 1
ATOM 2707 C CA . ASP B 1 37 ? -3.832 27.654 -7.433 1 96.48 37 ASP B CA 1
ATOM 2708 C C . ASP B 1 37 ? -3.71 28.43 -6.124 1 96.48 37 ASP B C 1
ATOM 2710 O O . ASP B 1 37 ? -4.303 29.5 -5.972 1 96.48 37 ASP B O 1
ATOM 2714 N N . PHE B 1 38 ? -2.969 27.925 -5.137 1 97.89 38 PHE B N 1
ATOM 2715 C CA . PHE B 1 38 ? -2.803 28.626 -3.869 1 97.89 38 PHE B CA 1
ATOM 2716 C C . PHE B 1 38 ? -1.431 28.343 -3.27 1 97.89 38 PHE B C 1
ATOM 2718 O O . PHE B 1 38 ? -0.432 28.932 -3.688 1 97.89 38 PHE B O 1
ATOM 2725 N N . LEU B 1 39 ? -1.276 27.311 -2.437 1 97.65 39 LEU B N 1
ATOM 2726 C CA . LEU B 1 39 ? 0.037 26.82 -2.033 1 97.65 39 LEU B CA 1
ATOM 2727 C C . LEU B 1 39 ? 0.366 25.508 -2.736 1 97.65 39 LEU B C 1
ATOM 2729 O O . LEU B 1 39 ? -0.069 24.439 -2.302 1 97.65 39 LEU B O 1
ATOM 2733 N N . ASP B 1 40 ? 1.158 25.601 -3.802 1 95.08 40 ASP B N 1
ATOM 2734 C CA . ASP B 1 40 ? 1.531 24.427 -4.586 1 95.08 40 ASP B CA 1
ATOM 2735 C C . ASP B 1 40 ? 2.723 23.706 -3.961 1 95.08 40 ASP B C 1
ATOM 2737 O O . ASP B 1 40 ? 3.474 24.296 -3.181 1 95.08 40 ASP B O 1
ATOM 2741 N N . TRP B 1 41 ? 2.913 22.453 -4.315 1 92.59 41 TRP B N 1
ATOM 2742 C CA . TRP B 1 41 ? 3.984 21.63 -3.762 1 92.59 41 TRP B CA 1
ATOM 2743 C C . TRP B 1 41 ? 5.351 22.165 -4.179 1 92.59 41 TRP B C 1
ATOM 2745 O O . TRP B 1 41 ? 5.651 22.256 -5.372 1 92.59 41 TRP B O 1
ATOM 2755 N N . TRP B 1 42 ? 6.18 22.587 -3.262 1 93 42 TRP B N 1
ATOM 2756 C CA . TRP B 1 42 ? 7.624 22.756 -3.381 1 93 42 TRP B CA 1
ATOM 2757 C C . TRP B 1 42 ? 7.963 24.047 -4.118 1 93 42 TRP B C 1
ATOM 2759 O O . TRP B 1 42 ? 9.137 24.363 -4.322 1 93 42 TRP B O 1
ATOM 2769 N N . VAL B 1 43 ? 6.88 24.802 -4.569 1 95.88 43 VAL B N 1
ATOM 2770 C CA . VAL B 1 43 ? 7.178 25.978 -5.379 1 95.88 43 VAL B CA 1
ATOM 2771 C C . VAL B 1 43 ? 6.559 27.218 -4.739 1 95.88 43 VAL B C 1
ATOM 2773 O O . VAL B 1 43 ? 5.87 27.12 -3.721 1 95.88 43 VAL B O 1
ATOM 2776 N N . MET B 1 44 ? 6.818 28.321 -5.353 1 97.42 44 MET B N 1
ATOM 2777 C CA . MET B 1 44 ? 6.341 29.616 -4.878 1 97.42 44 MET B CA 1
ATOM 2778 C C . MET B 1 44 ? 4.817 29.648 -4.822 1 97.42 44 MET B C 1
ATOM 2780 O O . MET B 1 44 ? 4.148 29.201 -5.756 1 97.42 44 MET B O 1
ATOM 2784 N N . PRO B 1 45 ? 4.284 30.107 -3.685 1 97.27 45 PRO B N 1
ATOM 2785 C CA . PRO B 1 45 ? 2.828 30.21 -3.56 1 97.27 45 PRO B CA 1
ATOM 2786 C C . PRO B 1 45 ? 2.181 30.905 -4.755 1 97.27 45 PRO B C 1
ATOM 2788 O O . PRO B 1 45 ? 2.73 31.878 -5.28 1 97.27 45 PRO B O 1
ATOM 2791 N N . ARG B 1 46 ? 1.056 30.455 -5.159 1 96.99 46 ARG B N 1
ATOM 2792 C CA . ARG B 1 46 ? 0.262 31.013 -6.249 1 96.99 46 ARG B CA 1
ATOM 2793 C C . ARG B 1 46 ? -0.948 31.77 -5.712 1 96.99 46 ARG B C 1
ATOM 2795 O O . ARG B 1 46 ? -1.861 32.109 -6.469 1 96.99 46 ARG B O 1
ATOM 2802 N N . ALA B 1 47 ? -0.934 32.002 -4.477 1 97.9 47 ALA B N 1
ATOM 2803 C CA . ALA B 1 47 ? -1.982 32.756 -3.795 1 97.9 47 ALA B CA 1
ATOM 2804 C C . ALA B 1 47 ? -1.91 34.239 -4.149 1 97.9 47 ALA B C 1
ATOM 2806 O O . ALA B 1 47 ? -1.518 35.063 -3.319 1 97.9 47 ALA B O 1
ATOM 2807 N N . THR B 1 48 ? -2.427 34.638 -5.269 1 97.3 48 THR B N 1
ATOM 2808 C CA . THR B 1 48 ? -2.446 36.036 -5.685 1 97.3 48 THR B CA 1
ATOM 2809 C C . THR B 1 48 ? -3.437 36.837 -4.845 1 97.3 48 THR B C 1
ATOM 2811 O O . THR B 1 48 ? -4.281 36.261 -4.155 1 97.3 48 THR B O 1
ATOM 2814 N N . ARG B 1 49 ? -3.311 38.158 -4.934 1 97.7 49 ARG B N 1
ATOM 2815 C CA . ARG B 1 49 ? -4.226 39.034 -4.21 1 97.7 49 ARG B CA 1
ATOM 2816 C C . ARG B 1 49 ? -5.674 38.755 -4.598 1 97.7 49 ARG B C 1
ATOM 2818 O O . ARG B 1 49 ? -6.562 38.754 -3.743 1 97.7 49 ARG B O 1
ATOM 2825 N N . GLU B 1 50 ? -5.837 38.507 -5.88 1 97.61 50 GLU B N 1
ATOM 2826 C CA . GLU B 1 50 ? -7.177 38.237 -6.392 1 97.61 50 GLU B CA 1
ATOM 2827 C C . GLU B 1 50 ? -7.721 36.92 -5.847 1 97.61 50 GLU B C 1
ATOM 2829 O O . GLU B 1 50 ? -8.883 36.842 -5.441 1 97.61 50 GLU B O 1
ATOM 2834 N N . ARG B 1 51 ? -6.914 35.896 -5.828 1 98.04 51 ARG B N 1
ATOM 2835 C CA . ARG B 1 51 ? -7.33 34.586 -5.336 1 98.04 51 ARG B CA 1
ATOM 2836 C C . ARG B 1 51 ? -7.635 34.634 -3.843 1 98.04 51 ARG B C 1
ATOM 2838 O O . ARG B 1 51 ? -8.633 34.069 -3.389 1 98.04 51 ARG B O 1
ATOM 2845 N N . MET B 1 52 ? -6.787 35.285 -3.094 1 98.53 52 MET B N 1
ATOM 2846 C CA . MET B 1 52 ? -7 35.409 -1.655 1 98.53 52 MET B CA 1
ATOM 2847 C C . MET B 1 52 ? -8.28 36.183 -1.36 1 98.53 52 MET B C 1
ATOM 2849 O O . MET B 1 52 ? -9.06 35.793 -0.489 1 98.53 52 MET B O 1
ATOM 2853 N N . ALA B 1 53 ? -8.486 37.244 -2.085 1 98.36 53 ALA B N 1
ATOM 2854 C CA . ALA B 1 53 ? -9.687 38.05 -1.884 1 98.36 53 ALA B CA 1
ATOM 2855 C C . ALA B 1 53 ? -10.947 37.239 -2.175 1 98.36 53 ALA B C 1
ATOM 2857 O O . ALA B 1 53 ? -11.912 37.283 -1.408 1 98.36 53 ALA B O 1
ATOM 2858 N N . ALA B 1 54 ? -10.906 36.577 -3.308 1 98.33 54 ALA B N 1
ATOM 2859 C CA . ALA B 1 54 ? -12.052 35.758 -3.693 1 98.33 54 ALA B CA 1
ATOM 2860 C C . ALA B 1 54 ? -12.306 34.655 -2.669 1 98.33 54 ALA B C 1
ATOM 2862 O O . ALA B 1 54 ? -13.457 34.36 -2.339 1 98.33 54 ALA B O 1
ATOM 2863 N N . PHE B 1 55 ? -11.289 34.044 -2.238 1 98.46 55 PHE B N 1
ATOM 2864 C CA . PHE B 1 55 ? -11.385 32.974 -1.252 1 98.46 55 PHE B CA 1
ATOM 2865 C C . PHE B 1 55 ? -11.947 33.498 0.063 1 98.46 55 PHE B C 1
ATOM 2867 O O . PHE B 1 55 ? -12.843 32.887 0.649 1 98.46 55 PHE B O 1
ATOM 2874 N N . LYS B 1 56 ? -11.489 34.61 0.545 1 98.32 56 LYS B N 1
ATOM 2875 C CA . LYS B 1 56 ? -11.991 35.237 1.765 1 98.32 56 LYS B CA 1
ATOM 2876 C C . LYS B 1 56 ? -13.475 35.567 1.643 1 98.32 56 LYS B C 1
ATOM 2878 O O . LYS B 1 56 ? -14.243 35.356 2.584 1 98.32 56 LYS B O 1
ATOM 2883 N N . GLN B 1 57 ? -13.79 36.088 0.529 1 98.48 57 GLN B N 1
ATOM 2884 C CA . GLN B 1 57 ? -15.192 36.425 0.307 1 98.48 57 GLN B CA 1
ATOM 2885 C C . GLN B 1 57 ? -16.072 35.179 0.357 1 98.48 57 GLN B C 1
ATOM 2887 O O . GLN B 1 57 ? -17.163 35.206 0.931 1 98.48 57 GLN B O 1
ATOM 2892 N N . ALA B 1 58 ? -15.639 34.147 -0.297 1 98.6 58 ALA B N 1
ATOM 2893 C CA . ALA B 1 58 ? -16.382 32.89 -0.298 1 98.6 58 ALA B CA 1
ATOM 2894 C C . ALA B 1 58 ? -16.52 32.333 1.116 1 98.6 58 ALA B C 1
ATOM 2896 O O . ALA B 1 58 ? -17.57 31.797 1.479 1 98.6 58 ALA B O 1
ATOM 2897 N N . MET B 1 59 ? -15.465 32.414 1.88 1 98.58 59 MET B N 1
ATOM 2898 C CA . MET B 1 59 ? -15.495 31.955 3.266 1 98.58 59 MET B CA 1
ATOM 2899 C C . MET B 1 59 ? -16.499 32.76 4.084 1 98.58 59 MET B C 1
ATOM 2901 O O . MET B 1 59 ? -17.296 32.19 4.832 1 98.58 59 MET B O 1
ATOM 2905 N N . ARG B 1 60 ? -16.507 34.073 3.955 1 97.96 60 ARG B N 1
ATOM 2906 C CA . ARG B 1 60 ? -17.453 34.935 4.656 1 97.96 60 ARG B CA 1
ATOM 2907 C C . ARG B 1 60 ? -18.891 34.587 4.284 1 97.96 60 ARG B C 1
ATOM 2909 O O . ARG B 1 60 ? -19.76 34.504 5.155 1 97.96 60 ARG B O 1
ATOM 2916 N N . SER B 1 61 ? -19.096 34.364 3.047 1 98.17 61 SER B N 1
ATOM 2917 C CA . SER B 1 61 ? -20.441 34.106 2.543 1 98.17 61 SER B CA 1
ATOM 2918 C C . SER B 1 61 ? -20.968 32.764 3.037 1 98.17 61 SER B C 1
ATOM 2920 O O . SER B 1 61 ? -22.175 32.597 3.227 1 98.17 61 SER B O 1
ATOM 2922 N N . SER B 1 62 ? -20.111 31.807 3.218 1 98.13 62 SER B N 1
ATOM 2923 C CA . SER B 1 62 ? -20.531 30.456 3.577 1 98.13 62 SER B CA 1
ATOM 2924 C C . SER B 1 62 ? -20.447 30.233 5.083 1 98.13 62 SER B C 1
ATOM 2926 O O . SER B 1 62 ? -20.964 29.24 5.599 1 98.13 62 SER B O 1
ATOM 2928 N N . GLY B 1 63 ? -19.708 31.125 5.733 1 97.85 63 GLY B N 1
ATOM 2929 C CA . GLY B 1 63 ? -19.52 30.971 7.167 1 97.85 63 GLY B CA 1
ATOM 2930 C C . GLY B 1 63 ? -18.488 29.918 7.524 1 97.85 63 GLY B C 1
ATOM 2931 O O . GLY B 1 63 ? -18.519 29.358 8.622 1 97.85 63 GLY B O 1
ATOM 2932 N N . VAL B 1 64 ? -17.682 29.567 6.61 1 98.41 64 VAL B N 1
ATOM 2933 C CA . VAL B 1 64 ? -16.646 28.56 6.811 1 98.41 64 VAL B CA 1
ATOM 2934 C C . VAL B 1 64 ? -15.299 29.242 7.041 1 98.41 64 VAL B C 1
ATOM 2936 O O . VAL B 1 64 ? -14.969 30.221 6.367 1 98.41 64 VAL B O 1
ATOM 2939 N N . GLY B 1 65 ? -14.603 28.84 8.058 1 98.48 65 GLY B N 1
ATOM 2940 C CA . GLY B 1 65 ? -13.306 29.416 8.375 1 98.48 65 GLY B CA 1
ATOM 2941 C C . GLY B 1 65 ? -12.145 28.616 7.815 1 98.48 65 GLY B C 1
ATOM 2942 O O . GLY B 1 65 ? -12.336 27.513 7.298 1 98.48 65 GLY B O 1
ATOM 2943 N N . LEU B 1 66 ? -10.999 29.126 7.875 1 98.75 66 LEU B N 1
ATOM 2944 C CA . LEU B 1 66 ? -9.738 28.499 7.496 1 98.75 66 LEU B CA 1
ATOM 2945 C C . LEU B 1 66 ? -8.944 28.085 8.731 1 98.75 66 LEU B C 1
ATOM 2947 O O . LEU B 1 66 ? -8.322 28.925 9.384 1 98.75 66 LEU B O 1
ATOM 2951 N N . ALA B 1 67 ? -8.984 26.808 8.986 1 98.79 67 ALA B N 1
ATOM 2952 C CA . ALA B 1 67 ? -8.398 26.305 10.225 1 98.79 67 ALA B CA 1
ATOM 2953 C C . ALA B 1 67 ? -6.879 26.209 10.114 1 98.79 67 ALA B C 1
ATOM 2955 O O . ALA B 1 67 ? -6.165 26.4 11.101 1 98.79 67 ALA B O 1
ATOM 2956 N N . SER B 1 68 ? -6.439 25.86 8.951 1 98.84 68 SER B N 1
ATOM 2957 C CA . SER B 1 68 ? -5 25.693 8.775 1 98.84 68 SER B CA 1
ATOM 2958 C C . SER B 1 68 ? -4.616 25.719 7.3 1 98.84 68 SER B C 1
ATOM 2960 O O . SER B 1 68 ? -5.446 25.443 6.432 1 98.84 68 SER B O 1
ATOM 2962 N N . LEU B 1 69 ? -3.425 26.13 7.027 1 98.79 69 LEU B N 1
ATOM 2963 C CA . LEU B 1 69 ? -2.759 26.028 5.733 1 98.79 69 LEU B CA 1
ATOM 2964 C C . LEU B 1 69 ? -1.635 24.998 5.78 1 98.79 69 LEU B C 1
ATOM 2966 O O . LEU B 1 69 ? -0.927 24.891 6.783 1 98.79 69 LEU B O 1
ATOM 2970 N N . GLN B 1 70 ? -1.461 24.334 4.691 1 98.32 70 GLN B N 1
ATOM 2971 C CA . GLN B 1 70 ? -0.461 23.271 4.693 1 98.32 70 GLN B CA 1
ATOM 2972 C C . GLN B 1 70 ? 0.586 23.499 3.607 1 98.32 70 GLN B C 1
ATOM 2974 O O . GLN B 1 70 ? 0.554 22.848 2.56 1 98.32 70 GLN B O 1
ATOM 2979 N N . PRO B 1 71 ? 1.576 24.293 3.848 1 97.96 71 PRO B N 1
ATOM 2980 C CA . PRO B 1 71 ? 2.704 24.38 2.918 1 97.96 71 PRO B CA 1
ATOM 2981 C C . PRO B 1 71 ? 3.646 23.182 3.019 1 97.96 71 PRO B C 1
ATOM 2983 O O . PRO B 1 71 ? 3.867 22.656 4.113 1 97.96 71 PRO B O 1
ATOM 2986 N N . MET B 1 72 ? 4.147 22.765 1.909 1 96.74 72 MET B N 1
ATOM 2987 C CA . MET B 1 72 ? 5.125 21.682 1.843 1 96.74 72 MET B CA 1
ATOM 2988 C C . MET B 1 72 ? 6.362 22.112 1.062 1 96.74 72 MET B C 1
ATOM 2990 O O . MET B 1 72 ? 6.284 22.366 -0.141 1 96.74 72 MET B O 1
ATOM 2994 N N . TYR B 1 73 ? 7.48 22.204 1.753 1 97.07 73 TYR B N 1
ATOM 2995 C CA . TYR B 1 73 ? 8.731 22.64 1.141 1 97.07 73 TYR B CA 1
ATOM 2996 C C . TYR B 1 73 ? 9.903 21.803 1.641 1 97.07 73 TYR B C 1
ATOM 2998 O O . TYR B 1 73 ? 9.832 21.204 2.717 1 97.07 73 TYR B O 1
ATOM 3006 N N . ARG B 1 74 ? 11.014 21.802 0.937 1 95.74 74 ARG B N 1
ATOM 3007 C CA . ARG B 1 74 ? 12.185 20.99 1.253 1 95.74 74 ARG B CA 1
ATOM 3008 C C . ARG B 1 74 ? 13.174 21.767 2.116 1 95.74 74 ARG B C 1
ATOM 3010 O O . ARG B 1 74 ? 14.357 21.858 1.784 1 95.74 74 ARG B O 1
ATOM 3017 N N . TRP B 1 75 ? 12.711 22.158 3.228 1 97.66 75 TRP B N 1
ATOM 3018 C CA . TRP B 1 75 ? 13.49 23.054 4.076 1 97.66 75 TRP B CA 1
ATOM 3019 C C . TRP B 1 75 ? 14.472 22.27 4.94 1 97.66 75 TRP B C 1
ATOM 3021 O O . TRP B 1 75 ? 15.254 22.858 5.691 1 97.66 75 TRP B O 1
ATOM 3031 N N . ALA B 1 76 ? 14.522 20.899 4.806 1 96.53 76 ALA B N 1
ATOM 3032 C CA . ALA B 1 76 ? 15.511 20.044 5.457 1 96.53 76 ALA B CA 1
ATOM 3033 C C . ALA B 1 76 ? 16.485 19.459 4.439 1 96.53 76 ALA B C 1
ATOM 3035 O O . ALA B 1 76 ? 17.234 18.53 4.75 1 96.53 76 ALA B O 1
ATOM 3036 N N . SER B 1 77 ? 16.461 19.969 3.234 1 94.7 77 SER B N 1
ATOM 3037 C CA . SER B 1 77 ? 17.384 19.457 2.226 1 94.7 77 SER B CA 1
ATOM 3038 C C . SER B 1 77 ? 18.83 19.782 2.584 1 94.7 77 SER B C 1
ATOM 3040 O O . SER B 1 77 ? 19.147 20.92 2.938 1 94.7 77 SER B O 1
ATOM 3042 N N . PRO B 1 78 ? 19.717 18.798 2.449 1 92.39 78 PRO B N 1
ATOM 3043 C CA . PRO B 1 78 ? 21.134 19.085 2.685 1 92.39 78 PRO B CA 1
ATOM 3044 C C . PRO B 1 78 ? 21.772 19.882 1.549 1 92.39 78 PRO B C 1
ATOM 3046 O O . PRO B 1 78 ? 22.899 20.364 1.686 1 92.39 78 PRO B O 1
ATOM 3049 N N . PHE B 1 79 ? 21.085 19.96 0.485 1 92.31 79 PHE B N 1
ATOM 3050 C CA . PHE B 1 79 ? 21.55 20.794 -0.618 1 92.31 79 PHE B CA 1
ATOM 3051 C C . PHE B 1 79 ? 21.113 22.241 -0.423 1 92.31 79 PHE B C 1
ATOM 3053 O O . PHE B 1 79 ? 19.926 22.556 -0.527 1 92.31 79 PHE B O 1
ATOM 3060 N N . GLU B 1 80 ? 22.058 23.062 -0.373 1 94.7 80 GLU B N 1
ATOM 3061 C CA . GLU B 1 80 ? 21.821 24.419 0.108 1 94.7 80 GLU B CA 1
ATOM 3062 C C . GLU B 1 80 ? 20.94 25.203 -0.861 1 94.7 80 GLU B C 1
ATOM 3064 O O . GLU B 1 80 ? 20.13 26.032 -0.44 1 94.7 80 GLU B O 1
ATOM 3069 N N . ASP B 1 81 ? 21.068 24.959 -2.122 1 95.3 81 ASP B N 1
ATOM 3070 C CA . ASP B 1 81 ? 20.227 25.668 -3.081 1 95.3 81 ASP B CA 1
ATOM 3071 C C . ASP B 1 81 ? 18.759 25.283 -2.915 1 95.3 81 ASP B C 1
ATOM 3073 O O . ASP B 1 81 ? 17.877 26.142 -2.965 1 95.3 81 ASP B O 1
ATOM 3077 N N . GLU B 1 82 ? 18.468 24.02 -2.635 1 94.89 82 GLU B N 1
ATOM 3078 C CA . GLU B 1 82 ? 17.108 23.562 -2.367 1 94.89 82 GLU B CA 1
ATOM 3079 C C . GLU B 1 82 ? 16.579 24.141 -1.058 1 94.89 82 GLU B C 1
ATOM 3081 O O . GLU B 1 82 ? 15.434 24.594 -0.992 1 94.89 82 GLU B O 1
ATOM 3086 N N . ARG B 1 83 ? 17.417 24.107 -0.081 1 97.02 83 ARG B N 1
ATOM 3087 C CA . ARG B 1 83 ? 17.002 24.611 1.224 1 97.02 83 ARG B CA 1
ATOM 3088 C C . ARG B 1 83 ? 16.681 26.101 1.16 1 97.02 83 ARG B C 1
ATOM 3090 O O . ARG B 1 83 ? 15.661 26.545 1.69 1 97.02 83 ARG B O 1
ATOM 3097 N N . GLN B 1 84 ? 17.51 26.867 0.501 1 97.94 84 GLN B N 1
ATOM 3098 C CA . GLN B 1 84 ? 17.317 28.31 0.399 1 97.94 84 GLN B CA 1
ATOM 3099 C C . GLN B 1 84 ? 16.045 28.641 -0.376 1 97.94 84 GLN B C 1
ATOM 3101 O O . GLN B 1 84 ? 15.324 29.577 -0.026 1 97.94 84 GLN B O 1
ATOM 3106 N N . TRP B 1 85 ? 15.847 27.92 -1.422 1 97.56 85 TRP B N 1
ATOM 3107 C CA . TRP B 1 85 ? 14.612 28.104 -2.177 1 97.56 85 TRP B CA 1
ATOM 3108 C C . TRP B 1 85 ? 13.393 27.823 -1.305 1 97.56 85 TRP B C 1
ATOM 3110 O O . TRP B 1 85 ? 12.43 28.593 -1.306 1 97.56 85 TRP B O 1
ATOM 3120 N N . ALA B 1 86 ? 13.466 26.748 -0.536 1 98.14 86 ALA B N 1
ATOM 3121 C CA . ALA B 1 86 ? 12.373 26.379 0.36 1 98.14 86 ALA B CA 1
ATOM 3122 C C . ALA B 1 86 ? 12.109 27.477 1.386 1 98.14 86 ALA B C 1
ATOM 3124 O O . ALA B 1 86 ? 10.956 27.831 1.644 1 98.14 86 ALA B O 1
ATOM 3125 N N . VAL B 1 87 ? 13.144 28.038 1.92 1 98.51 87 VAL B N 1
ATOM 3126 C CA . VAL B 1 87 ? 13.022 29.098 2.915 1 98.51 87 VAL B CA 1
ATOM 3127 C C . VAL B 1 87 ? 12.37 30.326 2.285 1 98.51 87 VAL B C 1
ATOM 3129 O O . VAL B 1 87 ? 11.53 30.98 2.908 1 98.51 87 VAL B O 1
ATOM 3132 N N . ARG B 1 88 ? 12.723 30.597 1.098 1 98.49 88 ARG B N 1
ATOM 3133 C CA . ARG B 1 88 ? 12.102 31.709 0.384 1 98.49 88 ARG B CA 1
ATOM 3134 C C . ARG B 1 88 ? 10.608 31.472 0.195 1 98.49 88 ARG B C 1
ATOM 3136 O O . ARG B 1 88 ? 9.801 32.387 0.373 1 98.49 88 ARG B O 1
ATOM 3143 N N . CYS B 1 89 ? 10.276 30.311 -0.19 1 98.56 89 CYS B N 1
ATOM 3144 C CA . CYS B 1 89 ? 8.871 29.963 -0.368 1 98.56 89 CYS B CA 1
ATOM 3145 C C . CYS B 1 89 ? 8.117 30.043 0.953 1 98.56 89 CYS B C 1
ATOM 3147 O O . CYS B 1 89 ? 6.976 30.508 0.994 1 98.56 89 CYS B O 1
ATOM 3149 N N . TRP B 1 90 ? 8.76 29.64 2.017 1 98.66 90 TRP B N 1
ATOM 3150 C CA . TRP B 1 90 ? 8.165 29.712 3.348 1 98.66 90 TRP B CA 1
ATOM 3151 C C . TRP B 1 90 ? 7.846 31.154 3.725 1 98.66 90 TRP B C 1
ATOM 3153 O O . TRP B 1 90 ? 6.772 31.439 4.261 1 98.66 90 TRP B O 1
ATOM 3163 N N . ARG B 1 91 ? 8.737 32.043 3.503 1 98.57 91 ARG B N 1
ATOM 3164 C CA . ARG B 1 91 ? 8.5 33.443 3.837 1 98.57 91 ARG B CA 1
ATOM 3165 C C . ARG B 1 91 ? 7.237 33.962 3.159 1 98.57 91 ARG B C 1
ATOM 3167 O O . ARG B 1 91 ? 6.412 34.624 3.793 1 98.57 91 ARG B O 1
ATOM 3174 N N . LYS B 1 92 ? 7.157 33.591 1.903 1 98.53 92 LYS B N 1
ATOM 3175 C CA . LYS B 1 92 ? 5.964 34.013 1.175 1 98.53 92 LYS B CA 1
ATOM 3176 C C . LYS B 1 92 ? 4.713 33.339 1.731 1 98.53 92 LYS B C 1
ATOM 3178 O O . LYS B 1 92 ? 3.65 33.958 1.809 1 98.53 92 LYS B O 1
ATOM 3183 N N . ALA B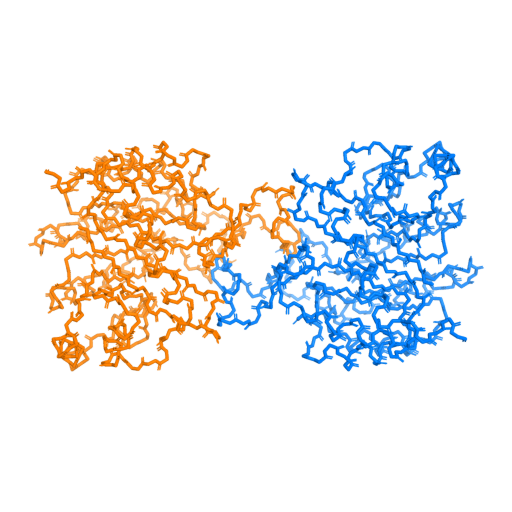 1 93 ? 4.774 32.071 2.078 1 98.77 93 ALA B N 1
ATOM 3184 C CA . ALA B 1 93 ? 3.635 31.347 2.637 1 98.77 93 ALA B CA 1
ATOM 3185 C C . ALA B 1 93 ? 3.176 31.974 3.95 1 98.77 93 ALA B C 1
ATOM 3187 O O . ALA B 1 93 ? 1.978 32.023 4.236 1 98.77 93 ALA B O 1
ATOM 3188 N N . ILE B 1 94 ? 4.114 32.438 4.764 1 98.77 94 ILE B N 1
ATOM 3189 C CA . ILE B 1 94 ? 3.79 33.106 6.02 1 98.77 94 ILE B CA 1
ATOM 3190 C C . ILE B 1 94 ? 3.039 34.404 5.736 1 98.77 94 ILE B C 1
ATOM 3192 O O . ILE B 1 94 ? 2.047 34.713 6.401 1 98.77 94 ILE B O 1
ATOM 3196 N N . GLU B 1 95 ? 3.477 35.101 4.732 1 98.63 95 GLU B N 1
ATOM 3197 C CA . GLU B 1 95 ? 2.755 36.305 4.33 1 98.63 95 GLU B CA 1
ATOM 3198 C C . GLU B 1 95 ? 1.317 35.981 3.936 1 98.63 95 GLU B C 1
ATOM 3200 O O . GLU B 1 95 ? 0.393 36.725 4.271 1 98.63 95 GLU B O 1
ATOM 3205 N N . VAL B 1 96 ? 1.184 34.939 3.201 1 98.77 96 VAL B N 1
ATOM 3206 C CA . VAL B 1 96 ? -0.14 34.497 2.777 1 98.77 96 VAL B CA 1
ATOM 3207 C C . VAL B 1 96 ? -0.995 34.178 4.001 1 98.77 96 VAL B C 1
ATOM 3209 O O . VAL B 1 96 ? -2.165 34.564 4.067 1 98.77 96 VAL B O 1
ATOM 3212 N N . ALA B 1 97 ? -0.418 33.466 4.96 1 98.8 97 ALA B N 1
ATOM 3213 C CA . ALA B 1 97 ? -1.144 33.117 6.179 1 98.8 97 ALA B CA 1
ATOM 3214 C C . ALA B 1 97 ? -1.615 34.368 6.914 1 98.8 97 ALA B C 1
ATOM 3216 O O . ALA B 1 97 ? -2.743 34.417 7.411 1 98.8 97 ALA B O 1
ATOM 3217 N N . VAL B 1 98 ? -0.747 35.372 7.023 1 98.65 98 VAL B N 1
ATOM 3218 C CA . VAL B 1 98 ? -1.094 36.635 7.665 1 98.65 98 VAL B CA 1
ATOM 3219 C C . VAL B 1 98 ? -2.267 37.283 6.933 1 98.65 98 VAL B C 1
ATOM 3221 O O . VAL B 1 98 ? -3.255 37.677 7.557 1 98.65 98 VAL B O 1
ATOM 3224 N N . GLU B 1 99 ? -2.142 37.368 5.643 1 98.42 99 GLU B N 1
ATOM 3225 C CA . GLU B 1 99 ? -3.186 37.989 4.834 1 98.42 99 GLU B CA 1
ATOM 3226 C C . GLU B 1 99 ? -4.509 37.241 4.971 1 98.42 99 GLU B C 1
ATOM 3228 O O . GLU B 1 99 ? -5.576 37.858 5.008 1 98.42 99 GLU B O 1
ATOM 3233 N N . MET B 1 100 ? -4.489 35.968 5.038 1 98.63 100 MET B N 1
ATOM 3234 C CA . MET B 1 100 ? -5.677 35.124 5.115 1 98.63 100 MET B CA 1
ATOM 3235 C C . MET B 1 100 ? -6.184 35.027 6.55 1 98.63 100 MET B C 1
ATOM 3237 O O . MET B 1 100 ? -7.22 34.411 6.807 1 98.63 100 MET B O 1
ATOM 3241 N N . GLU B 1 101 ? -5.413 35.567 7.461 1 97.77 101 GLU B N 1
ATOM 3242 C CA . GLU B 1 101 ? -5.736 35.528 8.884 1 97.77 101 GLU B CA 1
ATOM 3243 C C . GLU B 1 101 ? -5.841 34.091 9.387 1 97.77 101 GLU B C 1
ATOM 3245 O O . GLU B 1 101 ? -6.785 33.745 10.1 1 97.77 101 GLU B O 1
ATOM 3250 N N . CYS B 1 102 ? -5.001 33.265 8.906 1 98.45 102 CYS B N 1
ATOM 3251 C CA . CYS B 1 102 ? -4.893 31.881 9.352 1 98.45 102 CYS B CA 1
ATOM 3252 C C . CYS B 1 102 ? -3.757 31.717 10.354 1 98.45 102 CYS B C 1
ATOM 3254 O O . CYS B 1 102 ? -2.585 31.852 9.997 1 98.45 102 CYS B O 1
ATOM 3256 N N . GLY B 1 103 ? -4.023 31.355 11.516 1 98.45 103 GLY B N 1
ATOM 3257 C CA . GLY B 1 103 ? -3.052 31.375 12.598 1 98.45 103 GLY B CA 1
ATOM 3258 C C . GLY B 1 103 ? -2.305 30.064 12.755 1 98.45 103 GLY B C 1
ATOM 3259 O O . GLY B 1 103 ? -1.398 29.956 13.582 1 98.45 103 GLY B O 1
ATOM 3260 N N . LEU B 1 104 ? -2.659 29.035 11.963 1 98.88 104 LEU B N 1
ATOM 3261 C CA . LEU B 1 104 ? -2.041 27.72 12.094 1 98.88 104 LEU B CA 1
ATOM 3262 C C . LEU B 1 104 ? -1.558 27.21 10.74 1 98.88 104 LEU B C 1
ATOM 3264 O O . LEU B 1 104 ? -2.331 27.157 9.781 1 98.88 104 LEU B O 1
ATOM 3268 N N . MET B 1 105 ? -0.305 26.952 10.641 1 98.89 105 MET B N 1
ATOM 3269 C CA . MET B 1 105 ? 0.283 26.288 9.481 1 98.89 105 MET B CA 1
ATOM 3270 C C . MET B 1 105 ? 0.788 24.897 9.848 1 98.89 105 MET B C 1
ATOM 3272 O O . MET B 1 105 ? 1.409 24.714 10.896 1 98.89 105 MET B O 1
ATOM 3276 N N . VAL B 1 106 ? 0.441 23.919 9.042 1 98.81 106 VAL B N 1
ATOM 3277 C CA . VAL B 1 106 ? 0.817 22.531 9.286 1 98.81 106 VAL B CA 1
ATOM 3278 C C . VAL B 1 106 ? 1.798 22.065 8.212 1 98.81 106 VAL B C 1
ATOM 3280 O O . VAL B 1 106 ? 1.57 22.28 7.019 1 98.81 106 VAL B O 1
ATOM 3283 N N . SER B 1 107 ? 2.872 21.463 8.613 1 98.21 107 SER B N 1
ATOM 3284 C CA . SER B 1 107 ? 3.848 20.951 7.656 1 98.21 107 SER B CA 1
ATOM 3285 C C . SER B 1 107 ? 4.573 19.727 8.207 1 98.21 107 SER B C 1
ATOM 3287 O O . SER B 1 107 ? 4.21 19.209 9.265 1 98.21 107 SER B O 1
ATOM 3289 N N . GLU B 1 108 ? 5.432 19.165 7.431 1 97.58 108 GLU B N 1
ATOM 3290 C CA . GLU B 1 108 ? 6.346 18.103 7.841 1 97.58 108 GLU B CA 1
ATOM 3291 C C . GLU B 1 108 ? 7.724 18.663 8.182 1 97.58 108 GLU B C 1
ATOM 3293 O O . GLU B 1 108 ? 7.916 19.881 8.21 1 97.58 108 GLU B O 1
ATOM 3298 N N . PHE B 1 109 ? 8.659 17.779 8.509 1 96.79 109 PHE B N 1
ATOM 3299 C CA . PHE B 1 109 ? 10.009 18.216 8.844 1 96.79 109 PHE B CA 1
ATOM 3300 C C . PHE B 1 109 ? 10.833 18.442 7.582 1 96.79 109 PHE B C 1
ATOM 3302 O O . PHE B 1 109 ? 12.063 18.503 7.64 1 96.79 109 PHE B O 1
ATOM 3309 N N . GLY B 1 110 ? 10.172 18.495 6.417 1 93.34 110 GLY B N 1
ATOM 3310 C CA . GLY B 1 110 ? 10.793 18.976 5.193 1 93.34 110 GLY B CA 1
ATOM 3311 C C . GLY B 1 110 ? 11.335 17.86 4.32 1 93.34 110 GLY B C 1
ATOM 3312 O O . GLY B 1 110 ? 11.886 18.115 3.247 1 93.34 110 GLY B O 1
ATOM 3313 N N . ARG B 1 111 ? 11.292 16.451 4.472 1 85.77 111 ARG B N 1
ATOM 3314 C CA . ARG B 1 111 ? 11.554 15.234 3.712 1 85.77 111 ARG B CA 1
ATOM 3315 C C . ARG B 1 111 ? 12.987 15.212 3.19 1 85.77 111 ARG B C 1
ATOM 3317 O O . ARG B 1 111 ? 13.373 14.297 2.459 1 85.77 111 ARG B O 1
ATOM 3324 N N . GLY B 1 112 ? 13.805 16.101 3.383 1 87.58 112 GLY B N 1
ATOM 3325 C CA . GLY B 1 112 ? 15.163 16.122 2.863 1 87.58 112 GLY B CA 1
ATOM 3326 C C . GLY B 1 112 ? 15.239 16.552 1.41 1 87.58 112 GLY B C 1
ATOM 3327 O O . GLY B 1 112 ? 14.499 17.439 0.98 1 87.58 112 GLY B O 1
ATOM 3328 N N . ALA B 1 113 ? 16.12 15.81 0.63 1 86.51 113 ALA B N 1
ATOM 3329 C CA . ALA B 1 113 ? 16.368 16.176 -0.762 1 86.51 113 ALA B CA 1
ATOM 3330 C C . ALA B 1 113 ? 15.283 15.618 -1.678 1 86.51 113 ALA B C 1
ATOM 3332 O O . ALA B 1 113 ? 14.622 14.634 -1.339 1 86.51 113 ALA B O 1
ATOM 3333 N N . SER B 1 114 ? 15.158 16.286 -2.877 1 84.39 114 SER B N 1
ATOM 3334 C CA . SER B 1 114 ? 14.242 15.755 -3.881 1 84.39 114 SER B CA 1
ATOM 3335 C C . SER B 1 114 ? 14.66 14.357 -4.326 1 84.39 114 SER B C 1
ATOM 3337 O O . SER B 1 114 ? 15.853 14.059 -4.415 1 84.39 114 SER B O 1
ATOM 3339 N N . PRO B 1 115 ? 13.672 13.561 -4.569 1 76.99 115 PRO B N 1
ATOM 3340 C CA . PRO B 1 115 ? 14.004 12.211 -5.03 1 76.99 115 PRO B CA 1
ATOM 3341 C C . PRO B 1 115 ? 14.868 12.213 -6.289 1 76.99 115 PRO B C 1
ATOM 3343 O O . PRO B 1 115 ? 15.766 11.379 -6.427 1 76.99 115 PRO B O 1
ATOM 3346 N N . GLU B 1 116 ? 14.594 13.085 -7.17 1 73.85 116 GLU B N 1
ATOM 3347 C CA . GLU B 1 116 ? 15.352 13.17 -8.414 1 73.85 116 GLU B CA 1
ATOM 3348 C C . GLU B 1 116 ? 16.829 13.441 -8.143 1 73.85 116 GLU B C 1
ATOM 3350 O O . GLU B 1 116 ? 17.699 12.929 -8.851 1 73.85 116 GLU B O 1
ATOM 3355 N N . ARG B 1 117 ? 17.013 14.226 -7.195 1 77.15 117 ARG B N 1
ATOM 3356 C CA . ARG B 1 117 ? 18.39 14.575 -6.859 1 77.15 117 ARG B CA 1
ATOM 3357 C C . ARG B 1 117 ? 19.067 13.449 -6.085 1 77.15 117 ARG B C 1
ATOM 3359 O O . ARG B 1 117 ? 20.262 13.2 -6.259 1 77.15 117 ARG B O 1
ATOM 3366 N N . SER B 1 118 ? 18.354 12.72 -5.307 1 69.61 118 SER B N 1
ATOM 3367 C CA . SER B 1 118 ? 18.89 11.664 -4.455 1 69.61 118 SER B CA 1
ATOM 3368 C C . SER B 1 118 ? 19.281 10.438 -5.273 1 69.61 118 SER B C 1
ATOM 3370 O O . SER B 1 118 ? 20.222 9.724 -4.92 1 69.61 118 SER B O 1
ATOM 3372 N N . VAL B 1 119 ? 18.489 10.036 -6.258 1 61.65 119 VAL B N 1
ATOM 3373 C CA . VAL B 1 119 ? 18.791 8.881 -7.098 1 61.65 119 VAL B CA 1
ATOM 3374 C C . VAL B 1 119 ? 20.148 9.072 -7.771 1 61.65 119 VAL B C 1
ATOM 3376 O O . VAL B 1 119 ? 20.909 8.115 -7.929 1 61.65 119 VAL B O 1
ATOM 3379 N N . GLY B 1 120 ? 20.436 10.287 -8.096 1 57.27 120 GLY B N 1
ATOM 3380 C CA . GLY B 1 120 ? 21.673 10.562 -8.81 1 57.27 120 GLY B CA 1
ATOM 3381 C C . GLY B 1 120 ? 22.863 10.755 -7.89 1 57.27 120 GLY B C 1
ATOM 3382 O O . GLY B 1 120 ? 24.004 10.836 -8.351 1 57.27 120 GLY B O 1
ATOM 3383 N N . GLU B 1 121 ? 22.456 10.743 -6.684 1 61.34 121 GLU B N 1
ATOM 3384 C CA . GLU B 1 121 ? 23.558 11.091 -5.793 1 61.34 121 GLU B CA 1
ATOM 3385 C C . GLU B 1 121 ? 24.148 9.847 -5.133 1 61.34 121 GLU B C 1
ATOM 3387 O O . GLU B 1 121 ? 23.551 8.77 -5.183 1 61.34 121 GLU B O 1
ATOM 3392 N N . ARG B 1 122 ? 25.281 10.025 -4.712 1 57.45 122 ARG B N 1
ATOM 3393 C CA . ARG B 1 122 ? 25.984 8.948 -4.023 1 57.45 122 ARG B CA 1
ATOM 3394 C C . ARG B 1 122 ? 25.2 8.473 -2.805 1 57.45 122 ARG B C 1
ATOM 3396 O O . ARG B 1 122 ? 24.457 9.248 -2.198 1 57.45 122 ARG B O 1
ATOM 3403 N N . PRO B 1 123 ? 25.236 7.201 -2.569 1 59.91 123 PRO B N 1
ATOM 3404 C CA . PRO B 1 123 ? 24.675 6.732 -1.299 1 59.91 123 PRO B CA 1
ATOM 3405 C C . PRO B 1 123 ? 25.113 7.584 -0.11 1 59.91 123 PRO B C 1
ATOM 3407 O O . PRO B 1 123 ? 26.274 7.992 -0.033 1 59.91 123 PRO B O 1
ATOM 3410 N N . GLY B 1 124 ? 24.178 8.139 0.598 1 63.54 124 GLY B N 1
ATOM 3411 C CA . GLY B 1 124 ? 24.524 8.936 1.764 1 63.54 124 GLY B CA 1
ATOM 3412 C C . GLY B 1 124 ? 24.34 10.426 1.544 1 63.54 124 GLY B C 1
ATOM 3413 O O . GLY B 1 124 ? 24.685 11.234 2.409 1 63.54 124 GLY B O 1
ATOM 3414 N N . ALA B 1 125 ? 23.882 10.78 0.455 1 65.68 125 ALA B N 1
ATOM 3415 C CA . ALA B 1 125 ? 23.774 12.201 0.138 1 65.68 125 ALA B CA 1
ATOM 3416 C C . ALA B 1 125 ? 22.643 12.855 0.926 1 65.68 125 ALA B C 1
ATOM 3418 O O . ALA B 1 125 ? 22.616 14.078 1.087 1 65.68 125 ALA B O 1
ATOM 3419 N N . ASN B 1 126 ? 21.821 12.019 1.542 1 79.87 126 ASN B N 1
ATOM 3420 C CA . ASN B 1 126 ? 20.673 12.532 2.282 1 79.87 126 ASN B CA 1
ATOM 3421 C C . ASN B 1 126 ? 20.552 11.875 3.654 1 79.87 126 ASN B C 1
ATOM 3423 O O . ASN B 1 126 ? 19.509 11.308 3.985 1 79.87 126 ASN B O 1
ATOM 3427 N N . PRO B 1 127 ? 21.707 12.033 4.343 1 82.57 127 PRO B N 1
ATOM 3428 C CA . PRO B 1 127 ? 21.652 11.375 5.651 1 82.57 127 PRO B CA 1
ATOM 3429 C C . PRO B 1 127 ? 20.797 12.139 6.66 1 82.57 127 PRO B C 1
ATOM 3431 O O . PRO B 1 127 ? 20.661 13.361 6.558 1 82.57 127 PRO B O 1
ATOM 3434 N N . ARG B 1 128 ? 20.322 11.476 7.593 1 88.45 128 ARG B N 1
ATOM 3435 C CA . ARG B 1 128 ? 19.452 12.025 8.627 1 88.45 128 ARG B CA 1
ATOM 3436 C C . ARG B 1 128 ? 20.103 13.222 9.312 1 88.45 128 ARG B C 1
ATOM 3438 O O . ARG B 1 128 ? 19.456 14.25 9.524 1 88.45 128 ARG B O 1
ATOM 3445 N N . GLU B 1 129 ? 21.353 13.133 9.658 1 92 129 GLU B N 1
ATOM 3446 C CA . GLU B 1 129 ? 22.056 14.178 10.397 1 92 129 GLU B CA 1
ATOM 3447 C C . GLU B 1 129 ? 22.134 15.469 9.587 1 92 129 GLU B C 1
ATOM 3449 O O . GLU B 1 129 ? 21.999 16.563 10.139 1 92 129 GLU B O 1
ATOM 3454 N N . MET B 1 130 ? 22.343 15.321 8.314 1 92.29 130 MET B N 1
ATOM 3455 C CA . MET B 1 130 ? 22.456 16.507 7.47 1 92.29 130 MET B CA 1
ATOM 3456 C C . MET B 1 130 ? 21.087 17.135 7.227 1 92.29 130 MET B C 1
ATOM 3458 O O . MET B 1 130 ? 20.973 18.355 7.099 1 92.29 130 MET B O 1
ATOM 3462 N N . CYS B 1 131 ? 20.082 16.331 7.158 1 94.58 131 CYS B N 1
ATOM 3463 C CA . CYS B 1 131 ? 18.725 16.849 7.031 1 94.58 131 CYS B CA 1
ATOM 3464 C C . CYS B 1 131 ? 18.314 17.613 8.284 1 94.58 131 CYS B C 1
ATOM 3466 O O . CYS B 1 131 ? 17.741 18.701 8.193 1 94.58 131 CYS B O 1
ATOM 3468 N N . GLU B 1 132 ? 18.63 17.02 9.422 1 95.85 132 GLU B N 1
ATOM 3469 C CA . GLU B 1 132 ? 18.33 17.705 10.676 1 95.85 132 GLU B CA 1
ATOM 3470 C C . GLU B 1 132 ? 19.053 19.046 10.759 1 95.85 132 GLU B C 1
ATOM 3472 O O . GLU B 1 132 ? 18.458 20.055 11.145 1 95.85 132 GLU B O 1
ATOM 3477 N N . ALA B 1 133 ? 20.324 19.035 10.441 1 96.37 133 ALA B N 1
ATOM 3478 C CA . ALA B 1 133 ? 21.108 20.267 10.459 1 96.37 133 ALA B CA 1
ATOM 3479 C C . ALA B 1 133 ? 20.486 21.327 9.554 1 96.37 133 ALA B C 1
ATOM 3481 O O . ALA B 1 133 ? 20.399 22.499 9.929 1 96.37 133 ALA B O 1
ATOM 3482 N N . ALA B 1 134 ? 20.117 20.884 8.399 1 97.23 134 ALA B N 1
ATOM 3483 C CA . ALA B 1 134 ? 19.498 21.8 7.445 1 97.23 134 ALA B CA 1
ATOM 3484 C C . ALA B 1 134 ? 18.178 22.344 7.983 1 97.23 134 ALA B C 1
ATOM 3486 O O . ALA B 1 134 ? 17.895 23.538 7.858 1 97.23 134 ALA B O 1
ATOM 3487 N N . TRP B 1 135 ? 17.41 21.518 8.575 1 97.94 135 TRP B N 1
ATOM 3488 C CA . TRP B 1 135 ? 16.131 21.936 9.141 1 97.94 135 TRP B CA 1
ATOM 3489 C C . TRP B 1 135 ? 16.333 22.99 10.223 1 97.94 135 TRP B C 1
ATOM 3491 O O . TRP B 1 135 ? 15.617 23.994 10.262 1 97.94 135 TRP B O 1
ATOM 3501 N N . PHE B 1 136 ? 17.278 22.824 11.079 1 97.83 136 PHE B N 1
ATOM 3502 C CA . PHE B 1 136 ? 17.551 23.779 12.146 1 97.83 136 PHE B CA 1
ATOM 3503 C C . PHE B 1 136 ? 18.02 25.111 11.573 1 97.83 136 PHE B C 1
ATOM 3505 O O . PHE B 1 136 ? 17.652 26.174 12.078 1 97.83 136 PHE B O 1
ATOM 3512 N N . ARG B 1 137 ? 18.784 25.076 10.539 1 98.07 137 ARG B N 1
ATOM 3513 C CA . ARG B 1 137 ? 19.183 26.317 9.883 1 98.07 137 ARG B CA 1
ATOM 3514 C C . ARG B 1 137 ? 17.969 27.062 9.336 1 98.07 137 ARG B C 1
ATOM 3516 O O . ARG B 1 137 ? 17.89 28.288 9.437 1 98.07 137 ARG B O 1
ATOM 3523 N N . SER B 1 138 ? 17.098 26.3 8.754 1 98.54 138 SER B N 1
ATOM 3524 C CA . SER B 1 138 ? 15.867 26.902 8.253 1 98.54 138 SER B CA 1
ATOM 3525 C C . SER B 1 138 ? 15.038 27.493 9.389 1 98.54 138 SER B C 1
ATOM 3527 O O . SER B 1 138 ? 14.511 28.601 9.269 1 98.54 138 SER B O 1
ATOM 3529 N N . MET B 1 139 ? 14.975 26.783 10.511 1 98.03 139 MET B N 1
ATOM 3530 C CA . MET B 1 139 ? 14.203 27.237 11.664 1 98.03 139 MET B CA 1
ATOM 3531 C C . MET B 1 139 ? 14.828 28.486 12.279 1 98.03 139 MET B C 1
ATOM 3533 O O . MET B 1 139 ? 14.116 29.365 12.767 1 98.03 139 MET B O 1
ATOM 3537 N N . ASP B 1 140 ? 16.101 28.553 12.256 1 97.88 140 ASP B N 1
ATOM 3538 C CA . ASP B 1 140 ? 16.774 29.749 12.752 1 97.88 140 ASP B CA 1
ATOM 3539 C C . ASP B 1 140 ? 16.302 30.994 12.006 1 97.88 140 ASP B C 1
ATOM 3541 O O . ASP B 1 140 ? 16.19 32.072 12.594 1 97.88 140 ASP B O 1
ATOM 3545 N N . GLU B 1 141 ? 15.997 30.812 10.801 1 98.11 141 GLU B N 1
ATOM 3546 C CA . GLU B 1 141 ? 15.583 31.934 9.962 1 98.11 141 GLU B CA 1
ATOM 3547 C C . GLU B 1 141 ? 14.081 32.179 10.07 1 98.11 141 GLU B C 1
ATOM 3549 O O . GLU B 1 141 ? 13.632 33.327 10.056 1 98.11 141 GLU B O 1
ATOM 3554 N N . LEU B 1 142 ? 13.334 31.145 10.161 1 98.75 142 LEU B N 1
ATOM 3555 C CA . LEU B 1 142 ? 11.893 31.254 9.963 1 98.75 142 LEU B CA 1
ATOM 3556 C C . LEU B 1 142 ? 11.169 31.393 11.299 1 98.75 142 LEU B C 1
ATOM 3558 O O . LEU B 1 142 ? 10.117 32.032 11.376 1 98.75 142 LEU B O 1
ATOM 3562 N N . LEU B 1 143 ? 11.702 30.803 12.375 1 98.56 143 LEU B N 1
ATOM 3563 C CA . LEU B 1 143 ? 11.007 30.772 13.657 1 98.56 143 LEU B CA 1
ATOM 3564 C C . LEU B 1 143 ? 10.731 32.185 14.16 1 98.56 143 LEU B C 1
ATOM 3566 O O . LEU B 1 143 ? 9.623 32.482 14.613 1 98.56 143 LEU B O 1
ATOM 3570 N N . PRO B 1 144 ? 11.673 33.088 14.061 1 98.55 144 PRO B N 1
ATOM 3571 C CA . PRO B 1 144 ? 11.393 34.461 14.489 1 98.55 144 PRO B CA 1
ATOM 3572 C C . PRO B 1 144 ? 10.236 35.095 13.719 1 98.55 144 PRO B C 1
ATOM 3574 O O . PRO B 1 144 ? 9.499 35.916 14.27 1 98.55 144 PRO B O 1
ATOM 3577 N N . MET B 1 145 ? 10.127 34.756 12.504 1 98.44 145 MET B N 1
ATOM 3578 C CA . MET B 1 145 ? 9.029 35.285 11.701 1 98.44 145 MET B CA 1
ATOM 3579 C C . MET B 1 145 ? 7.688 34.75 12.193 1 98.44 145 MET B C 1
ATOM 3581 O O . MET B 1 145 ? 6.715 35.499 12.293 1 98.44 145 MET B O 1
ATOM 3585 N N . PHE B 1 146 ? 7.618 33.463 12.463 1 98.74 146 PHE B N 1
ATOM 3586 C CA . PHE B 1 146 ? 6.411 32.875 13.033 1 98.74 146 PHE B CA 1
ATOM 3587 C C . PHE B 1 146 ? 6.032 33.57 14.335 1 98.74 146 PHE B C 1
ATOM 3589 O O . PHE B 1 146 ? 4.87 33.926 14.54 1 98.74 146 PHE B O 1
ATOM 3596 N N . GLU B 1 147 ? 6.993 33.806 15.191 1 98.57 147 GLU B N 1
ATOM 3597 C CA . GLU B 1 147 ? 6.773 34.445 16.485 1 98.57 147 GLU B CA 1
ATOM 3598 C C . GLU B 1 147 ? 6.28 35.879 16.316 1 98.57 147 GLU B C 1
ATOM 3600 O O . GLU B 1 147 ? 5.321 36.293 16.97 1 98.57 147 GLU B O 1
ATOM 3605 N N . ARG B 1 148 ? 6.881 36.545 15.442 1 98.43 148 ARG B N 1
ATOM 3606 C CA . ARG B 1 148 ? 6.538 37.944 15.213 1 98.43 148 ARG B CA 1
ATOM 3607 C C . ARG B 1 148 ? 5.109 38.08 14.696 1 98.43 148 ARG B C 1
ATOM 3609 O O . ARG B 1 148 ? 4.378 38.983 15.108 1 98.43 148 ARG B O 1
ATOM 3616 N N . GLU B 1 149 ? 4.739 37.174 13.806 1 98.4 149 GLU B N 1
ATOM 3617 C CA . GLU B 1 149 ? 3.444 37.285 13.141 1 98.4 149 GLU B CA 1
ATOM 3618 C C . GLU B 1 149 ? 2.35 36.59 13.946 1 98.4 149 GLU B C 1
ATOM 3620 O O . GLU B 1 149 ? 1.171 36.66 13.592 1 98.4 149 GLU B O 1
ATOM 3625 N N . GLY B 1 150 ? 2.741 35.909 15.011 1 98.08 150 GLY B N 1
ATOM 3626 C CA . GLY B 1 150 ? 1.768 35.213 15.837 1 98.08 150 GLY B CA 1
ATOM 3627 C C . GLY B 1 150 ? 1.173 33.993 15.159 1 98.08 150 GLY B C 1
ATOM 3628 O O . GLY B 1 150 ? -0.016 33.707 15.316 1 98.08 150 GLY B O 1
ATOM 3629 N N . ILE B 1 151 ? 1.863 33.369 14.319 1 98.68 151 ILE B N 1
ATOM 3630 C CA . ILE B 1 151 ? 1.445 32.162 13.614 1 98.68 151 ILE B CA 1
ATOM 3631 C C . ILE B 1 151 ? 2.062 30.935 14.281 1 98.68 151 ILE B C 1
ATOM 3633 O O . ILE B 1 151 ? 3.237 30.949 14.655 1 98.68 151 ILE B O 1
ATOM 3637 N N . THR B 1 152 ? 1.306 29.937 14.5 1 98.84 152 THR B N 1
ATOM 3638 C CA . THR B 1 152 ? 1.795 28.662 15.014 1 98.84 152 THR B CA 1
ATOM 3639 C C . THR B 1 152 ? 2.146 27.717 13.868 1 98.84 152 THR B C 1
ATOM 3641 O O . THR B 1 152 ? 1.348 27.524 12.949 1 98.84 152 THR B O 1
ATOM 3644 N N . LEU B 1 153 ? 3.33 27.235 13.841 1 98.89 153 LEU B N 1
ATOM 3645 C CA . LEU B 1 153 ? 3.742 26.145 12.963 1 98.89 153 LEU B CA 1
ATOM 3646 C C . LEU B 1 153 ? 3.601 24.798 13.665 1 98.89 153 LEU B C 1
ATOM 3648 O O . LEU B 1 153 ? 4.173 24.59 14.737 1 98.89 153 LEU B O 1
ATOM 3652 N N . SER B 1 154 ? 2.823 23.963 13.145 1 98.85 154 SER B N 1
ATOM 3653 C CA . SER B 1 154 ? 2.69 22.6 13.649 1 98.85 154 SER B CA 1
ATOM 3654 C C . SER B 1 154 ? 3.356 21.597 12.713 1 98.85 154 SER B C 1
ATOM 3656 O O . SER B 1 154 ? 2.935 21.435 11.566 1 98.85 154 SER B O 1
ATOM 3658 N N . VAL B 1 155 ? 4.378 20.848 13.157 1 98.72 155 VAL B N 1
ATOM 3659 C CA . VAL B 1 155 ? 5.113 19.921 12.304 1 98.72 155 VAL B CA 1
ATOM 3660 C C . VAL B 1 155 ? 4.773 18.483 12.689 1 98.72 155 VAL B C 1
ATOM 3662 O O . VAL B 1 155 ? 4.47 18.2 13.851 1 98.72 155 VAL B O 1
ATOM 3665 N N . GLU B 1 156 ? 4.832 17.63 11.718 1 98.05 156 GLU B N 1
ATOM 3666 C CA . GLU B 1 156 ? 4.575 16.213 11.957 1 98.05 156 GLU B CA 1
ATOM 3667 C C . GLU B 1 156 ? 5.746 15.353 11.49 1 98.05 156 GLU B C 1
ATOM 3669 O O . GLU B 1 156 ? 6.372 15.648 10.47 1 98.05 156 GLU B O 1
ATOM 3674 N N . PRO B 1 157 ? 6.065 14.301 12.286 1 97.68 157 PRO B N 1
ATOM 3675 C CA . PRO B 1 157 ? 6.848 13.231 11.662 1 97.68 157 PRO B CA 1
ATOM 3676 C C . PRO B 1 157 ? 6.082 12.508 10.556 1 97.68 157 PRO B C 1
ATOM 3678 O O . PRO B 1 157 ? 4.869 12.311 10.668 1 97.68 157 PRO B O 1
ATOM 3681 N N . HIS B 1 158 ? 6.707 12.236 9.524 1 96.91 158 HIS B N 1
ATOM 3682 C CA . HIS B 1 158 ? 6.039 11.686 8.35 1 96.91 158 HIS B CA 1
ATOM 3683 C C . HIS B 1 158 ? 6.793 10.48 7.801 1 96.91 158 HIS B C 1
ATOM 3685 O O . HIS B 1 158 ? 8.025 10.483 7.748 1 96.91 158 HIS B O 1
ATOM 3691 N N . PRO B 1 159 ? 6.01 9.421 7.353 1 94.9 159 PRO B N 1
ATOM 3692 C CA . PRO B 1 159 ? 6.697 8.311 6.69 1 94.9 159 PRO B CA 1
ATOM 3693 C C . PRO B 1 159 ? 7.589 8.771 5.539 1 94.9 159 PRO B C 1
ATOM 3695 O O . PRO B 1 159 ? 7.138 9.512 4.662 1 94.9 159 PRO B O 1
ATOM 3698 N N . GLU B 1 160 ? 8.845 8.339 5.454 1 89.93 160 GLU B N 1
ATOM 3699 C CA . GLU B 1 160 ? 9.861 8.65 4.454 1 89.93 160 GLU B CA 1
ATOM 3700 C C . GLU B 1 160 ? 10.683 9.869 4.862 1 89.93 160 GLU B C 1
ATOM 3702 O O . GLU B 1 160 ? 11.761 10.11 4.314 1 89.93 160 GLU B O 1
ATOM 3707 N N . ASP B 1 161 ? 10.139 10.726 5.768 1 92.82 161 ASP B N 1
ATOM 3708 C CA . ASP B 1 161 ? 10.92 11.866 6.241 1 92.82 161 ASP B CA 1
ATOM 3709 C C . ASP B 1 161 ? 12.125 11.405 7.058 1 92.82 161 ASP B C 1
ATOM 3711 O O . ASP B 1 161 ? 12.225 10.23 7.417 1 92.82 161 ASP B O 1
ATOM 3715 N N . TRP B 1 162 ? 13.07 12.305 7.316 1 92.46 162 TRP B N 1
ATOM 3716 C CA . TRP B 1 162 ? 14.253 11.958 8.097 1 92.46 162 TRP B CA 1
ATOM 3717 C C . TRP B 1 162 ? 13.892 11.733 9.562 1 92.46 162 TRP B C 1
ATOM 3719 O O . TRP B 1 162 ? 14.694 11.195 10.329 1 92.46 162 TRP B O 1
ATOM 3729 N N . ILE B 1 163 ? 12.687 12.086 9.954 1 95.02 163 ILE B N 1
ATOM 3730 C CA . ILE B 1 163 ? 12.094 11.777 11.25 1 95.02 163 ILE B CA 1
ATOM 3731 C C . ILE B 1 163 ? 10.724 11.134 11.051 1 95.02 163 ILE B C 1
ATOM 3733 O O . ILE B 1 163 ? 9.82 11.749 10.48 1 95.02 163 ILE B O 1
ATOM 3737 N N . GLU B 1 164 ? 10.533 9.925 11.553 1 95.85 164 GLU B N 1
ATOM 3738 C CA . GLU B 1 164 ? 9.263 9.227 11.372 1 95.85 164 GLU B CA 1
ATOM 3739 C C . GLU B 1 164 ? 8.61 8.913 12.715 1 95.85 164 GLU B C 1
ATOM 3741 O O . GLU B 1 164 ? 7.395 8.718 12.79 1 95.85 164 GLU B O 1
ATOM 3746 N N . GLN B 1 165 ? 9.397 8.954 13.766 1 97.09 165 GLN B N 1
ATOM 3747 C CA . GLN B 1 165 ? 8.917 8.562 15.086 1 97.09 165 GLN B CA 1
ATOM 3748 C C . GLN B 1 165 ? 8.408 9.77 15.868 1 97.09 165 GLN B C 1
ATOM 3750 O O . GLN B 1 165 ? 8.997 10.851 15.802 1 97.09 165 GLN B O 1
ATOM 3755 N N . MET B 1 166 ? 7.367 9.549 16.63 1 97.96 166 MET B N 1
ATOM 3756 C CA . MET B 1 166 ? 6.72 10.629 17.369 1 97.96 166 MET B CA 1
ATOM 3757 C C . MET B 1 166 ? 7.625 11.145 18.483 1 97.96 166 MET B C 1
ATOM 3759 O O . MET B 1 166 ? 7.757 12.355 18.671 1 97.96 166 MET B O 1
ATOM 3763 N N . GLN B 1 167 ? 8.273 10.234 19.241 1 97.23 167 GLN B N 1
ATOM 3764 C CA . GLN B 1 167 ? 9.094 10.64 20.377 1 97.23 167 GLN B CA 1
ATOM 3765 C C . GLN B 1 167 ? 10.203 11.594 19.941 1 97.23 167 GLN B C 1
ATOM 3767 O O . GLN B 1 167 ? 10.465 12.596 20.61 1 97.23 167 GLN B O 1
ATOM 3772 N N . SER B 1 168 ? 10.855 11.272 18.846 1 96.94 168 SER B N 1
ATOM 3773 C CA . SER B 1 168 ? 11.928 12.118 18.333 1 96.94 168 SER B CA 1
ATOM 3774 C C . SER B 1 168 ? 11.41 13.503 17.962 1 96.94 168 SER B C 1
ATOM 3776 O O . SER B 1 168 ? 12.081 14.508 18.204 1 96.94 168 SER B O 1
ATOM 3778 N N . ALA B 1 169 ? 10.239 13.541 17.359 1 98.15 169 ALA B N 1
ATOM 3779 C CA . ALA B 1 169 ? 9.625 14.812 16.981 1 98.15 169 ALA B CA 1
ATOM 3780 C C . ALA B 1 169 ? 9.284 15.645 18.213 1 98.15 169 ALA B C 1
ATOM 3782 O O . ALA B 1 169 ? 9.558 16.846 18.253 1 98.15 169 ALA B O 1
ATOM 3783 N N . VAL B 1 170 ? 8.731 14.982 19.206 1 98.36 170 VAL B N 1
ATOM 3784 C CA . VAL B 1 170 ? 8.377 15.646 20.456 1 98.36 170 VAL B CA 1
ATOM 3785 C C . VAL B 1 170 ? 9.627 16.244 21.096 1 98.36 170 VAL B C 1
ATOM 3787 O O . VAL B 1 170 ? 9.618 17.397 21.534 1 98.36 170 VAL B O 1
ATOM 3790 N N . ASP B 1 171 ? 10.699 15.488 21.134 1 97.95 171 ASP B N 1
ATOM 3791 C CA . ASP B 1 171 ? 11.949 15.935 21.742 1 97.95 171 ASP B CA 1
ATOM 3792 C C . ASP B 1 171 ? 12.465 17.203 21.066 1 97.95 171 ASP B C 1
ATOM 3794 O O . ASP B 1 171 ? 12.889 18.144 21.74 1 97.95 171 ASP B O 1
ATOM 3798 N N . ILE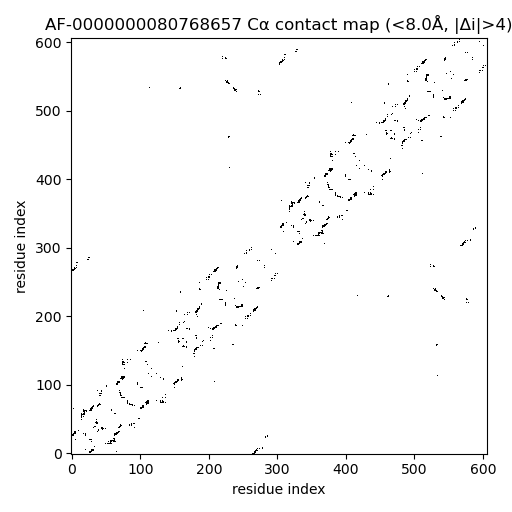 B 1 172 ? 12.38 17.244 19.788 1 97.85 172 ILE B N 1
ATOM 3799 C CA . ILE B 1 172 ? 12.892 18.38 19.03 1 97.85 172 ILE B CA 1
ATOM 3800 C C . ILE B 1 172 ? 12.051 19.62 19.327 1 97.85 172 ILE B C 1
ATOM 3802 O O . ILE B 1 172 ? 12.591 20.682 19.645 1 97.85 172 ILE B O 1
ATOM 3806 N N . VAL B 1 173 ? 10.759 19.49 19.264 1 98.46 173 VAL B N 1
ATOM 3807 C CA . VAL B 1 173 ? 9.849 20.618 19.427 1 98.46 173 VAL B CA 1
ATOM 3808 C C . VAL B 1 173 ? 9.935 21.149 20.856 1 98.46 173 VAL B C 1
ATOM 3810 O O . VAL B 1 173 ? 10.024 22.36 21.071 1 98.46 173 VAL B O 1
ATOM 3813 N N . LYS B 1 174 ? 9.988 20.261 21.82 1 97.59 174 LYS B N 1
ATOM 3814 C CA . LYS B 1 174 ? 10.087 20.67 23.218 1 97.59 174 LYS B CA 1
ATOM 3815 C C . LYS B 1 174 ? 11.44 21.312 23.508 1 97.59 174 LYS B C 1
ATOM 3817 O O . LYS B 1 174 ? 11.532 22.243 24.312 1 97.59 174 LYS B O 1
ATOM 3822 N N . ASN B 1 175 ? 12.441 20.81 22.897 1 96.65 175 ASN B N 1
ATOM 3823 C CA . ASN B 1 175 ? 13.775 21.367 23.097 1 96.65 175 ASN B CA 1
ATOM 3824 C C . ASN B 1 175 ? 13.86 22.809 22.604 1 96.65 175 ASN B C 1
ATOM 3826 O O . ASN B 1 175 ? 14.493 23.652 23.243 1 96.65 175 ASN B O 1
ATOM 3830 N N . ILE B 1 176 ? 13.312 23.062 21.451 1 97.33 176 ILE B N 1
ATOM 3831 C CA . ILE B 1 176 ? 13.291 24.424 20.929 1 97.33 176 ILE B CA 1
ATOM 3832 C C . ILE B 1 176 ? 12.457 25.315 21.846 1 97.33 176 ILE B C 1
ATOM 3834 O O . ILE B 1 176 ? 12.826 26.462 22.112 1 97.33 176 ILE B O 1
ATOM 3838 N N . GLY B 1 177 ? 11.3 24.827 22.271 1 96.82 177 GLY B N 1
ATOM 3839 C CA . GLY B 1 177 ? 10.539 25.427 23.355 1 96.82 177 GLY B CA 1
ATOM 3840 C C . GLY B 1 177 ? 9.827 26.703 22.95 1 96.82 177 GLY B C 1
ATOM 3841 O O . GLY B 1 177 ? 9.495 27.532 23.8 1 96.82 177 GLY B O 1
ATOM 3842 N N . SER B 1 178 ? 9.682 26.982 21.694 1 97.88 178 SER B N 1
ATOM 3843 C CA . SER B 1 178 ? 8.945 28.153 21.232 1 97.88 178 SER B CA 1
ATOM 3844 C C . SER B 1 178 ? 7.44 27.91 21.274 1 97.88 178 SER B C 1
ATOM 3846 O O . SER B 1 178 ? 6.972 26.822 20.933 1 97.88 178 SER B O 1
ATOM 3848 N N . THR B 1 179 ? 6.695 28.871 21.618 1 96.68 179 THR B N 1
ATOM 3849 C CA . THR B 1 179 ? 5.24 28.77 21.627 1 96.68 179 THR B CA 1
ATOM 3850 C C . THR B 1 179 ? 4.688 28.775 20.205 1 96.68 179 THR B C 1
ATOM 3852 O O . THR B 1 179 ? 3.528 28.422 19.982 1 96.68 179 THR B O 1
ATOM 3855 N N . ALA B 1 180 ? 5.495 29.192 19.217 1 98.68 180 ALA B N 1
ATOM 3856 C CA . ALA B 1 180 ? 5.07 29.256 17.821 1 98.68 180 ALA B CA 1
ATOM 3857 C C . ALA B 1 180 ? 5.311 27.925 17.114 1 98.68 180 ALA B C 1
ATOM 3859 O O . ALA B 1 180 ? 4.93 27.754 15.953 1 98.68 180 ALA B O 1
ATOM 3860 N N . LEU B 1 181 ? 5.961 27.009 17.755 1 98.79 181 LEU B N 1
ATOM 3861 C CA . LEU B 1 181 ? 6.263 25.704 17.178 1 98.79 181 LEU B CA 1
ATOM 3862 C C . LEU B 1 181 ? 5.575 24.591 17.961 1 98.79 181 LEU B C 1
ATOM 3864 O O . LEU B 1 181 ? 5.793 24.447 19.166 1 98.79 181 LEU B O 1
ATOM 3868 N N . LYS B 1 182 ? 4.758 23.858 17.298 1 98.83 182 LYS B N 1
ATOM 3869 C CA . LYS B 1 182 ? 3.956 22.793 17.893 1 98.83 182 LYS B CA 1
ATOM 3870 C C . LYS B 1 182 ? 4.027 21.519 17.056 1 98.83 182 LYS B C 1
ATOM 3872 O O . LYS B 1 182 ? 4.856 21.41 16.151 1 98.83 182 LYS B O 1
ATOM 3877 N N . LEU B 1 183 ? 3.186 20.514 17.442 1 98.72 183 LEU B N 1
ATOM 3878 C CA . LEU B 1 183 ? 3.216 19.216 16.777 1 98.72 183 LEU B CA 1
ATOM 3879 C C . LEU B 1 183 ? 1.833 18.84 16.256 1 98.72 183 LEU B C 1
ATOM 3881 O O . LEU B 1 183 ? 0.818 19.245 16.827 1 98.72 183 LEU B O 1
ATOM 3885 N N . SER B 1 184 ? 1.867 18.114 15.2 1 98.75 184 SER B N 1
ATOM 3886 C CA . SER B 1 184 ? 0.668 17.472 14.672 1 98.75 184 SER B CA 1
ATOM 3887 C C . SER B 1 184 ? 0.735 15.957 14.834 1 98.75 184 SER B C 1
ATOM 3889 O O . SER B 1 184 ? 1.792 15.353 14.642 1 98.75 184 SER B O 1
ATOM 3891 N N . TYR B 1 185 ? -0.308 15.353 15.212 1 98.77 185 TYR B N 1
ATOM 3892 C CA . TYR B 1 185 ? -0.445 13.9 15.208 1 98.77 185 TYR B CA 1
ATOM 3893 C C . TYR B 1 185 ? -1.338 13.44 14.062 1 98.77 185 TYR B C 1
ATOM 3895 O O . TYR B 1 185 ? -2.53 13.752 14.033 1 98.77 185 TYR B O 1
ATOM 3903 N N . ILE B 1 186 ? -0.816 12.749 13.187 1 98.73 186 ILE B N 1
ATOM 3904 C CA . ILE B 1 186 ? -1.529 12.245 12.019 1 98.73 186 ILE B CA 1
ATOM 3905 C C . ILE B 1 186 ? -1.88 10.773 12.225 1 98.73 186 ILE B C 1
ATOM 3907 O O . ILE B 1 186 ? -1.022 9.898 12.083 1 98.73 186 ILE B O 1
ATOM 3911 N N . ALA B 1 187 ? -3.067 10.464 12.452 1 98.76 187 ALA B N 1
ATOM 3912 C CA . ALA B 1 187 ? -3.495 9.13 12.864 1 98.76 187 ALA B CA 1
ATOM 3913 C C . ALA B 1 187 ? -3.117 8.085 11.818 1 98.76 187 ALA B C 1
ATOM 3915 O O . ALA B 1 187 ? -2.644 6.998 12.159 1 98.76 187 ALA B O 1
ATOM 3916 N N . PRO B 1 188 ? -3.262 8.354 10.55 1 98.5 188 PRO B N 1
ATOM 3917 C CA . PRO B 1 188 ? -2.94 7.327 9.557 1 98.5 188 PRO B CA 1
ATOM 3918 C C . PRO B 1 188 ? -1.448 7.006 9.503 1 98.5 188 PRO B C 1
ATOM 3920 O O . PRO B 1 188 ? -1.041 6.054 8.832 1 98.5 188 PRO B O 1
ATOM 3923 N N . HIS B 1 189 ? -0.615 7.772 10.217 1 98.55 189 HIS B N 1
ATOM 3924 C CA . HIS B 1 189 ? 0.819 7.514 10.281 1 98.55 189 HIS B CA 1
ATOM 3925 C C . HIS B 1 189 ? 1.196 6.823 11.587 1 98.55 189 HIS B C 1
ATOM 3927 O O . HIS B 1 189 ? 2.376 6.57 11.841 1 98.55 189 HIS B O 1
ATOM 3933 N N . THR B 1 190 ? 0.267 6.469 12.379 1 98.56 190 THR B N 1
ATOM 3934 C CA . THR B 1 190 ? 0.496 6.076 13.766 1 98.56 190 THR B CA 1
ATOM 3935 C C . THR B 1 190 ? 1.416 4.861 13.839 1 98.56 190 THR B C 1
ATOM 3937 O O . THR B 1 190 ? 2.241 4.754 14.748 1 98.56 190 THR B O 1
ATOM 3940 N N . PHE B 1 191 ? 1.35 4.021 12.897 1 98.47 191 PHE B N 1
ATOM 3941 C CA . PHE B 1 191 ? 2.097 2.772 12.981 1 98.47 191 PHE B CA 1
ATOM 3942 C C . PHE B 1 191 ? 3.558 2.988 12.607 1 98.47 191 PHE B C 1
ATOM 3944 O O . PHE B 1 191 ? 4.394 2.104 12.807 1 98.47 191 PHE B O 1
ATOM 3951 N N . TYR B 1 192 ? 3.858 4.123 12.081 1 97.94 192 TYR B N 1
ATOM 3952 C CA . TYR B 1 192 ? 5.248 4.515 11.872 1 97.94 192 TYR B CA 1
ATOM 3953 C C . TYR B 1 192 ? 5.795 5.254 13.087 1 97.94 192 TYR B C 1
ATOM 3955 O O . TYR B 1 192 ? 7.011 5.374 13.252 1 97.94 192 TYR B O 1
ATOM 3963 N N . TYR B 1 193 ? 4.872 5.77 13.907 1 98.08 193 TYR B N 1
ATOM 3964 C CA . TYR B 1 193 ? 5.249 6.638 15.018 1 98.08 193 TYR B CA 1
ATOM 3965 C C . TYR B 1 193 ? 5.842 5.829 16.165 1 98.08 193 TYR B C 1
ATOM 3967 O O . TYR B 1 193 ? 6.748 6.297 16.859 1 98.08 193 TYR B O 1
ATOM 3975 N N . GLY B 1 194 ? 5.257 4.69 16.457 1 96 194 GLY B N 1
ATOM 3976 C CA . GLY B 1 194 ? 5.585 3.86 17.605 1 96 194 GLY B CA 1
ATOM 3977 C C . GLY B 1 194 ? 4.49 2.871 17.958 1 96 194 GLY B C 1
ATOM 3978 O O . GLY B 1 194 ? 3.551 2.674 17.184 1 96 194 GLY B O 1
ATOM 3979 N N . ASP B 1 195 ? 4.518 2.322 19.127 1 95.11 195 ASP B N 1
ATOM 3980 C CA . ASP B 1 195 ? 3.684 1.161 19.424 1 95.11 195 ASP B CA 1
ATOM 3981 C C . ASP B 1 195 ? 2.516 1.541 20.331 1 95.11 195 ASP B C 1
ATOM 3983 O O . ASP B 1 195 ? 1.471 0.887 20.313 1 95.11 195 ASP B O 1
ATOM 3987 N N . ASP B 1 196 ? 2.669 2.563 21.144 1 97.81 196 ASP B N 1
ATOM 3988 C CA . ASP B 1 196 ? 1.655 2.925 22.13 1 97.81 196 ASP B CA 1
ATOM 3989 C C . ASP B 1 196 ? 1.032 4.281 21.806 1 97.81 196 ASP B C 1
ATOM 3991 O O . ASP B 1 196 ? 1.524 5.319 22.254 1 97.81 196 ASP B O 1
ATOM 3995 N N . MET B 1 197 ? -0.034 4.227 21.103 1 98.36 197 MET B N 1
ATOM 3996 C CA . MET B 1 197 ? -0.688 5.431 20.6 1 98.36 197 MET B CA 1
ATOM 3997 C C . MET B 1 197 ? -1.082 6.356 21.746 1 98.36 197 MET B C 1
ATOM 3999 O O . MET B 1 197 ? -0.825 7.56 21.694 1 98.36 197 MET B O 1
ATOM 4003 N N . ALA B 1 198 ? -1.692 5.83 22.772 1 98.58 198 ALA B N 1
ATOM 4004 C CA . ALA B 1 198 ? -2.117 6.641 23.91 1 98.58 198 ALA B CA 1
ATOM 4005 C C . ALA B 1 198 ? -0.925 7.333 24.566 1 98.58 198 ALA B C 1
ATOM 4007 O O . ALA B 1 198 ? -0.989 8.523 24.886 1 98.58 198 ALA B O 1
ATOM 4008 N N . ALA B 1 199 ? 0.14 6.582 24.759 1 98.38 199 ALA B N 1
ATOM 4009 C CA . ALA B 1 199 ? 1.342 7.146 25.368 1 98.38 199 ALA B CA 1
ATOM 4010 C C . ALA B 1 199 ? 1.926 8.257 24.501 1 98.38 199 ALA B C 1
ATOM 4012 O O . ALA B 1 199 ? 2.384 9.279 25.017 1 98.38 199 ALA B O 1
ATOM 4013 N N . MET B 1 200 ? 1.939 8.032 23.199 1 98.48 200 MET B N 1
ATOM 4014 C CA . MET B 1 200 ? 2.484 9.027 22.279 1 98.48 200 MET B CA 1
ATOM 4015 C C . MET B 1 200 ? 1.668 10.314 22.324 1 98.48 200 MET B C 1
ATOM 4017 O O . MET B 1 200 ? 2.23 11.411 22.338 1 98.48 200 MET B O 1
ATOM 4021 N N . ILE B 1 201 ? 0.337 10.169 22.361 1 98.63 201 ILE B N 1
ATOM 4022 C CA . ILE B 1 201 ? -0.54 11.334 22.412 1 98.63 201 ILE B CA 1
ATOM 4023 C C . ILE B 1 201 ? -0.338 12.074 23.732 1 98.63 201 ILE B C 1
ATOM 4025 O O . ILE B 1 201 ? -0.231 13.303 23.752 1 98.63 201 ILE B O 1
ATOM 4029 N N . ARG B 1 202 ? -0.222 11.365 24.83 1 98.13 202 ARG B N 1
ATOM 4030 C CA . ARG B 1 202 ? 0.001 11.974 26.137 1 98.13 202 ARG B CA 1
ATOM 4031 C C . ARG B 1 202 ? 1.322 12.737 26.167 1 98.13 202 ARG B C 1
ATOM 4033 O O . ARG B 1 202 ? 1.392 13.845 26.703 1 98.13 202 ARG B O 1
ATOM 4040 N N . GLU B 1 203 ? 2.272 12.122 25.601 1 97.22 203 GLU B N 1
ATOM 4041 C CA . GLU B 1 203 ? 3.59 12.749 25.586 1 97.22 203 GLU B CA 1
ATOM 4042 C C . GLU B 1 203 ? 3.595 14.003 24.717 1 97.22 203 GLU B C 1
ATOM 4044 O O . GLU B 1 203 ? 4.283 14.978 25.027 1 97.22 203 GLU B O 1
ATOM 4049 N N . ALA B 1 204 ? 2.871 13.993 23.638 1 98.32 204 ALA B N 1
ATOM 4050 C CA . ALA B 1 204 ? 2.827 15.106 22.693 1 98.32 204 ALA B CA 1
ATOM 4051 C C . ALA B 1 204 ? 1.895 16.209 23.187 1 98.32 204 ALA B C 1
ATOM 4053 O O . ALA B 1 204 ? 1.94 17.337 22.691 1 98.32 204 ALA B O 1
ATOM 4054 N N . ALA B 1 205 ? 1.071 15.944 24.181 1 98.19 205 ALA B N 1
ATOM 4055 C CA . ALA B 1 205 ? -0.067 16.762 24.59 1 98.19 205 ALA B CA 1
ATOM 4056 C C . ALA B 1 205 ? 0.355 18.209 24.832 1 98.19 205 ALA B C 1
ATOM 4058 O O . ALA B 1 205 ? -0.294 19.14 24.35 1 98.19 205 ALA B O 1
ATOM 4059 N N . PRO B 1 206 ? 1.509 18.476 25.465 1 97.81 206 PRO B N 1
ATOM 4060 C CA . PRO B 1 206 ? 1.852 19.864 25.786 1 97.81 206 PRO B CA 1
ATOM 4061 C C . PRO B 1 206 ? 2.144 20.702 24.543 1 97.81 206 PRO B C 1
ATOM 4063 O O . PRO B 1 206 ? 2.101 21.933 24.6 1 97.81 206 PRO B O 1
ATOM 4066 N N . VAL B 1 207 ? 2.441 20.021 23.415 1 98.5 207 VAL B N 1
ATOM 4067 C CA . VAL B 1 207 ? 2.802 20.764 22.212 1 98.5 207 VAL B CA 1
ATOM 4068 C C . VAL B 1 207 ? 1.909 20.333 21.051 1 98.5 207 VAL B C 1
ATOM 4070 O O . VAL B 1 207 ? 2.229 20.584 19.887 1 98.5 207 VAL B O 1
ATOM 4073 N N . LEU B 1 208 ? 0.821 19.678 21.305 1 98.71 208 LEU B N 1
ATOM 4074 C CA . LEU B 1 208 ? -0.071 19.166 20.271 1 98.71 208 LEU B CA 1
ATOM 4075 C C . LEU B 1 208 ? -1.092 20.222 19.862 1 98.71 208 LEU B C 1
ATOM 4077 O O . LEU B 1 208 ? -1.91 20.65 20.679 1 98.71 208 LEU B O 1
ATOM 4081 N N . ALA B 1 209 ? -1.054 20.629 18.638 1 98.75 209 ALA B N 1
ATOM 4082 C CA . ALA B 1 209 ? -1.946 21.697 18.195 1 98.75 209 ALA B CA 1
ATOM 4083 C C . ALA B 1 209 ? -2.924 21.192 17.138 1 98.75 209 ALA B C 1
ATOM 4085 O O . ALA B 1 209 ? -3.929 21.846 16.85 1 98.75 209 ALA B O 1
ATOM 4086 N N . HIS B 1 210 ? -2.63 20.041 16.571 1 98.82 210 HIS B N 1
ATOM 4087 C CA . HIS B 1 210 ? -3.327 19.604 15.367 1 98.82 210 HIS B CA 1
ATOM 4088 C C . HIS B 1 210 ? -3.345 18.082 15.262 1 98.82 210 HIS B C 1
ATOM 4090 O O . HIS B 1 210 ? -2.347 17.423 15.561 1 98.82 210 HIS B O 1
ATOM 4096 N N . VAL B 1 211 ? -4.479 17.49 14.876 1 98.88 211 VAL B N 1
ATOM 4097 C CA . VAL B 1 211 ? -4.564 16.058 14.61 1 98.88 211 VAL B CA 1
ATOM 4098 C C . VAL B 1 211 ? -5.318 15.819 13.303 1 98.88 211 VAL B C 1
ATOM 4100 O O . VAL B 1 211 ? -6.245 16.561 12.969 1 98.88 211 VAL B O 1
ATOM 4103 N N . ARG B 1 212 ? -4.947 14.83 12.574 1 98.84 212 ARG B N 1
ATOM 4104 C CA . ARG B 1 212 ? -5.67 14.387 11.386 1 98.84 212 ARG B CA 1
ATOM 4105 C C . ARG B 1 212 ? -6.271 13.001 11.597 1 98.84 212 ARG B C 1
ATOM 4107 O O . ARG B 1 212 ? -5.65 12.137 12.218 1 98.84 212 ARG B O 1
ATOM 4114 N N . VAL B 1 213 ? -7.441 12.87 11.038 1 98.92 213 VAL B N 1
ATOM 4115 C CA . VAL B 1 213 ? -8.184 11.633 11.254 1 98.92 213 VAL B CA 1
ATOM 4116 C C . VAL B 1 213 ? -8.478 10.966 9.913 1 98.92 213 VAL B C 1
ATOM 4118 O O . VAL B 1 213 ? -9.191 11.526 9.077 1 98.92 213 VAL B O 1
ATOM 4121 N N . ALA B 1 214 ? -8.008 9.871 9.678 1 98.91 214 ALA B N 1
ATOM 4122 C CA . ALA B 1 214 ? -8.243 8.874 8.636 1 98.91 214 ALA B CA 1
ATOM 4123 C C . ALA B 1 214 ? -7.714 7.506 9.056 1 98.91 214 ALA B C 1
ATOM 4125 O O . ALA B 1 214 ? -6.758 7.414 9.83 1 98.91 214 ALA B O 1
ATOM 4126 N N . ASP B 1 215 ? -8.292 6.505 8.607 1 98.79 215 ASP B N 1
ATOM 4127 C CA . ASP B 1 215 ? -7.927 5.158 9.032 1 98.79 215 ASP B CA 1
ATOM 4128 C C . ASP B 1 215 ? -6.857 4.564 8.118 1 98.79 215 ASP B C 1
ATOM 4130 O O . ASP B 1 215 ? -6.606 5.085 7.029 1 98.79 215 ASP B O 1
ATOM 4134 N N . THR B 1 216 ? -6.188 3.535 8.587 1 98.64 216 THR B N 1
ATOM 4135 C CA . THR B 1 216 ? -5.11 2.886 7.848 1 98.64 216 THR B CA 1
ATOM 4136 C C . THR B 1 216 ? -4.85 1.484 8.389 1 98.64 216 THR B C 1
ATOM 4138 O O . THR B 1 216 ? -5.298 1.143 9.486 1 98.64 216 THR B O 1
ATOM 4141 N N . PHE B 1 217 ? -4.237 0.639 7.595 1 98.29 217 PHE B N 1
ATOM 4142 C CA . PHE B 1 217 ? -3.799 -0.669 8.067 1 98.29 217 PHE B CA 1
ATOM 4143 C C . PHE B 1 217 ? -2.416 -0.581 8.7 1 98.29 217 PHE B C 1
ATOM 4145 O O . PHE B 1 217 ? -1.618 0.288 8.342 1 98.29 217 PHE B O 1
ATOM 4152 N N . ASP B 1 218 ? -2.175 -1.432 9.693 1 98.12 218 ASP B N 1
ATOM 4153 C CA . ASP B 1 218 ? -0.856 -1.548 10.307 1 98.12 218 ASP B CA 1
ATOM 4154 C C . ASP B 1 218 ? 0.11 -2.302 9.397 1 98.12 218 ASP B C 1
ATOM 4156 O O . ASP B 1 218 ? 0.103 -3.535 9.361 1 98.12 218 ASP B O 1
ATOM 4160 N N . HIS B 1 219 ? 0.983 -1.599 8.671 1 97 219 HIS B N 1
ATOM 4161 C CA . HIS B 1 219 ? 1.868 -2.143 7.648 1 97 219 HIS B CA 1
ATOM 4162 C C . HIS B 1 219 ? 2.823 -3.175 8.239 1 97 219 HIS B C 1
ATOM 4164 O O . HIS B 1 219 ? 3.433 -3.956 7.504 1 97 219 HIS B O 1
ATOM 4170 N N . ARG B 1 220 ? 2.958 -3.325 9.586 1 96.62 220 ARG B N 1
ATOM 4171 C CA . ARG B 1 220 ? 3.915 -4.204 10.25 1 96.62 220 ARG B CA 1
ATOM 4172 C C . ARG B 1 220 ? 3.327 -5.596 10.458 1 96.62 220 ARG B C 1
ATOM 4174 O O . ARG B 1 220 ? 4.048 -6.535 10.804 1 96.62 220 ARG B O 1
ATOM 4181 N N . LYS B 1 221 ? 2.045 -5.684 10.285 1 97.4 221 LYS B N 1
ATOM 4182 C CA . L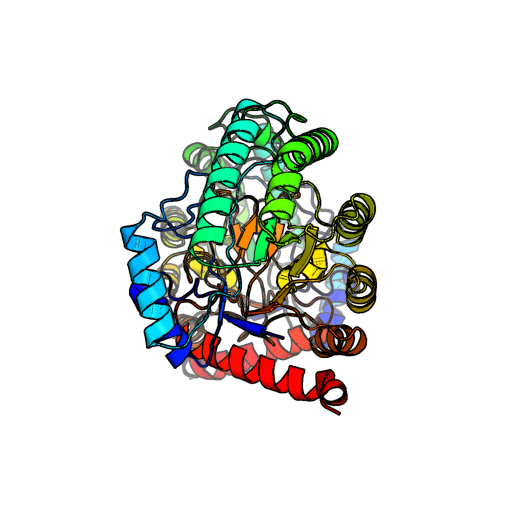YS B 1 221 ? 1.361 -6.913 10.679 1 97.4 221 LYS B CA 1
ATOM 4183 C C . LYS B 1 221 ? 1.277 -7.893 9.512 1 97.4 221 LYS B C 1
ATOM 4185 O O . LYS B 1 221 ? 1.557 -7.53 8.368 1 97.4 221 LYS B O 1
ATOM 4190 N N . SER B 1 222 ? 0.992 -9.172 9.832 1 97.34 222 SER B N 1
ATOM 4191 C CA . SER B 1 222 ? 0.844 -10.291 8.907 1 97.34 222 SER B CA 1
ATOM 4192 C C . SER B 1 222 ? 2.102 -10.484 8.067 1 97.34 222 SER B C 1
ATOM 4194 O O . SER B 1 222 ? 2.034 -10.517 6.836 1 97.34 222 SER B O 1
ATOM 4196 N N . SER B 1 223 ? 3.238 -10.472 8.745 1 95.25 223 SER B N 1
ATOM 4197 C CA . SER B 1 223 ? 4.53 -10.62 8.083 1 95.25 223 SER B CA 1
ATOM 4198 C C . SER B 1 223 ? 4.761 -9.508 7.066 1 95.25 223 SER B C 1
ATOM 4200 O O . SER B 1 223 ? 5.277 -9.755 5.974 1 95.25 223 SER B O 1
ATOM 4202 N N . GLN B 1 224 ? 4.192 -8.226 7.366 1 95.09 224 GLN B N 1
ATOM 4203 C CA . GLN B 1 224 ? 4.314 -7.004 6.578 1 95.09 224 GLN B CA 1
ATOM 4204 C C . GLN B 1 224 ? 3.556 -7.122 5.259 1 95.09 224 GLN B C 1
ATOM 4206 O O . GLN B 1 224 ? 3.947 -6.521 4.257 1 95.09 224 GLN B O 1
ATOM 4211 N N . LEU B 1 225 ? 2.493 -7.983 5.287 1 96.49 225 LEU B N 1
ATOM 4212 C CA . LEU B 1 225 ? 1.766 -8.207 4.043 1 96.49 225 LEU B CA 1
ATOM 4213 C C . LEU B 1 225 ? 0.371 -7.595 4.11 1 96.49 225 LEU B C 1
ATOM 4215 O O . LEU B 1 225 ? -0.52 -7.984 3.351 1 96.49 225 LEU B O 1
ATOM 4219 N N . ARG B 1 226 ? 0.242 -6.636 5.11 1 97.63 226 ARG B N 1
ATOM 4220 C CA . ARG B 1 226 ? -0.942 -5.796 4.959 1 97.63 226 ARG B CA 1
ATOM 4221 C C . ARG B 1 226 ? -0.955 -5.11 3.596 1 97.63 226 ARG B C 1
ATOM 4223 O O . ARG B 1 226 ? -2.015 -4.948 2.988 1 97.63 226 ARG B O 1
ATOM 4230 N N . TYR B 1 227 ? 0.231 -4.675 3.233 1 97.09 227 TYR B N 1
ATOM 4231 C CA . TYR B 1 227 ? 0.518 -4.169 1.895 1 97.09 227 TYR B CA 1
ATOM 4232 C C . TYR B 1 227 ? 1.596 -5.004 1.215 1 97.09 227 TYR B C 1
ATOM 4234 O O . TYR B 1 227 ? 2.692 -5.172 1.754 1 97.09 227 TYR B O 1
ATOM 4242 N N . ILE B 1 228 ? 1.27 -5.536 0.111 1 96.87 228 ILE B N 1
ATOM 4243 C CA . ILE B 1 228 ? 2.291 -6.224 -0.671 1 96.87 228 ILE B CA 1
ATOM 4244 C C . ILE B 1 228 ? 2.969 -5.237 -1.619 1 96.87 228 ILE B C 1
ATOM 4246 O O . ILE B 1 228 ? 2.308 -4.616 -2.454 1 96.87 228 ILE B O 1
ATOM 4250 N N . VAL B 1 229 ? 4.221 -5.1 -1.486 1 95.45 229 VAL B N 1
ATOM 4251 C CA . VAL B 1 229 ? 5.007 -4.14 -2.254 1 95.45 229 VAL B CA 1
ATOM 4252 C C . VAL B 1 229 ? 5.956 -4.882 -3.193 1 95.45 229 VAL B C 1
ATOM 4254 O O . VAL B 1 229 ? 6.723 -5.743 -2.758 1 95.45 229 VAL B O 1
ATOM 4257 N N . ASN B 1 230 ? 5.882 -4.647 -4.401 1 92.96 230 ASN B N 1
ATOM 4258 C CA . ASN B 1 230 ? 6.782 -5.189 -5.414 1 92.96 230 ASN B CA 1
ATOM 4259 C C . ASN B 1 230 ? 7.619 -4.091 -6.064 1 92.96 230 ASN B C 1
ATOM 4261 O O . ASN B 1 230 ? 7.093 -3.04 -6.434 1 92.96 230 ASN B O 1
ATOM 4265 N N . PRO B 1 231 ? 8.875 -4.259 -6.222 1 89.6 231 PRO B N 1
ATOM 4266 C CA . PRO B 1 231 ? 9.649 -5.476 -5.967 1 89.6 231 PRO B CA 1
ATOM 4267 C C . PRO B 1 231 ? 9.859 -5.741 -4.478 1 89.6 231 PRO B C 1
ATOM 4269 O O . PRO B 1 231 ? 9.943 -4.8 -3.686 1 89.6 231 PRO B O 1
ATOM 4272 N N . PRO B 1 232 ? 9.928 -6.967 -4.183 1 84.07 232 PRO B N 1
ATOM 4273 C CA . PRO B 1 232 ? 10.239 -7.288 -2.788 1 84.07 232 PRO B CA 1
ATOM 4274 C C . PRO B 1 232 ? 11.553 -6.667 -2.319 1 84.07 232 PRO B C 1
ATOM 4276 O O . PRO B 1 232 ? 12.482 -6.506 -3.114 1 84.07 232 PRO B O 1
ATOM 4279 N N . GLY B 1 233 ? 11.639 -6.309 -1.089 1 79.7 233 GLY B N 1
ATOM 4280 C CA . GLY B 1 233 ? 12.87 -5.756 -0.546 1 79.7 233 GLY B CA 1
ATOM 4281 C C . GLY B 1 233 ? 12.938 -4.244 -0.643 1 79.7 233 GLY B C 1
ATOM 4282 O O . GLY B 1 233 ? 13.948 -3.638 -0.277 1 79.7 233 GLY B O 1
ATOM 4283 N N . SER B 1 234 ? 11.893 -3.65 -1.207 1 86.04 234 SER B N 1
ATOM 4284 C CA . SER B 1 234 ? 11.828 -2.194 -1.27 1 86.04 234 SER B CA 1
ATOM 4285 C C . SER B 1 234 ? 11.661 -1.587 0.119 1 86.04 234 SER B C 1
ATOM 4287 O O . SER B 1 234 ? 10.651 -0.938 0.401 1 86.04 234 SER B O 1
ATOM 4289 N N . THR B 1 235 ? 12.657 -1.668 0.906 1 82.86 235 THR B N 1
ATOM 4290 C CA . THR B 1 235 ? 12.598 -1.309 2.318 1 82.86 235 THR B CA 1
ATOM 4291 C C . THR B 1 235 ? 12.514 0.206 2.488 1 82.86 235 THR B C 1
ATOM 4293 O O . THR B 1 235 ? 12.152 0.696 3.56 1 82.86 235 THR B O 1
ATOM 4296 N N . HIS B 1 236 ? 12.808 0.966 1.475 1 84.63 236 HIS B N 1
ATOM 4297 C CA . HIS B 1 236 ? 12.788 2.423 1.541 1 84.63 236 HIS B CA 1
ATOM 4298 C C . HIS B 1 236 ? 11.393 2.968 1.255 1 84.63 236 HIS B C 1
ATOM 4300 O O . HIS B 1 236 ? 11.15 4.169 1.397 1 84.63 236 HIS B O 1
ATOM 4306 N N . ILE B 1 237 ? 10.522 2.095 0.835 1 92.12 237 ILE B N 1
ATOM 4307 C CA . ILE B 1 237 ? 9.172 2.507 0.465 1 92.12 237 ILE B CA 1
ATOM 4308 C C . ILE B 1 237 ? 8.262 2.453 1.691 1 92.12 237 ILE B C 1
ATOM 4310 O O . ILE B 1 237 ? 8.324 1.504 2.476 1 92.12 237 ILE B O 1
ATOM 4314 N N . ARG B 1 238 ? 7.522 3.486 1.873 1 95.96 238 ARG B N 1
ATOM 4315 C CA . ARG B 1 238 ? 6.467 3.533 2.879 1 95.96 238 ARG B CA 1
ATOM 4316 C C . ARG B 1 238 ? 5.088 3.521 2.228 1 95.96 238 ARG B C 1
ATOM 4318 O O . ARG B 1 238 ? 4.864 4.2 1.224 1 95.96 238 ARG B O 1
ATOM 4325 N N . VAL B 1 239 ? 4.22 2.714 2.8 1 97.52 239 VAL B N 1
ATOM 4326 C CA . VAL B 1 239 ? 2.862 2.633 2.273 1 97.52 239 VAL B CA 1
ATOM 4327 C C . VAL B 1 239 ? 1.855 2.832 3.404 1 97.52 239 VAL B C 1
ATOM 4329 O O . VAL B 1 239 ? 2.02 2.278 4.494 1 97.52 239 VAL B O 1
ATOM 4332 N N . HIS B 1 240 ? 0.911 3.649 3.226 1 98.04 240 HIS B N 1
ATOM 4333 C CA . HIS B 1 240 ? -0.232 3.798 4.119 1 98.04 240 HIS B CA 1
ATOM 4334 C C . HIS B 1 240 ? -1.483 4.207 3.35 1 98.04 240 HIS B C 1
ATOM 4336 O O . HIS B 1 240 ? -1.446 4.348 2.125 1 98.04 240 HIS B O 1
ATOM 4342 N N . GLN B 1 241 ? -2.588 4.334 4.003 1 98.5 241 GLN B N 1
ATOM 4343 C CA . GLN B 1 241 ? -3.863 4.706 3.398 1 98.5 241 GLN B CA 1
ATOM 4344 C C . GLN B 1 241 ? -4.585 5.755 4.24 1 98.5 241 GLN B C 1
ATOM 4346 O O . GLN B 1 241 ? -4.253 5.956 5.409 1 98.5 241 GLN B O 1
ATOM 4351 N N . HIS B 1 242 ? -5.409 6.548 3.694 1 98.75 242 HIS B N 1
ATOM 4352 C CA . HIS B 1 242 ? -6.338 7.465 4.344 1 98.75 242 HIS B CA 1
ATOM 4353 C C . HIS B 1 242 ? -7.785 7.072 4.067 1 98.75 242 HIS B C 1
ATOM 4355 O O . HIS B 1 242 ? -8.415 7.61 3.154 1 98.75 242 HIS B O 1
ATOM 4361 N N . LEU B 1 243 ? -8.254 6.13 4.868 1 98.75 243 LEU B N 1
ATOM 4362 C CA . LEU B 1 243 ? -9.579 5.539 4.714 1 98.75 243 LEU B CA 1
ATOM 4363 C C . LEU B 1 243 ? -10.565 6.148 5.706 1 98.75 243 LEU B C 1
ATOM 4365 O O . LEU B 1 243 ? -10.168 6.901 6.598 1 98.75 243 LEU B O 1
ATOM 4369 N N . ASP B 1 244 ? -11.836 5.829 5.513 1 98.77 244 ASP B N 1
ATOM 4370 C CA . ASP B 1 244 ? -12.836 6.206 6.508 1 98.77 244 ASP B CA 1
ATOM 4371 C C . ASP B 1 244 ? -12.594 5.482 7.83 1 98.77 244 ASP B C 1
ATOM 4373 O O . ASP B 1 244 ? -12.093 4.356 7.845 1 98.77 244 ASP B O 1
ATOM 4377 N N . ILE B 1 245 ? -12.95 6.149 8.878 1 98.81 245 ILE B N 1
ATOM 4378 C CA . ILE B 1 245 ? -12.947 5.509 10.189 1 98.81 245 ILE B CA 1
ATOM 4379 C C . ILE B 1 245 ? -13.632 4.147 10.1 1 98.81 245 ILE B C 1
ATOM 4381 O O . ILE B 1 245 ? -14.716 4.027 9.524 1 98.81 245 ILE B O 1
ATOM 4385 N N . GLY B 1 246 ? -12.958 3.143 10.605 1 98.01 246 GLY B N 1
ATOM 4386 C CA . GLY B 1 246 ? -13.549 1.814 10.656 1 98.01 246 GLY B CA 1
ATOM 4387 C C . GLY B 1 246 ? -13.112 0.923 9.508 1 98.01 246 GLY B C 1
ATOM 4388 O O . GLY B 1 246 ? -13.405 -0.274 9.499 1 98.01 246 GLY B O 1
ATOM 4389 N N . GLN B 1 247 ? -12.393 1.475 8.567 1 97.68 247 GLN B N 1
ATOM 4390 C CA . GLN B 1 247 ? -11.999 0.699 7.396 1 97.68 247 GLN B CA 1
ATOM 4391 C C . GLN B 1 247 ? -10.547 0.242 7.503 1 97.68 247 GLN B C 1
ATOM 4393 O O . GLN B 1 247 ? -10.009 -0.358 6.57 1 97.68 247 GLN B O 1
ATOM 4398 N N . GLY B 1 248 ? -9.865 0.604 8.558 1 97.58 248 GLY B N 1
ATOM 4399 C CA . GLY B 1 248 ? -8.501 0.183 8.834 1 97.58 248 GLY B CA 1
ATOM 4400 C C . GLY B 1 248 ? -8.332 -0.426 10.213 1 97.58 248 GLY B C 1
ATOM 4401 O O . GLY B 1 248 ? -9.179 -1.201 10.664 1 97.58 248 GLY B O 1
ATOM 4402 N N . GLU B 1 249 ? -7.175 -0.146 10.851 1 97.96 249 GLU B N 1
ATOM 4403 C CA . GLU B 1 249 ? -6.894 -0.89 12.075 1 97.96 249 GLU B CA 1
ATOM 4404 C C . GLU B 1 249 ? -6.567 0.052 13.231 1 97.96 249 GLU B C 1
ATOM 4406 O O . GLU B 1 249 ? -6.1 -0.388 14.283 1 97.96 249 GLU B O 1
ATOM 4411 N N . ILE B 1 250 ? -6.775 1.301 13.044 1 98.6 250 ILE B N 1
ATOM 4412 C CA . ILE B 1 250 ? -6.548 2.232 14.144 1 98.6 250 ILE B CA 1
ATOM 4413 C C . ILE B 1 250 ? -7.588 2.002 15.238 1 98.6 250 ILE B C 1
ATOM 4415 O O . ILE B 1 250 ? -8.776 1.834 14.949 1 98.6 250 ILE B O 1
ATOM 4419 N N . ASP B 1 251 ? -7.178 1.913 16.417 1 98.63 251 ASP B N 1
ATOM 4420 C CA . ASP B 1 251 ? -8.089 1.85 17.556 1 98.63 251 ASP B CA 1
ATOM 4421 C C . ASP B 1 251 ? -8.617 3.237 17.914 1 98.63 251 ASP B C 1
ATOM 4423 O O . ASP B 1 251 ? -7.978 3.976 18.666 1 98.63 251 ASP B O 1
ATOM 4427 N N . TRP B 1 252 ? -9.758 3.51 17.49 1 98.78 252 TRP B N 1
ATOM 4428 C CA . TRP B 1 252 ? -10.299 4.861 17.585 1 98.78 252 TRP B CA 1
ATOM 4429 C C . TRP B 1 252 ? -10.735 5.175 19.012 1 98.78 252 TRP B C 1
ATOM 4431 O O . TRP B 1 252 ? -10.712 6.334 19.434 1 98.78 252 TRP B O 1
ATOM 4441 N N . ASP B 1 253 ? -11.137 4.156 19.769 1 98.74 253 ASP B N 1
ATOM 4442 C CA . ASP B 1 253 ? -11.434 4.385 21.18 1 98.74 253 ASP B CA 1
ATOM 4443 C C . ASP B 1 253 ? -10.195 4.869 21.93 1 98.74 253 ASP B C 1
ATOM 4445 O O . ASP B 1 253 ? -10.278 5.788 22.749 1 98.74 253 ASP B O 1
ATOM 4449 N N . VAL B 1 254 ? -9.081 4.274 21.62 1 98.8 254 VAL B N 1
ATOM 4450 C CA . VAL B 1 254 ? -7.83 4.675 22.255 1 98.8 254 VAL B CA 1
ATOM 4451 C C . VAL B 1 254 ? -7.436 6.073 21.784 1 98.8 254 VAL B C 1
ATOM 4453 O O . VAL B 1 254 ? -7.024 6.913 22.588 1 98.8 254 VAL B O 1
ATOM 4456 N N . PHE B 1 255 ? -7.533 6.323 20.508 1 98.82 255 PHE B N 1
ATOM 4457 C CA . PHE B 1 255 ? -7.143 7.602 19.926 1 98.82 255 PHE B CA 1
ATOM 4458 C C . PHE B 1 255 ? -7.939 8.744 20.547 1 98.82 255 PHE B C 1
ATOM 4460 O O . PHE B 1 255 ? -7.363 9.667 21.125 1 98.82 255 PHE B O 1
ATOM 4467 N N . PHE B 1 256 ? -9.266 8.637 20.473 1 98.76 256 PHE B N 1
ATOM 4468 C CA . PHE B 1 256 ? -10.121 9.715 20.957 1 98.76 256 PHE B CA 1
ATOM 4469 C C . PHE B 1 256 ? -10.129 9.757 22.48 1 98.76 256 PHE B C 1
ATOM 4471 O O . PHE B 1 256 ? -10.224 10.832 23.076 1 98.76 256 PHE B O 1
ATOM 4478 N N . GLY B 1 257 ? -10.062 8.579 23.086 1 98.67 257 GLY B N 1
ATOM 4479 C CA . GLY B 1 257 ? -9.936 8.555 24.534 1 98.67 257 GLY B CA 1
ATOM 4480 C C . GLY B 1 257 ? -8.723 9.311 25.041 1 98.67 257 GLY B C 1
ATOM 4481 O O . GLY B 1 257 ? -8.827 10.108 25.976 1 98.67 257 GLY B O 1
ATOM 4482 N N . ALA B 1 258 ? -7.589 9.077 24.441 1 98.76 258 ALA B N 1
ATOM 4483 C CA . ALA B 1 258 ? -6.352 9.751 24.828 1 98.76 258 ALA B CA 1
ATOM 4484 C C . ALA B 1 258 ? -6.453 11.256 24.601 1 98.76 258 ALA B C 1
ATOM 4486 O O . ALA B 1 258 ? -6.019 12.048 25.441 1 98.76 258 ALA B O 1
ATOM 4487 N N . LEU B 1 259 ? -6.99 11.655 23.444 1 98.7 259 LEU B N 1
ATOM 4488 C CA . LEU B 1 259 ? -7.155 13.075 23.153 1 98.7 259 LEU B CA 1
ATOM 4489 C C . LEU B 1 259 ? -8.058 13.74 24.187 1 98.7 259 LEU B C 1
ATOM 4491 O O . LEU B 1 259 ? -7.775 14.851 24.642 1 98.7 259 LEU B O 1
ATOM 4495 N N . GLY B 1 260 ? -9.168 13.068 24.489 1 98.32 260 GLY B N 1
ATOM 4496 C CA . GLY B 1 260 ? -10.059 13.586 25.515 1 98.32 260 GLY B CA 1
ATOM 4497 C C . GLY B 1 260 ? -9.39 13.73 26.869 1 98.32 260 GLY B C 1
ATOM 4498 O O . GLY B 1 260 ? -9.581 14.734 27.558 1 98.32 260 GLY B O 1
ATOM 4499 N N . GLU B 1 261 ? -8.663 12.75 27.253 1 97.85 261 GLU B N 1
ATOM 4500 C CA . GLU B 1 261 ? -7.978 12.724 28.542 1 97.85 261 GLU B CA 1
ATOM 4501 C C . GLU B 1 261 ? -7.031 13.912 28.688 1 97.85 261 GLU B C 1
ATOM 4503 O O . GLU B 1 261 ? -6.934 14.506 29.764 1 97.85 261 GLU B O 1
ATOM 4508 N N . VAL B 1 262 ? -6.336 14.245 27.595 1 97.93 262 VAL B N 1
ATOM 4509 C CA . VAL B 1 262 ? -5.339 15.306 27.699 1 97.93 262 VAL B CA 1
ATOM 4510 C C . VAL B 1 262 ? -5.996 16.66 27.442 1 97.93 262 VAL B C 1
ATOM 4512 O O . VAL B 1 262 ? -5.325 17.695 27.453 1 97.93 262 VAL B O 1
ATOM 4515 N N . GLY B 1 263 ? -7.287 16.677 27.132 1 97.44 263 GLY B N 1
ATOM 4516 C CA . GLY B 1 263 ? -8.017 17.92 26.936 1 97.44 263 GLY B CA 1
ATOM 4517 C C . GLY B 1 263 ? -7.643 18.635 25.652 1 97.44 263 GLY B C 1
ATOM 4518 O O . GLY B 1 263 ? -7.502 19.86 25.635 1 97.44 263 GLY B O 1
ATOM 4519 N N . PHE B 1 264 ? -7.476 17.876 24.635 1 98.1 264 PHE B N 1
ATOM 4520 C CA . PHE B 1 264 ? -7.107 18.471 23.356 1 98.1 264 PHE B CA 1
ATOM 4521 C C . PHE B 1 264 ? -8.163 19.469 22.898 1 98.1 264 PHE B C 1
ATOM 4523 O O . PHE B 1 264 ? -9.356 19.158 22.887 1 98.1 264 PHE B O 1
ATOM 4530 N N . ASP B 1 265 ? -7.72 20.61 22.468 1 97.25 265 ASP B N 1
ATOM 4531 C CA . ASP B 1 265 ? -8.632 21.66 22.026 1 97.25 265 ASP B CA 1
ATOM 4532 C C . ASP B 1 265 ? -8.097 22.364 20.781 1 97.25 265 ASP B C 1
ATOM 4534 O O . ASP B 1 265 ? -8.389 23.54 20.552 1 97.25 265 ASP B O 1
ATOM 4538 N N . GLY B 1 266 ? -7.308 21.657 20.001 1 98.15 266 GLY B N 1
ATOM 4539 C CA . GLY B 1 266 ? -6.753 22.209 18.776 1 98.15 266 GLY B CA 1
ATOM 4540 C C . GLY B 1 266 ? -7.616 21.943 17.557 1 98.15 266 GLY B C 1
ATOM 4541 O O . GLY B 1 266 ? -8.846 21.98 17.641 1 98.15 266 GLY B O 1
ATOM 4542 N N . VAL B 1 267 ? -6.998 21.799 16.382 1 98.78 267 VAL B N 1
ATOM 4543 C CA . VAL B 1 267 ? -7.692 21.531 15.127 1 98.78 267 VAL B CA 1
ATOM 4544 C C . VAL B 1 267 ? -7.706 20.029 14.854 1 98.78 267 VAL B C 1
ATOM 4546 O O . VAL B 1 267 ? -6.66 19.376 14.884 1 98.78 267 VAL B O 1
ATOM 4549 N N . MET B 1 268 ? -8.805 19.486 14.683 1 98.81 268 MET B N 1
ATOM 4550 C CA . MET B 1 268 ? -9.003 18.11 14.234 1 98.81 268 MET B CA 1
ATOM 4551 C C . MET B 1 268 ? -9.498 18.074 12.792 1 98.81 268 MET B C 1
ATOM 4553 O O . MET B 1 268 ? -10.58 18.582 12.49 1 98.81 268 MET B O 1
ATOM 4557 N N . SER B 1 269 ? -8.753 17.456 11.939 1 98.83 269 SER B N 1
ATOM 4558 C CA . SER B 1 269 ? -9.058 17.515 10.513 1 98.83 269 SER B CA 1
ATOM 4559 C C . SER B 1 269 ? -9.371 16.131 9.957 1 98.83 269 SER B C 1
ATOM 4561 O O . SER B 1 269 ? -8.601 15.188 10.153 1 98.83 269 SER B O 1
ATOM 4563 N N . SER B 1 270 ? -10.514 16.019 9.318 1 98.87 270 SER B N 1
ATOM 4564 C CA . SER B 1 270 ? -10.788 14.835 8.511 1 98.87 270 SER B CA 1
ATOM 4565 C C . SER B 1 270 ? -9.957 14.833 7.233 1 98.87 270 SER B C 1
ATOM 4567 O O . SER B 1 270 ? -10.069 15.746 6.411 1 98.87 270 SER B O 1
ATOM 4569 N N . CYS B 1 271 ? -9.136 13.831 7.06 1 98.69 271 CYS B N 1
ATOM 4570 C CA . CYS B 1 271 ? -8.189 13.845 5.952 1 98.69 271 CYS B CA 1
ATOM 4571 C C . CYS B 1 271 ? -8.228 12.529 5.184 1 98.69 271 CYS B C 1
ATOM 4573 O O . CYS B 1 271 ? -7.196 11.881 5.003 1 98.69 271 CYS B O 1
ATOM 4575 N N . VAL B 1 272 ? -9.347 12.153 4.699 1 98.79 272 VAL B N 1
ATOM 4576 C CA . VAL B 1 272 ? -9.521 10.97 3.862 1 98.79 272 VAL B CA 1
ATOM 4577 C C . VAL B 1 272 ? -9.207 11.315 2.408 1 98.79 272 VAL B C 1
ATOM 4579 O O . VAL B 1 272 ? -9.681 12.328 1.888 1 98.79 272 VAL B O 1
ATOM 4582 N N . PHE B 1 273 ? -8.452 10.444 1.748 1 97.97 273 PHE B N 1
ATOM 4583 C CA . PHE B 1 273 ? -8.045 10.681 0.367 1 97.97 273 PHE B CA 1
ATOM 4584 C C . PHE B 1 273 ? -8.456 9.516 -0.525 1 97.97 273 PHE B C 1
ATOM 4586 O O . PHE B 1 273 ? -8.452 9.636 -1.752 1 97.97 273 PHE B O 1
ATOM 4593 N N . ALA B 1 274 ? -8.899 8.494 0.001 1 97.91 274 ALA B N 1
ATOM 4594 C CA . ALA B 1 274 ? -9.022 7.219 -0.702 1 97.91 274 ALA B CA 1
ATOM 4595 C C . ALA B 1 274 ? -10.327 7.152 -1.49 1 97.91 274 ALA B C 1
ATOM 4597 O O . ALA B 1 274 ? -10.505 6.271 -2.334 1 97.91 274 ALA B O 1
ATOM 4598 N N . TRP B 1 275 ? -11.268 8.083 -1.338 1 98.31 275 TRP B N 1
ATOM 4599 C CA . TRP B 1 275 ? -12.637 7.869 -1.797 1 98.31 275 TRP B CA 1
ATOM 4600 C C . TRP B 1 275 ? -13.136 9.066 -2.599 1 98.31 275 TRP B C 1
ATOM 4602 O O . TRP B 1 275 ? -14.241 9.561 -2.365 1 98.31 275 TRP B O 1
ATOM 4612 N N . GLU B 1 276 ? -12.308 9.49 -3.506 1 97.46 276 GLU B N 1
ATOM 4613 C CA . GLU B 1 276 ? -12.72 10.59 -4.374 1 97.46 276 GLU B CA 1
ATOM 4614 C C . GLU B 1 276 ? -13.997 10.245 -5.134 1 97.46 276 GLU B C 1
ATOM 4616 O O . GLU B 1 276 ? -14.824 11.12 -5.397 1 97.46 276 GLU B O 1
ATOM 4621 N N . ASP B 1 277 ? -14.176 8.989 -5.486 1 97.03 277 ASP B N 1
ATOM 4622 C CA . ASP B 1 277 ? -15.327 8.531 -6.258 1 97.03 277 ASP B CA 1
ATOM 4623 C C . ASP B 1 277 ? -16.604 8.585 -5.424 1 97.03 277 ASP B C 1
ATOM 4625 O O . ASP B 1 277 ? -17.709 8.488 -5.963 1 97.03 277 ASP B O 1
ATOM 4629 N N . ARG B 1 278 ? -16.503 8.773 -4.118 1 97.91 278 ARG B N 1
ATOM 4630 C CA . ARG B 1 278 ? -17.634 8.959 -3.215 1 97.91 278 ARG B CA 1
ATOM 4631 C C . ARG B 1 278 ? -17.311 9.987 -2.137 1 97.91 278 ARG B C 1
ATOM 4633 O O . ARG B 1 278 ? -17.576 9.76 -0.954 1 97.91 278 ARG B O 1
ATOM 4640 N N . ALA B 1 279 ? -16.763 11.034 -2.551 1 98.53 279 ALA B N 1
ATOM 4641 C CA . ALA B 1 279 ? -16.213 12.057 -1.665 1 98.53 279 ALA B CA 1
ATOM 4642 C C . ALA B 1 279 ? -17.284 12.606 -0.728 1 98.53 279 ALA B C 1
ATOM 4644 O O . ALA B 1 279 ? -17.034 12.804 0.463 1 98.53 279 ALA B O 1
ATOM 4645 N N . GLU B 1 280 ? -18.492 12.872 -1.229 1 98.45 280 GLU B N 1
ATOM 4646 C CA . GLU B 1 280 ? -19.555 13.443 -0.407 1 98.45 280 GLU B CA 1
ATOM 4647 C C . GLU B 1 280 ? -19.961 12.487 0.712 1 98.45 280 GLU B C 1
ATOM 4649 O O . GLU B 1 280 ? -20.01 12.876 1.88 1 98.45 280 GLU B O 1
ATOM 4654 N N . ALA B 1 281 ? -20.215 11.247 0.305 1 98.69 281 ALA B N 1
ATOM 4655 C CA . ALA B 1 281 ? -20.629 10.25 1.289 1 98.69 281 ALA B CA 1
ATOM 4656 C C . ALA B 1 281 ? -19.546 10.038 2.344 1 98.69 281 ALA B C 1
ATOM 4658 O O . ALA B 1 281 ? -19.843 9.937 3.536 1 98.69 281 ALA B O 1
ATOM 4659 N N . SER B 1 282 ? -18.329 9.93 1.891 1 98.75 282 SER B N 1
ATOM 4660 C CA . SER B 1 282 ? -17.2 9.741 2.797 1 98.75 282 SER B CA 1
ATOM 4661 C C . SER B 1 282 ? -17.064 10.913 3.763 1 98.75 282 SER B C 1
ATOM 4663 O O . SER B 1 282 ? -16.907 10.715 4.97 1 98.75 282 SER B O 1
ATOM 4665 N N . SER B 1 283 ? -17.13 12.134 3.267 1 98.87 283 SER B N 1
ATOM 4666 C CA . SER B 1 283 ? -16.949 13.325 4.09 1 98.87 283 SER B CA 1
ATOM 4667 C C . SER B 1 283 ? -18.064 13.458 5.122 1 98.87 283 SER B C 1
ATOM 4669 O O . SER B 1 283 ? -17.809 13.8 6.279 1 98.87 283 SER B O 1
ATOM 4671 N N . ARG B 1 284 ? -19.297 13.182 4.723 1 98.81 284 ARG B N 1
ATOM 4672 C CA . ARG B 1 284 ? -20.418 13.254 5.654 1 98.81 284 ARG B CA 1
ATOM 4673 C C . ARG B 1 284 ? -20.313 12.169 6.721 1 98.81 284 ARG B C 1
ATOM 4675 O O . ARG B 1 284 ? -20.59 12.418 7.897 1 98.81 284 ARG B O 1
ATOM 4682 N N . PHE B 1 285 ? -19.991 10.968 6.27 1 98.87 285 PHE B N 1
ATOM 4683 C CA . PHE B 1 285 ? -19.791 9.871 7.209 1 98.87 285 PHE B CA 1
ATOM 4684 C C . PHE B 1 285 ? -18.744 10.237 8.254 1 98.87 285 PHE B C 1
ATOM 4686 O O . PHE B 1 285 ? -18.964 10.05 9.453 1 98.87 285 PHE B O 1
ATOM 4693 N N . MET B 1 286 ? -17.589 10.764 7.787 1 98.91 286 MET B N 1
ATOM 4694 C CA . MET B 1 286 ? -16.499 11.142 8.682 1 98.91 286 MET B CA 1
ATOM 4695 C C . MET B 1 286 ? -16.95 12.217 9.665 1 98.91 286 MET B C 1
ATOM 4697 O O . MET B 1 286 ? -16.625 12.154 10.852 1 98.91 286 MET B O 1
ATOM 4701 N N . ARG B 1 287 ? -17.663 13.212 9.197 1 98.83 287 ARG B N 1
ATOM 4702 C CA . ARG B 1 287 ? -18.149 14.277 10.068 1 98.83 287 ARG B CA 1
ATOM 4703 C C . ARG B 1 287 ? -19.013 13.715 11.191 1 98.83 287 ARG B C 1
ATOM 4705 O O . ARG B 1 287 ? -18.886 14.128 12.345 1 98.83 287 ARG B O 1
ATOM 4712 N N . GLY B 1 288 ? -19.918 12.819 10.787 1 98.71 288 GLY B N 1
ATOM 4713 C CA . GLY B 1 288 ? -20.765 12.171 11.776 1 98.71 288 GLY B CA 1
ATOM 4714 C C . GLY B 1 288 ? -19.985 11.343 12.78 1 98.71 288 GLY B C 1
ATOM 4715 O O . GLY B 1 288 ? -20.238 11.417 13.984 1 98.71 288 GLY B O 1
ATOM 4716 N N . GLU B 1 289 ? -19.046 10.582 12.307 1 98.7 289 GLU B N 1
ATOM 4717 C CA . GLU B 1 289 ? -18.246 9.729 13.18 1 98.7 289 GLU B CA 1
ATOM 4718 C C . GLU B 1 289 ? -17.389 10.56 14.131 1 98.7 289 GLU B C 1
ATOM 4720 O O . GLU B 1 289 ? -17.234 10.21 15.302 1 98.7 289 GLU B O 1
ATOM 4725 N N . LEU B 1 290 ? -16.768 11.643 13.598 1 98.58 290 LEU B N 1
ATOM 4726 C CA . LEU B 1 290 ? -15.985 12.523 14.459 1 98.58 290 LEU B CA 1
ATOM 4727 C C . LEU B 1 290 ? -16.834 13.051 15.61 1 98.58 290 LEU B C 1
ATOM 4729 O O . LEU B 1 290 ? -16.403 13.03 16.765 1 98.58 290 LEU B O 1
ATOM 4733 N N . GLN B 1 291 ? -18.041 13.474 15.293 1 98.01 291 GLN B N 1
ATOM 4734 C CA . GLN B 1 291 ? -18.926 14.005 16.324 1 98.01 291 GLN B CA 1
ATOM 4735 C C . GLN B 1 291 ? -19.274 12.934 17.354 1 98.01 291 GLN B C 1
ATOM 4737 O O . GLN B 1 291 ? -19.306 13.208 18.555 1 98.01 291 GLN B O 1
ATOM 4742 N N . ARG B 1 292 ? -19.555 11.726 16.88 1 98.14 292 ARG B N 1
ATOM 4743 C CA . ARG B 1 292 ? -19.884 10.623 17.776 1 98.14 292 ARG B CA 1
ATOM 4744 C C . ARG B 1 292 ? -18.761 10.376 18.778 1 98.14 292 ARG B C 1
ATOM 4746 O O . ARG B 1 292 ? -19.01 10.241 19.978 1 98.14 292 ARG B O 1
ATOM 4753 N N . TYR B 1 293 ? -17.514 10.344 18.33 1 98.46 293 TYR B N 1
ATOM 4754 C CA . TYR B 1 293 ? -16.375 10.084 19.203 1 98.46 293 TYR B CA 1
ATOM 4755 C C . TYR B 1 293 ? -16.117 11.266 20.13 1 98.46 293 TYR B C 1
ATOM 4757 O O . TYR B 1 293 ? -15.757 11.082 21.295 1 98.46 293 TYR B O 1
ATOM 4765 N N . ILE B 1 294 ? -16.253 12.475 19.624 1 97.76 294 ILE B N 1
ATOM 4766 C CA . ILE B 1 294 ? -16.064 13.661 20.452 1 97.76 294 ILE B CA 1
ATOM 4767 C C . ILE B 1 294 ? -17.088 13.667 21.586 1 97.76 294 ILE B C 1
ATOM 4769 O O . ILE B 1 294 ? -16.741 13.919 22.742 1 97.76 294 ILE B O 1
ATOM 4773 N N . ASP B 1 295 ? -18.369 13.385 21.249 1 97.52 295 ASP B N 1
ATOM 4774 C CA . ASP B 1 295 ? -19.42 13.337 22.26 1 97.52 295 ASP B CA 1
ATOM 4775 C C . ASP B 1 295 ? -19.106 12.291 23.328 1 97.52 295 ASP B C 1
ATOM 4777 O O . ASP B 1 295 ? -19.421 12.484 24.505 1 97.52 295 ASP B O 1
ATOM 4781 N N . ARG B 1 296 ? -18.488 11.309 22.915 1 97.28 296 ARG B N 1
ATOM 4782 C CA . ARG B 1 296 ? -18.214 10.195 23.816 1 97.28 296 ARG B CA 1
ATOM 4783 C C . ARG B 1 296 ? -17.033 10.507 24.729 1 97.28 296 ARG B C 1
ATOM 4785 O O . ARG B 1 296 ? -17.052 10.172 25.915 1 97.28 296 ARG B O 1
ATOM 4792 N N . TYR B 1 297 ? -16.056 11.218 24.213 1 97.41 297 TYR B N 1
ATOM 4793 C CA . TYR B 1 297 ? -14.799 11.214 24.953 1 97.41 297 TYR B CA 1
ATOM 4794 C C . TYR B 1 297 ? -14.447 12.616 25.436 1 97.41 297 TYR B C 1
ATOM 4796 O O . TYR B 1 297 ? -13.575 12.784 26.292 1 97.41 297 TYR B O 1
ATOM 4804 N N . PHE B 1 298 ? -15.044 13.655 24.856 1 93.47 298 PHE B N 1
ATOM 4805 C CA . PHE B 1 298 ? -14.698 15.019 25.239 1 93.47 298 PHE B CA 1
ATOM 4806 C C . PHE B 1 298 ? -15.75 15.602 26.174 1 93.47 298 PHE B C 1
ATOM 4808 O O . PHE B 1 298 ? -15.626 16.744 26.622 1 93.47 298 PHE B O 1
ATOM 4815 N N . ARG B 1 299 ? -17.058 15.077 26.444 1 72.36 299 ARG B N 1
ATOM 4816 C CA . ARG B 1 299 ? -18.168 15.612 27.226 1 72.36 299 ARG B CA 1
ATOM 4817 C C . ARG B 1 299 ? -17.689 16.111 28.586 1 72.36 299 ARG B C 1
ATOM 4819 O O . ARG B 1 299 ? -18.283 17.026 29.161 1 72.36 299 ARG B O 1
ATOM 4826 N N . GLY B 1 300 ? -16.739 15.696 29.231 1 50.91 300 GLY B N 1
ATOM 4827 C CA . GLY B 1 300 ? -16.582 16.305 30.542 1 50.91 300 GLY B CA 1
ATOM 4828 C C . GLY B 1 300 ? -16.109 17.744 30.479 1 50.91 300 GLY B C 1
ATOM 4829 O O . GLY B 1 300 ? -15.912 18.385 31.514 1 50.91 300 GLY B O 1
ATOM 4830 N N . ALA B 1 301 ? -15.559 18.295 29.493 1 42.81 301 ALA B N 1
ATOM 4831 C CA . ALA B 1 301 ? -14.953 19.622 29.569 1 42.81 301 ALA B CA 1
ATOM 4832 C C . ALA B 1 301 ? -16.022 20.711 29.607 1 42.81 301 ALA B C 1
ATOM 4834 O O . ALA B 1 301 ? -15.708 21.891 29.781 1 42.81 301 ALA B O 1
ATOM 4835 N N . VAL B 1 302 ? -17.2 20.623 28.93 1 37.68 302 VAL B N 1
ATOM 4836 C CA . VAL B 1 302 ? -18.151 21.719 29.085 1 37.68 302 VAL B CA 1
ATOM 4837 C C . VAL B 1 302 ? -18.72 21.713 30.502 1 37.68 302 VAL B C 1
ATOM 4839 O O . VAL B 1 302 ? -19.506 22.592 30.865 1 37.68 302 VAL B O 1
ATOM 4842 N N . ARG B 1 303 ? -18.3 20.955 31.457 1 29.75 303 ARG B N 1
ATOM 4843 C CA . ARG B 1 303 ? -18.89 21.445 32.699 1 29.75 303 ARG B CA 1
ATOM 4844 C C . ARG B 1 303 ? -18.139 22.667 33.217 1 29.75 303 ARG B C 1
ATOM 4846 O O . ARG B 1 303 ? -16.911 22.73 33.131 1 29.75 303 ARG B O 1
#

Solvent-accessible surface area (backbone atoms only — not comparable to full-atom values): 30704 Å² total; per-residue (Å²): 100,45,58,23,36,34,54,68,46,57,55,87,48,54,73,52,50,42,31,48,55,42,36,75,49,71,33,49,24,29,29,47,61,60,36,78,73,28,43,23,79,68,45,67,60,46,57,41,74,68,54,49,50,46,33,50,50,28,17,65,74,46,62,22,45,61,59,27,40,32,60,52,44,30,31,2,10,60,47,62,71,54,18,53,52,23,48,53,29,47,56,53,48,51,51,49,28,60,74,68,68,31,49,31,36,40,35,59,72,19,54,26,56,56,66,78,59,51,74,74,36,60,91,70,68,72,39,49,69,46,21,52,52,27,28,51,56,43,43,69,65,45,47,60,52,30,54,73,70,63,27,32,40,24,36,24,54,34,80,65,30,76,48,36,32,48,68,64,46,45,52,51,44,60,68,71,59,47,90,31,48,35,27,36,49,49,50,42,47,42,74,61,32,54,88,52,64,46,60,52,50,61,70,34,46,92,42,50,47,34,36,35,47,23,14,18,64,52,50,76,40,35,89,39,25,46,47,41,57,26,58,76,82,57,77,76,56,35,70,40,29,25,31,57,79,85,73,40,62,66,59,59,68,50,54,43,42,39,41,29,74,68,60,69,57,36,39,40,27,41,47,46,42,37,44,36,90,42,33,66,62,51,49,37,50,47,52,52,49,52,49,54,49,42,60,69,39,42,56,77,67,81,106,101,46,58,24,36,34,54,68,44,56,57,87,49,54,73,52,50,42,31,47,53,41,38,74,48,72,32,49,24,29,31,45,60,59,36,79,75,29,43,23,77,67,46,67,60,46,58,40,74,65,52,50,49,45,33,50,50,27,16,65,76,48,62,23,44,61,59,28,39,32,60,50,42,29,30,2,11,60,48,62,71,52,19,52,51,23,48,53,30,47,56,53,48,50,51,50,28,60,75,68,67,30,50,29,34,39,35,58,70,20,56,27,54,56,66,76,59,52,75,74,36,60,91,70,69,73,39,51,69,47,21,51,53,27,28,51,56,42,43,68,65,46,46,59,53,31,54,72,71,62,27,32,40,24,36,24,54,34,80,67,29,77,48,36,32,46,67,63,46,45,51,52,45,59,69,70,58,48,89,32,46,33,27,36,50,50,50,41,48,42,75,61,30,55,88,51,65,47,59,51,50,59,69,35,46,91,42,49,48,35,36,36,46,23,13,19,64,54,49,77,40,34,90,38,25,48,47,38,56,25,58,76,83,56,77,77,56,36,70,39,29,24,31,57,79,85,73,42,61,67,59,59,67,49,53,43,41,39,40,30,73,68,59,68,57,36,40,40,28,43,47,44,42,37,44,35,91,44,32,68,63,51,48,37,51,46,53,51,51,52,49,54,48,43,59,69,38,43,58,77,67,82,108

Nearest PDB structures (foldseek):
  2zds-assembly1_E  TM=7.717E-01  e=6.738E-13  Streptomyces coelicolor
  3cqj-assembly1_B  TM=8.330E-01  e=9.346E-12  Escherichia coli
  3cqk-assembly1_B  TM=8.157E-01  e=1.036E-10  Escherichia coli
  3dx5-assembly1_A  TM=7.607E-01  e=5.506E-09  Bacillus anthracis
  3cny-assembly2_B  TM=7.071E-01  e=3.721E-09  Lactiplantibacillus plantarum WCFS1

InterPro domains:
  IPR013022 Xylose isomerase-like, TIM barrel domain [PF01261] (21-287)
  IPR036237 Xylose isomerase-like superfamily [SSF51658] (1-298)
  IPR050312 IolE/XylA/MocC-like [PTHR12110] (1-277)